Protein AF-0000000067671942 (afdb_homodimer)

Solvent-accessible surface area (backbone atoms only — not comparable to full-atom values): 29873 Å² total; per-residue (Å²): 125,67,29,34,41,36,32,58,78,59,53,75,76,47,37,34,45,51,52,49,36,28,54,71,62,55,66,61,44,82,44,65,44,68,37,70,57,78,89,62,66,40,59,56,74,45,69,74,43,42,84,74,70,73,45,66,61,66,57,79,34,31,38,40,49,81,91,43,60,40,36,47,54,67,26,48,42,50,54,58,19,54,77,66,72,16,58,51,88,47,71,69,21,32,51,38,35,36,30,47,49,51,50,50,48,53,54,48,50,52,52,49,49,38,49,58,68,52,41,81,78,41,44,63,60,49,62,66,42,42,56,63,55,51,45,36,54,41,61,58,33,51,90,44,69,26,66,45,29,84,57,76,36,55,51,50,37,45,48,45,54,54,52,52,53,43,38,73,74,35,78,64,69,52,72,88,33,61,63,50,51,50,38,49,52,57,57,70,65,52,78,44,68,63,73,46,68,40,62,73,56,43,65,64,60,58,74,68,72,84,43,70,80,64,51,73,58,7,69,84,28,32,66,68,63,68,78,75,68,86,83,63,56,69,60,48,47,48,44,62,56,23,66,75,63,53,75,65,81,71,81,76,74,82,80,78,78,78,75,83,122,124,67,30,35,41,35,33,57,78,56,54,74,78,46,36,34,47,51,52,49,36,28,53,71,61,57,66,62,44,84,43,66,44,68,37,71,57,78,87,62,65,41,60,56,74,46,70,74,44,42,85,74,71,72,45,66,60,65,57,79,34,32,38,39,49,83,90,44,61,39,37,46,54,67,27,47,42,49,54,57,20,55,76,67,71,17,59,51,89,48,73,68,22,32,50,39,36,37,30,48,49,52,50,49,49,53,53,47,50,54,52,49,48,38,50,58,68,52,40,81,78,40,44,63,60,49,62,68,45,42,57,61,56,52,45,39,54,40,61,60,32,50,89,43,69,26,66,42,29,82,56,76,38,54,50,50,38,48,50,45,51,53,52,52,53,44,38,73,72,36,77,64,71,52,72,90,33,61,62,52,53,47,38,48,52,55,57,70,66,52,79,44,68,62,75,47,69,39,60,73,57,43,64,66,61,59,76,69,71,83,47,67,75,70,52,75,58,8,67,82,31,33,67,66,63,69,79,76,70,87,83,64,58,70,61,51,47,50,45,63,57,26,68,75,62,56,74,63,82,72,80,74,76,82,79,81,79,82,77,81,123

Sequence (522 aa):
MPMTLAYWDIRGLAQPIRLLLEYTGEEYEDKYYVCGEAPNYDKTCWIDVKNKLGLDFPNLPYLLDGDRKITQSNAIMRYIARKHNMCGETEDEKVRVDIIENQSMDFRNGFVRLCYTNFDEMKPDYLKTLPNTLKQFSDFLGDRKWFAGDKITFVDFVMYELLDQHRLFDSKCLDDFKNLTDFLNRFEALELRDNDKTRYMGKGKTSLSNPPPFVFAGFFCTFLQSYVPFPLYILLSLLIFYCFISDSYISLPPVRSQKSSMPMTLAYWDIRGLAQPIRLLLEYTGEEYEDKYYVCGEAPNYDKTCWIDVKNKLGLDFPNLPYLLDGDRKITQSNAIMRYIARKHNMCGETEDEKVRVDIIENQSMDFRNGFVRLCYTNFDEMKPDYLKTLPNTLKQFSDFLGDRKWFAGDKITFVDFVMYELLDQHRLFDSKCLDDFKNLTDFLNRFEALELRDNDKTRYMGKGKTSLSNPPPFVFAGFFCTFLQSYVPFPLYILLSLLIFYCFISDSYISLPPVRSQKSS

Organism: Oreochromis niloticus (NCBI:txid8128)

InterPro domains:
  IPR003081 Glutathione S-transferase, Mu class [PR01267] (31-43)
  IPR003081 Glutathione S-transferase, Mu class [PR01267] (44-56)
  IPR003081 Glutathione S-transferase, Mu class [PR01267] (87-98)
  IPR003081 Glutathione S-transferase, Mu class [PR01267] (138-151)
  IPR004045 Glutathione S-transferase, N-terminal [PF02798] (3-82)
  IPR004045 Glutathione S-transferase, N-terminal [PS50404] (1-88)
  IPR004046 Glutathione S-transferase, C-terminal [PF14497] (105-190)
  IPR010987 Glutathione S-transferase, C-terminal-like [PS50405] (90-214)
  IPR036249 Thioredoxin-like superfamily [SSF52833] (3-85)
  IPR036282 Glutathione S-transferase, C-terminal domain superfamily [SSF47616] (86-191)
  IPR040079 Glutathione transferase family [SFLDS00019] (2-191)
  IPR050213 Glutathione S-transferase superfamily [PTHR11571] (2-190)

pLDDT: mean 77.59, std 28.15, range [21.06, 98.81]

Foldseek 3Di:
DFKEKEAAPACPLCVLVVQLCQQQVGDYHYHHDYQDDPPRGRNCSQLVCQVVPPAPQRDPTWMDDPVDIDDDSVVSLVVSQVVVVQCDDDPQLNVLSVVLVVLLVVLVVVVLCCLQAPVVVCVVVCLVCLLVSVVVQLVQCDPALANSHVDHHSSLSSLLVSVVLVCVVPVCSCVVRVSSVNSNVVSLPRDTNPPVVCVNVVVVPDPPPPPPPPVVSLVSRVNPPDDDDDPCSVVVSVVVVCVSVVSPDPPDPDDPPPPPD/DFKEKEAAPACPLCVLVVQLCQQQVGDYHYHHDYQDDPPRGRNCSQLVCQVVPPAPQRDPTWMDDPVDIDDDSVVSLVVSQVVVVQCDDDPQLNVLSVVLVVLLVVLVVVVLCCLQAPVVVCVVVCLVCLLVSVVVQLVQCDPALANSHVDHHSSLSSLLVSVVLVCVVPVCSCVVRVSSVNSNVVSLPRDTNPPCVCVNVVVVPDPPPPPPPPVVSLVSRVNPPDDDDDPCSVVVSVVVVCVSVVSPDPPDPPPDDDPPD

Structure (mmCIF, N/CA/C/O backbone):
data_AF-0000000067671942-model_v1
#
loop_
_entity.id
_entity.type
_entity.pdbx_description
1 polymer 'glutathione transferase'
#
loop_
_atom_site.group_PDB
_atom_site.id
_atom_site.type_symbol
_atom_site.label_atom_id
_atom_site.label_alt_id
_atom_site.label_comp_id
_atom_site.label_asym_id
_atom_site.label_entity_id
_atom_site.label_seq_id
_atom_site.pdbx_PDB_ins_code
_atom_site.Cartn_x
_atom_site.Cartn_y
_atom_site.Cartn_z
_atom_site.occupancy
_atom_site.B_iso_or_equiv
_atom_site.auth_seq_id
_atom_site.auth_comp_id
_atom_site.auth_asym_id
_atom_site.auth_atom_id
_atom_site.pdbx_PDB_model_num
ATOM 1 N N . MET A 1 1 ? 18.266 -11.273 20.938 1 79.12 1 MET A N 1
ATOM 2 C CA . MET A 1 1 ? 16.906 -11.82 21.078 1 79.12 1 MET A CA 1
ATOM 3 C C . MET A 1 1 ? 16.266 -12.039 19.703 1 79.12 1 MET A C 1
ATOM 5 O O . MET A 1 1 ? 16.516 -11.273 18.766 1 79.12 1 MET A O 1
ATOM 9 N N . PRO A 1 2 ? 15.562 -13.172 19.531 1 90.81 2 PRO A N 1
ATOM 10 C CA . PRO A 1 2 ? 14.961 -13.422 18.219 1 90.81 2 PRO A CA 1
ATOM 11 C C . PRO A 1 2 ? 13.867 -12.414 17.875 1 90.81 2 PRO A C 1
ATOM 13 O O . PRO A 1 2 ? 13.32 -11.758 18.766 1 90.81 2 PRO A O 1
ATOM 16 N N . MET A 1 3 ? 13.672 -12.195 16.609 1 96 3 MET A N 1
ATOM 17 C CA . MET A 1 3 ? 12.578 -11.352 16.141 1 96 3 MET A CA 1
ATOM 18 C C . MET A 1 3 ? 11.234 -11.875 16.656 1 96 3 MET A C 1
ATOM 20 O O . MET A 1 3 ? 11.07 -13.07 16.875 1 96 3 MET A O 1
ATOM 24 N N . THR A 1 4 ? 10.312 -10.953 16.906 1 97.88 4 THR A N 1
ATOM 25 C CA . THR A 1 4 ? 8.945 -11.32 17.234 1 97.88 4 THR A CA 1
ATOM 26 C C . THR A 1 4 ? 7.973 -10.773 16.188 1 97.88 4 THR A C 1
ATOM 28 O O . THR A 1 4 ? 7.945 -9.57 15.922 1 97.88 4 THR A O 1
ATOM 31 N N . LEU A 1 5 ? 7.312 -11.664 15.523 1 98.12 5 LEU A N 1
ATOM 32 C CA . LEU A 1 5 ? 6.191 -11.297 14.664 1 98.12 5 LEU A CA 1
ATOM 33 C C . LEU A 1 5 ? 4.863 -11.531 15.383 1 98.12 5 LEU A C 1
ATOM 35 O O . LEU A 1 5 ? 4.633 -12.602 15.938 1 98.12 5 LEU A O 1
ATOM 39 N N . ALA A 1 6 ? 4.039 -10.516 15.422 1 97.88 6 ALA A N 1
ATOM 40 C CA . ALA A 1 6 ? 2.766 -10.641 16.125 1 97.88 6 ALA A CA 1
ATOM 41 C C . ALA A 1 6 ? 1.592 -10.352 15.195 1 97.88 6 ALA A C 1
ATOM 43 O O . ALA A 1 6 ? 1.648 -9.422 14.383 1 97.88 6 ALA A O 1
ATOM 44 N N . TYR A 1 7 ? 0.584 -11.195 15.297 1 95.44 7 TYR A N 1
ATOM 45 C CA . TYR A 1 7 ? -0.635 -11.055 14.508 1 95.44 7 TYR A CA 1
ATOM 46 C C . TYR A 1 7 ? -1.783 -11.836 15.133 1 95.44 7 TYR A C 1
ATOM 48 O O . TYR A 1 7 ? -1.608 -12.492 16.156 1 95.44 7 TYR A O 1
ATOM 56 N N . TRP A 1 8 ? -2.996 -11.625 14.555 1 91.25 8 TRP A N 1
ATOM 57 C CA . TRP A 1 8 ? -4.109 -12.5 14.922 1 91.25 8 TRP A CA 1
ATOM 58 C C . TRP A 1 8 ? -3.785 -13.953 14.602 1 91.25 8 TRP A C 1
ATOM 60 O O . TRP A 1 8 ? -2.902 -14.234 13.789 1 91.25 8 TRP A O 1
ATOM 70 N N . ASP A 1 9 ? -4.531 -14.781 15.195 1 87.12 9 ASP A N 1
ATOM 71 C CA . ASP A 1 9 ? -4.32 -16.203 14.945 1 87.12 9 ASP A CA 1
ATOM 72 C C . ASP A 1 9 ? -4.969 -16.641 13.633 1 87.12 9 ASP A C 1
ATOM 74 O O . ASP A 1 9 ? -5.816 -17.531 13.625 1 87.12 9 ASP A O 1
ATOM 78 N N . ILE A 1 10 ? -4.488 -16 12.531 1 83.88 10 ILE A N 1
ATOM 79 C CA . ILE A 1 10 ? -4.938 -16.281 11.172 1 83.88 10 ILE A CA 1
ATOM 80 C C . ILE A 1 10 ? -3.783 -16.062 10.195 1 83.88 10 ILE A C 1
ATOM 82 O O . ILE A 1 10 ? -2.729 -15.555 10.57 1 83.88 10 ILE A O 1
ATOM 86 N N . ARG A 1 11 ? -3.875 -16.531 8.938 1 86.19 11 ARG A N 1
ATOM 87 C CA . ARG A 1 11 ? -2.881 -16.281 7.898 1 86.19 11 ARG A CA 1
ATOM 88 C C . ARG A 1 11 ? -2.789 -14.789 7.57 1 86.19 11 ARG A C 1
ATOM 90 O O . ARG A 1 11 ? -1.753 -14.164 7.797 1 86.19 11 ARG A O 1
ATOM 97 N N . GLY A 1 12 ? -3.873 -14.156 7.219 1 88.12 12 GLY A N 1
ATOM 98 C CA . GLY A 1 12 ? -4.051 -12.75 6.922 1 88.12 12 GLY A CA 1
ATOM 99 C C . GLY A 1 12 ? -2.791 -12.086 6.395 1 88.12 12 GLY A C 1
ATOM 100 O O . GLY A 1 12 ? -2.055 -12.68 5.605 1 88.12 12 GLY A O 1
ATOM 101 N N . LEU A 1 13 ? -2.533 -10.938 6.781 1 93.62 13 LEU A N 1
ATOM 102 C CA . LEU A 1 13 ? -1.439 -10.102 6.301 1 93.62 13 LEU A CA 1
ATOM 103 C C . LEU A 1 13 ? -0.094 -10.633 6.777 1 93.62 13 LEU A C 1
ATOM 105 O O . LEU A 1 13 ? 0.949 -10.297 6.215 1 93.62 13 LEU A O 1
ATOM 109 N N . ALA A 1 14 ? -0.118 -11.484 7.734 1 95.44 14 ALA A N 1
ATOM 110 C CA . ALA A 1 14 ? 1.133 -11.906 8.359 1 95.44 14 ALA A CA 1
ATOM 111 C C . ALA A 1 14 ? 1.685 -13.164 7.688 1 95.44 14 ALA A C 1
ATOM 113 O O . ALA A 1 14 ? 2.863 -13.484 7.836 1 95.44 14 ALA A O 1
ATOM 114 N N . GLN A 1 15 ? 0.84 -13.875 6.949 1 93.69 15 GLN A N 1
ATOM 115 C CA . GLN A 1 15 ? 1.274 -15.156 6.418 1 93.69 15 GLN A CA 1
ATOM 116 C C . GLN A 1 15 ? 2.412 -14.984 5.414 1 93.69 15 GLN A C 1
ATOM 118 O O . GLN A 1 15 ? 3.389 -15.734 5.438 1 93.69 15 GLN A O 1
ATOM 123 N N . PRO A 1 16 ? 2.324 -14.023 4.496 1 96.81 16 PRO A N 1
ATOM 124 C CA . PRO A 1 16 ? 3.486 -13.812 3.629 1 96.81 16 PRO A CA 1
ATOM 125 C C . PRO A 1 16 ? 4.758 -13.492 4.414 1 96.81 16 PRO A C 1
ATOM 127 O O . PRO A 1 16 ? 5.855 -13.867 4 1 96.81 16 PRO A O 1
ATOM 130 N N . ILE A 1 17 ? 4.645 -12.773 5.527 1 97.81 17 ILE A N 1
ATOM 131 C CA . ILE A 1 17 ? 5.789 -12.438 6.363 1 97.81 17 ILE A CA 1
ATOM 132 C C . ILE A 1 17 ? 6.371 -13.703 6.984 1 97.81 17 ILE A C 1
ATOM 134 O O . ILE A 1 17 ? 7.59 -13.898 6.977 1 97.81 17 ILE A O 1
ATOM 138 N N . ARG A 1 18 ? 5.492 -14.562 7.488 1 95.75 18 ARG A N 1
ATOM 139 C CA . ARG A 1 18 ? 5.922 -15.836 8.062 1 95.75 18 ARG A CA 1
ATOM 140 C C . ARG A 1 18 ? 6.68 -16.672 7.035 1 95.75 18 ARG A C 1
ATOM 142 O O . ARG A 1 18 ? 7.746 -17.203 7.332 1 95.75 18 ARG A O 1
ATOM 149 N N . LEU A 1 19 ? 6.098 -16.766 5.867 1 95.62 19 LEU A N 1
ATOM 150 C CA . LEU A 1 19 ? 6.73 -17.547 4.801 1 95.62 19 LEU A CA 1
ATOM 151 C C . LEU A 1 19 ? 8.102 -16.969 4.461 1 95.62 19 LEU A C 1
ATOM 153 O O . LEU A 1 19 ? 9.055 -17.719 4.227 1 95.62 19 LEU A O 1
ATOM 157 N N . LEU A 1 20 ? 8.227 -15.664 4.395 1 97.44 20 LEU A N 1
ATOM 158 C CA . LEU A 1 20 ? 9.5 -15.016 4.098 1 97.44 20 LEU A CA 1
ATOM 159 C C . LEU A 1 20 ? 10.523 -15.305 5.188 1 97.44 20 LEU A C 1
ATOM 161 O O . LEU A 1 20 ? 11.688 -15.594 4.895 1 97.44 20 LEU A O 1
ATOM 165 N N . LEU A 1 21 ? 10.102 -15.195 6.469 1 96.88 21 LEU A N 1
ATOM 166 C CA . LEU A 1 21 ? 10.984 -15.492 7.594 1 96.88 21 LEU A CA 1
ATOM 167 C C . LEU A 1 21 ? 11.484 -16.938 7.531 1 96.88 21 LEU A C 1
ATOM 169 O O . LEU A 1 21 ? 12.664 -17.203 7.754 1 96.88 21 LEU A O 1
ATOM 173 N N . GLU A 1 22 ? 10.586 -17.828 7.211 1 94.69 22 GLU A N 1
ATOM 174 C CA . GLU A 1 22 ? 10.961 -19.234 7.094 1 94.69 22 GLU A CA 1
ATOM 175 C C . GLU A 1 22 ? 11.938 -19.453 5.941 1 94.69 22 GLU A C 1
ATOM 177 O O . GLU A 1 22 ? 12.906 -20.203 6.078 1 94.69 22 GLU A O 1
ATOM 182 N N . TYR A 1 23 ? 11.695 -18.859 4.848 1 96.12 23 TYR A N 1
ATOM 183 C CA . TYR A 1 23 ? 12.531 -19 3.664 1 96.12 23 TYR A CA 1
ATOM 184 C C . TYR A 1 23 ? 13.938 -18.484 3.922 1 96.12 23 TYR A C 1
ATOM 186 O O . TYR A 1 23 ? 14.922 -19.078 3.467 1 96.12 23 TYR A O 1
ATOM 194 N N . THR A 1 24 ? 14.047 -17.375 4.609 1 96.19 24 THR A N 1
ATOM 195 C CA . THR A 1 24 ? 15.336 -16.719 4.84 1 96.19 24 THR A CA 1
ATOM 196 C C . THR A 1 24 ? 16.062 -17.375 6.02 1 96.19 24 THR A C 1
ATOM 198 O O . THR A 1 24 ? 17.219 -17.047 6.297 1 96.19 24 THR A O 1
ATOM 201 N N . GLY A 1 25 ? 15.406 -18.188 6.762 1 93.31 25 GLY A N 1
ATOM 202 C CA . GLY A 1 25 ? 16.031 -18.906 7.867 1 93.31 25 GLY A CA 1
ATOM 203 C C . GLY A 1 25 ? 16.172 -18.062 9.117 1 93.31 25 GLY A C 1
ATOM 204 O O . GLY A 1 25 ? 16.922 -18.406 10.031 1 93.31 25 GLY A O 1
ATOM 205 N N . GLU A 1 26 ? 15.43 -16.984 9.203 1 93.38 26 GLU A N 1
ATOM 206 C CA . GLU A 1 26 ? 15.445 -16.141 10.391 1 93.38 26 GLU A CA 1
ATOM 207 C C . GLU A 1 26 ? 14.734 -16.812 11.562 1 93.38 26 GLU A C 1
ATOM 209 O O . GLU A 1 26 ? 13.664 -17.406 11.383 1 93.38 26 GLU A O 1
ATOM 214 N N . GLU A 1 27 ? 15.438 -16.781 12.672 1 92.69 27 GLU A N 1
ATOM 215 C CA . GLU A 1 27 ? 14.742 -17.203 13.891 1 92.69 27 GLU A CA 1
ATOM 216 C C . GLU A 1 27 ? 13.773 -16.125 14.367 1 92.69 27 GLU A C 1
ATOM 218 O O . GLU A 1 27 ? 14.109 -14.945 14.383 1 92.69 27 GLU A O 1
ATOM 223 N N . TYR A 1 28 ? 12.578 -16.625 14.688 1 95.88 28 TYR A N 1
ATOM 224 C CA . TYR A 1 28 ? 11.602 -15.656 15.172 1 95.88 28 TYR A CA 1
ATOM 225 C C . TYR A 1 28 ? 10.555 -16.328 16.047 1 95.88 28 TYR A C 1
ATOM 227 O O . TYR A 1 28 ? 10.375 -17.547 15.992 1 95.88 28 TYR A O 1
ATOM 235 N N . GLU A 1 29 ? 9.969 -15.547 16.906 1 96.19 29 GLU A N 1
ATOM 236 C CA . GLU A 1 29 ? 8.789 -15.938 17.672 1 96.19 29 GLU A CA 1
ATOM 237 C C . GLU A 1 29 ? 7.504 -15.461 17 1 96.19 29 GLU A C 1
ATOM 239 O O . GLU A 1 29 ? 7.359 -14.273 16.703 1 96.19 29 GLU A O 1
ATOM 244 N N . ASP A 1 30 ? 6.641 -16.422 16.75 1 94.94 30 ASP A N 1
ATOM 245 C CA . ASP A 1 30 ? 5.332 -16.078 16.188 1 94.94 30 ASP A CA 1
ATOM 246 C C . ASP A 1 30 ? 4.305 -15.875 17.297 1 94.94 30 ASP A C 1
ATOM 248 O O . ASP A 1 30 ? 3.76 -16.844 17.844 1 94.94 30 ASP A O 1
ATOM 252 N N . LYS A 1 31 ? 4.016 -14.625 17.609 1 96.12 31 LYS A N 1
ATOM 253 C CA . LYS A 1 31 ? 3.066 -14.297 18.672 1 96.12 31 LYS A CA 1
ATOM 254 C C . LYS A 1 31 ? 1.658 -14.109 18.109 1 96.12 31 LYS A C 1
ATOM 256 O O . LYS A 1 31 ? 1.453 -13.344 17.172 1 96.12 31 LYS A O 1
ATOM 261 N N . TYR A 1 32 ? 0.668 -14.789 18.75 1 93 32 TYR A N 1
ATOM 262 C CA . TYR A 1 32 ? -0.713 -14.734 18.281 1 93 32 TYR A CA 1
ATOM 263 C C . TYR A 1 32 ? -1.604 -14.031 19.297 1 93 32 TYR A C 1
ATOM 265 O O . TYR A 1 32 ? -1.488 -14.273 20.5 1 93 32 TYR A O 1
ATOM 273 N N . TYR A 1 33 ? -2.391 -13.07 18.797 1 91 33 TYR A N 1
ATOM 274 C CA . TYR A 1 33 ? -3.549 -12.586 19.547 1 91 33 TYR A CA 1
ATOM 275 C C . TYR A 1 33 ? -4.805 -13.359 19.172 1 91 33 TYR A C 1
ATOM 277 O O . TYR A 1 33 ? -5.164 -13.438 17.984 1 91 33 TYR A O 1
ATOM 285 N N . VAL A 1 34 ? -5.484 -13.938 20.141 1 87.88 34 VAL A N 1
ATOM 286 C CA . VAL A 1 34 ? -6.594 -14.852 19.875 1 87.88 34 VAL A CA 1
ATOM 287 C C . VAL A 1 34 ? -7.91 -14.195 20.297 1 87.88 34 VAL A C 1
ATOM 289 O O . VAL A 1 34 ? -8.062 -13.781 21.438 1 87.88 34 VAL A O 1
ATOM 292 N N . CYS A 1 35 ? -8.805 -13.914 19.359 1 80.31 35 CYS A N 1
ATOM 293 C CA . CYS A 1 35 ? -10.078 -13.242 19.609 1 80.31 35 CYS A CA 1
ATOM 294 C C . CYS A 1 35 ? -11.141 -14.25 20.047 1 80.31 35 CYS A C 1
ATOM 296 O O . CYS A 1 35 ? -12.227 -13.859 20.484 1 80.31 35 CYS A O 1
ATOM 298 N N . GLY A 1 36 ? -10.844 -15.414 20.188 1 72.88 36 GLY A N 1
ATOM 299 C CA . GLY A 1 36 ? -11.836 -16.406 20.578 1 72.88 36 GLY A CA 1
ATOM 300 C C . GLY A 1 36 ? -12.727 -16.844 19.422 1 72.88 36 GLY A C 1
ATOM 301 O O . GLY A 1 36 ? -12.414 -16.594 18.266 1 72.88 36 GLY A O 1
ATOM 302 N N . GLU A 1 37 ? -13.906 -17.516 19.797 1 68.69 37 GLU A N 1
ATOM 303 C CA . GLU A 1 37 ? -14.766 -18.109 18.781 1 68.69 37 GLU A CA 1
ATOM 304 C C . GLU A 1 37 ? -15.984 -17.234 18.516 1 68.69 37 GLU A C 1
ATOM 306 O O . GLU A 1 37 ? -16.359 -16.406 19.344 1 68.69 37 GLU A O 1
ATOM 311 N N . ALA A 1 38 ? -16.5 -17.297 17.312 1 61.44 38 ALA A N 1
ATOM 312 C CA . ALA A 1 38 ? -17.766 -16.641 16.969 1 61.44 38 ALA A CA 1
ATOM 313 C C . ALA A 1 38 ? -18.891 -17.125 17.891 1 61.44 38 ALA A C 1
ATOM 315 O O . ALA A 1 38 ? -18.891 -18.281 18.328 1 61.44 38 ALA A O 1
ATOM 316 N N . PRO A 1 39 ? -19.781 -16.219 18.203 1 66.94 39 PRO A N 1
ATOM 317 C CA . PRO A 1 39 ? -19.984 -14.859 17.703 1 66.94 39 PRO A CA 1
ATOM 318 C C . PRO A 1 39 ? -19.344 -13.805 18.594 1 66.94 39 PRO A C 1
ATOM 320 O O . PRO A 1 39 ? -19.375 -12.609 18.281 1 66.94 39 PRO A O 1
ATOM 323 N N . ASN A 1 40 ? -18.797 -14.398 19.656 1 68.88 40 ASN A N 1
ATOM 324 C CA . ASN A 1 40 ? -18.312 -13.453 20.672 1 68.88 40 ASN A CA 1
ATOM 325 C C . ASN A 1 40 ? -16.812 -13.203 20.516 1 68.88 40 ASN A C 1
ATOM 327 O O . ASN A 1 40 ? -16.031 -13.562 21.406 1 68.88 40 ASN A O 1
ATOM 331 N N . TYR A 1 41 ? -16.438 -12.547 19.469 1 74.62 41 TYR A N 1
ATOM 332 C CA . TYR A 1 41 ? -15.031 -12.164 19.312 1 74.62 41 TYR A CA 1
ATOM 333 C C . TYR A 1 41 ? -14.625 -11.141 20.359 1 74.62 41 TYR A C 1
ATOM 335 O O . TYR A 1 41 ? -15.391 -10.219 20.672 1 74.62 41 TYR A O 1
ATOM 343 N N . ASP A 1 42 ? -13.594 -11.547 21.109 1 79.62 42 ASP A N 1
ATOM 344 C CA . ASP A 1 42 ? -13.039 -10.648 22.109 1 79.62 42 ASP A CA 1
ATOM 345 C C . ASP A 1 42 ? -11.664 -10.133 21.688 1 79.62 42 ASP A C 1
ATOM 347 O O . ASP A 1 42 ? -10.688 -10.891 21.688 1 79.62 42 ASP A O 1
ATOM 351 N N . LYS A 1 43 ? -11.555 -8.883 21.375 1 86.94 43 LYS A N 1
ATOM 352 C CA . LYS A 1 43 ? -10.297 -8.297 20.906 1 86.94 43 LYS A CA 1
ATOM 353 C C . LYS A 1 43 ? -9.555 -7.617 22.062 1 86.94 43 LYS A C 1
ATOM 355 O O . LYS A 1 43 ? -8.602 -6.863 21.828 1 86.94 43 LYS A O 1
ATOM 360 N N . THR A 1 44 ? -9.969 -7.828 23.203 1 89.19 44 THR A N 1
ATOM 361 C CA . THR A 1 44 ? -9.383 -7.184 24.375 1 89.19 44 THR A CA 1
ATOM 362 C C . THR A 1 44 ? -7.91 -7.559 24.516 1 89.19 44 THR A C 1
ATOM 364 O O . THR A 1 44 ? -7.102 -6.75 24.984 1 89.19 44 THR A O 1
ATOM 367 N N . CYS A 1 45 ? -7.57 -8.742 24.125 1 89.38 45 CYS A N 1
ATOM 368 C CA . CYS A 1 45 ? -6.195 -9.219 24.188 1 89.38 45 CYS A CA 1
ATOM 369 C C . CYS A 1 45 ? -5.254 -8.289 23.422 1 89.38 45 CYS A C 1
ATOM 371 O O . CYS A 1 45 ? -4.066 -8.203 23.75 1 89.38 45 CYS A O 1
ATOM 373 N N . TRP A 1 46 ? -5.762 -7.598 22.469 1 92.06 46 TRP A N 1
ATOM 374 C CA . TRP A 1 46 ? -4.973 -6.656 21.672 1 92.06 46 TRP A CA 1
ATOM 375 C C . TRP A 1 46 ? -5.211 -5.227 22.141 1 92.06 46 TRP A C 1
ATOM 377 O O . TRP A 1 46 ? -4.262 -4.473 22.359 1 92.06 46 TRP A O 1
ATOM 387 N N . ILE A 1 47 ? -6.414 -4.863 22.344 1 90.88 47 ILE A N 1
ATOM 388 C CA . ILE A 1 47 ? -6.805 -3.5 22.688 1 90.88 47 ILE A CA 1
ATOM 389 C C . ILE A 1 47 ? -6.133 -3.082 24 1 90.88 47 ILE A C 1
ATOM 391 O O . ILE A 1 47 ? -5.715 -1.932 24.141 1 90.88 47 ILE A O 1
ATOM 395 N N . ASP A 1 48 ? -5.934 -4.027 24.859 1 91.75 48 ASP A N 1
ATOM 396 C CA . ASP A 1 48 ? -5.402 -3.723 26.188 1 91.75 48 ASP A CA 1
ATOM 397 C C . ASP A 1 48 ? -3.893 -3.496 26.125 1 91.75 48 ASP A C 1
ATOM 399 O O . ASP A 1 48 ? -3.328 -2.836 27 1 91.75 48 ASP A O 1
ATOM 403 N N . VAL A 1 49 ? -3.264 -3.982 25.156 1 95 49 VAL A N 1
ATOM 404 C CA . VAL A 1 49 ? -1.806 -3.996 25.219 1 95 49 VAL A CA 1
ATOM 405 C C . VAL A 1 49 ? -1.232 -3.119 24.109 1 95 49 VAL A C 1
ATOM 407 O O . VAL A 1 49 ? -0.061 -2.734 24.156 1 95 49 VAL A O 1
ATOM 410 N N . LYS A 1 50 ? -1.943 -2.783 23.094 1 94.19 50 LYS A N 1
ATOM 411 C CA . LYS A 1 50 ? -1.421 -2.201 21.859 1 94.19 50 LYS A CA 1
ATOM 412 C C . LYS A 1 50 ? -0.702 -0.883 22.141 1 94.19 50 LYS A C 1
ATOM 414 O O . LYS A 1 50 ? 0.315 -0.581 21.516 1 94.19 50 LYS A O 1
ATOM 419 N N . ASN A 1 51 ? -1.1 -0.097 23.141 1 93.88 51 ASN A N 1
ATOM 420 C CA . ASN A 1 51 ? -0.51 1.211 23.406 1 93.88 51 ASN A CA 1
ATOM 421 C C . ASN A 1 51 ? 0.677 1.109 24.359 1 93.88 51 ASN A C 1
ATOM 423 O O . ASN A 1 51 ? 1.361 2.102 24.609 1 93.88 51 ASN A O 1
ATOM 427 N N . LYS A 1 52 ? 0.971 -0.064 24.828 1 94.88 52 LYS A N 1
ATOM 428 C CA . LYS A 1 52 ? 2.062 -0.264 25.781 1 94.88 52 LYS A CA 1
ATOM 429 C C . LYS A 1 52 ? 3.27 -0.903 25.094 1 94.88 52 LYS A C 1
ATOM 431 O O . LYS A 1 52 ? 4.312 -1.094 25.719 1 94.88 52 LYS A O 1
ATOM 436 N N . LEU A 1 53 ? 3.223 -1.223 23.875 1 95.31 53 LEU A N 1
ATOM 437 C CA . LEU A 1 53 ? 4.254 -1.968 23.156 1 95.31 53 LEU A CA 1
ATOM 438 C C . LEU A 1 53 ? 5.309 -1.025 22.578 1 95.31 53 LEU A C 1
ATOM 440 O O . LEU A 1 53 ? 6.352 -1.473 22.094 1 95.31 53 LEU A O 1
ATOM 444 N N . GLY A 1 54 ? 5.016 0.286 22.562 1 95.31 54 GLY A N 1
ATOM 445 C CA . GLY A 1 54 ? 5.957 1.269 22.062 1 95.31 54 GLY A CA 1
ATOM 446 C C . GLY A 1 54 ? 5.977 1.351 20.547 1 95.31 54 GLY A C 1
ATOM 447 O O . GLY A 1 54 ? 6.996 1.712 19.953 1 95.31 54 GLY A O 1
ATOM 448 N N . LEU A 1 55 ? 4.914 0.886 19.922 1 96.56 55 LEU A N 1
ATOM 449 C CA . LEU A 1 55 ? 4.785 0.993 18.469 1 96.56 55 LEU A CA 1
ATOM 450 C C . LEU A 1 55 ? 4.395 2.41 18.062 1 96.56 55 LEU A C 1
ATOM 452 O O . LEU A 1 55 ? 3.576 3.049 18.734 1 96.56 55 LEU A O 1
ATOM 456 N N . ASP A 1 56 ? 5.02 2.896 16.953 1 95.56 56 ASP A N 1
ATOM 457 C CA . ASP A 1 56 ? 4.68 4.234 16.484 1 95.56 56 ASP A CA 1
ATOM 458 C C . ASP A 1 56 ? 3.217 4.309 16.047 1 95.56 56 ASP A C 1
ATOM 460 O O . ASP A 1 56 ? 2.535 5.301 16.312 1 95.56 56 ASP A O 1
ATOM 464 N N . PHE A 1 57 ? 2.812 3.34 15.352 1 97.62 57 PHE A N 1
ATOM 465 C CA . PHE A 1 57 ? 1.428 3.162 14.93 1 97.62 57 PHE A CA 1
ATOM 466 C C . PHE A 1 57 ? 0.889 1.815 15.398 1 97.62 57 PHE A C 1
ATOM 468 O O . PHE A 1 57 ? 1.034 0.807 14.711 1 97.62 57 PHE A O 1
ATOM 475 N N . PRO A 1 58 ? 0.3 1.794 16.594 1 96.56 58 PRO A N 1
ATOM 476 C CA . PRO A 1 58 ? -0.117 0.515 17.172 1 96.56 58 PRO A CA 1
ATOM 477 C C . PRO A 1 58 ? -1.14 -0.219 16.312 1 96.56 58 PRO A C 1
ATOM 479 O O . PRO A 1 58 ? -2.311 0.169 16.266 1 96.56 58 PRO A O 1
ATOM 482 N N . ASN A 1 59 ? -0.667 -1.229 15.641 1 96.31 59 ASN A N 1
ATOM 483 C CA . ASN A 1 59 ? -1.495 -2.047 14.766 1 96.31 59 ASN A CA 1
ATOM 484 C C . ASN A 1 59 ? -0.875 -3.422 14.531 1 96.31 59 ASN A C 1
ATOM 486 O O . ASN A 1 59 ? 0.254 -3.678 14.953 1 96.31 59 ASN A O 1
ATOM 490 N N . LEU A 1 60 ? -1.672 -4.344 13.992 1 95.75 60 LEU A N 1
ATOM 491 C CA . LEU A 1 60 ? -1.222 -5.676 13.617 1 95.75 60 LEU A CA 1
ATOM 492 C C . LEU A 1 60 ? -1.157 -5.816 12.094 1 95.75 60 LEU A C 1
ATOM 494 O O . LEU A 1 60 ? -2.004 -5.273 11.383 1 95.75 60 LEU A O 1
ATOM 498 N N . PRO A 1 61 ? -0.161 -6.504 11.578 1 97.75 61 PRO A N 1
ATOM 499 C CA . PRO A 1 61 ? 0.972 -7.148 12.25 1 97.75 61 PRO A CA 1
ATOM 500 C C . PRO A 1 61 ? 2.051 -6.156 12.672 1 97.75 61 PRO A C 1
ATOM 502 O O . PRO A 1 61 ? 2.117 -5.047 12.133 1 97.75 61 PRO A O 1
ATOM 505 N N . TYR A 1 62 ? 2.828 -6.516 13.664 1 98.56 62 TYR A N 1
ATOM 506 C CA . TYR A 1 62 ? 4.047 -5.781 13.984 1 98.56 62 TYR A CA 1
ATOM 507 C C . TYR A 1 62 ? 5.227 -6.73 14.156 1 98.56 62 TYR A C 1
ATOM 509 O O . TYR A 1 62 ? 5.039 -7.926 14.398 1 98.56 62 TYR A O 1
ATOM 517 N N . LEU A 1 63 ? 6.41 -6.227 13.93 1 98.69 63 LEU A N 1
ATOM 518 C CA . LEU A 1 63 ? 7.664 -6.953 14.086 1 98.69 63 LEU A CA 1
ATOM 519 C C . LEU A 1 63 ? 8.586 -6.238 15.07 1 98.69 63 LEU A C 1
ATOM 521 O O . LEU A 1 63 ? 8.797 -5.031 14.961 1 98.69 63 LEU A O 1
ATOM 525 N N . LEU A 1 64 ? 8.984 -6.918 16.109 1 98.19 64 LEU A N 1
ATOM 526 C CA . LEU A 1 64 ? 10.023 -6.453 17.031 1 98.19 64 LEU A CA 1
ATOM 527 C C . LEU A 1 64 ? 11.359 -7.105 16.703 1 98.19 64 LEU A C 1
ATOM 529 O O . LEU A 1 64 ? 11.461 -8.336 16.656 1 98.19 64 LEU A O 1
ATOM 533 N N . ASP A 1 65 ? 12.367 -6.348 16.406 1 97.5 65 ASP A N 1
ATOM 534 C CA . ASP A 1 65 ? 13.727 -6.801 16.141 1 97.5 65 ASP A CA 1
ATOM 535 C C . ASP A 1 65 ? 14.75 -5.926 16.859 1 97.5 65 ASP A C 1
ATOM 537 O O . ASP A 1 65 ? 15.211 -4.922 16.312 1 97.5 65 ASP A O 1
ATOM 541 N N . GLY A 1 66 ? 15.195 -6.355 18.094 1 94.31 66 GLY A N 1
ATOM 542 C CA . GLY A 1 66 ? 16.016 -5.477 18.906 1 94.31 66 GLY A CA 1
ATOM 543 C C . GLY A 1 66 ? 15.328 -4.168 19.25 1 94.31 66 GLY A C 1
ATOM 544 O O . GLY A 1 66 ? 14.219 -4.168 19.797 1 94.31 66 GLY A O 1
ATOM 545 N N . ASP A 1 67 ? 15.953 -3.092 18.797 1 93.75 67 ASP A N 1
ATOM 546 C CA . ASP A 1 67 ? 15.398 -1.773 19.094 1 93.75 67 ASP A CA 1
ATOM 547 C C . ASP A 1 67 ? 14.398 -1.341 18.031 1 93.75 67 ASP A C 1
ATOM 549 O O . ASP A 1 67 ? 13.68 -0.351 18.203 1 93.75 67 ASP A O 1
ATOM 553 N N . ARG A 1 68 ? 14.281 -2.148 17.031 1 95.81 68 ARG A N 1
ATOM 554 C CA . ARG A 1 68 ? 13.391 -1.769 15.945 1 95.81 68 ARG A CA 1
ATOM 555 C C . ARG A 1 68 ? 12 -2.352 16.156 1 95.81 68 ARG A C 1
ATOM 557 O O . ARG A 1 68 ? 11.852 -3.553 16.391 1 95.81 68 ARG A O 1
ATOM 564 N N . LYS A 1 69 ? 11.016 -1.482 16.125 1 97.75 69 LYS A N 1
ATOM 565 C CA . LYS A 1 69 ? 9.602 -1.837 16.188 1 97.75 69 LYS A CA 1
ATOM 566 C C . LYS A 1 69 ? 8.875 -1.366 14.93 1 97.75 69 LYS A C 1
ATOM 568 O O . LYS A 1 69 ? 8.727 -0.164 14.703 1 97.75 69 LYS A O 1
ATOM 573 N N . ILE A 1 70 ? 8.445 -2.324 14.133 1 98.44 70 ILE A N 1
ATOM 574 C CA . ILE A 1 70 ? 7.926 -1.977 12.812 1 98.44 70 ILE A CA 1
ATOM 575 C C . ILE A 1 70 ? 6.469 -2.42 12.703 1 98.44 70 ILE A C 1
ATOM 577 O O . ILE A 1 70 ? 6.141 -3.572 13 1 98.44 70 ILE A O 1
ATOM 581 N N . THR A 1 71 ? 5.684 -1.448 12.328 1 97.62 71 THR A N 1
ATOM 582 C CA . THR A 1 71 ? 4.305 -1.74 11.953 1 97.62 71 THR A CA 1
ATOM 583 C C . THR A 1 71 ? 4.098 -1.564 10.453 1 97.62 71 THR A C 1
ATOM 585 O O . THR A 1 71 ? 4.93 -0.964 9.773 1 97.62 71 THR A O 1
ATOM 588 N N . GLN A 1 72 ? 2.979 -2.107 9.906 1 97.25 72 GLN A N 1
ATOM 589 C CA . GLN A 1 72 ? 2.645 -2.141 8.484 1 97.25 72 GLN A CA 1
ATOM 590 C C . GLN A 1 72 ? 3.25 -3.367 7.809 1 97.25 72 GLN A C 1
ATOM 592 O O . GLN A 1 72 ? 4.473 -3.523 7.773 1 97.25 72 GLN A O 1
ATOM 597 N N . SER A 1 73 ? 2.406 -4.145 7.219 1 97.88 73 SER A N 1
ATOM 598 C CA . SER A 1 73 ? 2.789 -5.445 6.676 1 97.88 73 SER A CA 1
ATOM 599 C C . SER A 1 73 ? 3.844 -5.301 5.586 1 97.88 73 SER A C 1
ATOM 601 O O . SER A 1 73 ? 4.855 -6.004 5.594 1 97.88 73 SER A O 1
ATOM 603 N N . ASN A 1 74 ? 3.684 -4.312 4.703 1 98.25 74 ASN A N 1
ATOM 604 C CA . ASN A 1 74 ? 4.645 -4.148 3.615 1 98.25 74 ASN A CA 1
ATOM 605 C C . ASN A 1 74 ? 5.977 -3.609 4.125 1 98.25 74 ASN A C 1
ATOM 607 O O . ASN A 1 74 ? 7.031 -3.93 3.572 1 98.25 74 ASN A O 1
ATOM 611 N N . ALA A 1 75 ? 5.918 -2.758 5.172 1 98.69 75 ALA A N 1
ATOM 612 C CA . ALA A 1 75 ? 7.16 -2.275 5.77 1 98.69 75 ALA A CA 1
ATOM 613 C C . ALA A 1 75 ? 7.953 -3.422 6.391 1 98.69 75 ALA A C 1
ATOM 615 O O . ALA A 1 75 ? 9.172 -3.486 6.254 1 98.69 75 ALA A O 1
ATOM 616 N N . ILE A 1 76 ? 7.234 -4.32 7.062 1 98.75 76 ILE A N 1
ATOM 617 C CA . ILE A 1 76 ? 7.855 -5.488 7.676 1 98.75 76 ILE A CA 1
ATOM 618 C C . ILE A 1 76 ? 8.484 -6.367 6.598 1 98.75 76 ILE A C 1
ATOM 620 O O . ILE A 1 76 ? 9.633 -6.797 6.727 1 98.75 76 ILE A O 1
ATOM 624 N N . MET A 1 77 ? 7.73 -6.605 5.516 1 98.69 77 MET A N 1
ATOM 625 C CA . MET A 1 77 ? 8.219 -7.43 4.41 1 98.69 77 MET A CA 1
ATOM 626 C C . MET A 1 77 ? 9.5 -6.852 3.826 1 98.69 77 MET A C 1
ATOM 628 O O . MET A 1 77 ? 10.484 -7.57 3.645 1 98.69 77 MET A O 1
ATOM 632 N N . ARG A 1 78 ? 9.508 -5.543 3.547 1 98.69 78 ARG A N 1
ATOM 633 C CA . ARG A 1 78 ? 10.672 -4.902 2.938 1 98.69 78 ARG A CA 1
ATOM 634 C C . ARG A 1 78 ? 11.867 -4.926 3.881 1 98.69 78 ARG A C 1
ATOM 636 O O . ARG A 1 78 ? 13.008 -5.086 3.439 1 98.69 78 ARG A O 1
ATOM 643 N N . TYR A 1 79 ? 11.648 -4.77 5.172 1 98.69 79 TYR A N 1
ATOM 644 C CA . TYR A 1 79 ? 12.719 -4.801 6.16 1 98.69 79 TYR A CA 1
ATOM 645 C C . TYR A 1 79 ? 13.438 -6.145 6.145 1 98.69 79 TYR A C 1
ATOM 647 O O . TYR A 1 79 ? 14.664 -6.195 6.039 1 98.69 79 TYR A O 1
ATOM 655 N N . ILE A 1 80 ? 12.68 -7.227 6.184 1 98.5 80 ILE A N 1
ATOM 656 C CA . ILE A 1 80 ? 13.258 -8.562 6.172 1 98.5 80 ILE A CA 1
ATOM 657 C C . ILE A 1 80 ? 13.922 -8.828 4.82 1 98.5 80 ILE A C 1
ATOM 659 O O . ILE A 1 80 ? 15.031 -9.367 4.758 1 98.5 80 ILE A O 1
ATOM 663 N N . ALA A 1 81 ? 13.242 -8.438 3.779 1 98.69 81 ALA A N 1
ATOM 664 C CA . ALA A 1 81 ? 13.727 -8.672 2.422 1 98.69 81 ALA A CA 1
ATOM 665 C C . ALA A 1 81 ? 15.055 -7.965 2.188 1 98.69 81 ALA A C 1
ATOM 667 O O . ALA A 1 81 ? 15.961 -8.516 1.552 1 98.69 81 ALA A O 1
ATOM 668 N N . ARG A 1 82 ? 15.156 -6.719 2.664 1 98 82 ARG A N 1
ATOM 669 C CA . ARG A 1 82 ? 16.391 -5.961 2.465 1 98 82 ARG A CA 1
ATOM 670 C C . ARG A 1 82 ? 17.562 -6.645 3.146 1 98 82 ARG A C 1
ATOM 672 O O . ARG A 1 82 ? 18.688 -6.656 2.611 1 98 82 ARG A O 1
ATOM 679 N N . LYS A 1 83 ? 17.344 -7.238 4.266 1 96.94 83 LYS A N 1
ATOM 680 C CA . LYS A 1 83 ? 18.391 -7.949 4.988 1 96.94 83 LYS A CA 1
ATOM 681 C C . LYS A 1 83 ? 18.938 -9.117 4.168 1 96.94 83 LYS A C 1
ATOM 683 O O . LYS A 1 83 ? 20.062 -9.578 4.402 1 96.94 83 LYS A O 1
ATOM 688 N N . HIS A 1 84 ? 18.219 -9.57 3.227 1 97.75 84 HIS A N 1
ATOM 689 C CA . HIS A 1 84 ? 18.578 -10.77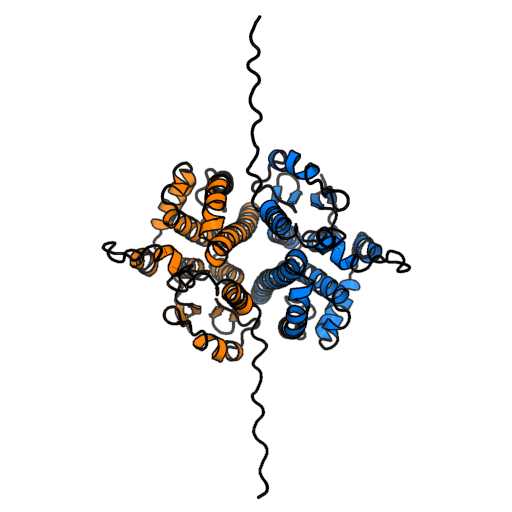3 2.49 1 97.75 84 HIS A CA 1
ATOM 690 C C . HIS A 1 84 ? 18.656 -10.5 0.992 1 97.75 84 HIS A C 1
ATOM 692 O O . HIS A 1 84 ? 18.625 -11.43 0.184 1 97.75 84 HIS A O 1
ATOM 698 N N . ASN A 1 85 ? 18.641 -9.234 0.587 1 97.56 85 ASN A N 1
ATOM 699 C CA . ASN A 1 85 ? 18.766 -8.789 -0.797 1 97.56 85 ASN A CA 1
ATOM 700 C C . ASN A 1 85 ? 17.641 -9.344 -1.663 1 97.56 85 ASN A C 1
ATOM 702 O O . ASN A 1 85 ? 17.875 -9.875 -2.746 1 97.56 85 ASN A O 1
ATOM 706 N N . MET A 1 86 ? 16.453 -9.242 -1.195 1 98.62 86 MET A N 1
ATOM 707 C CA . MET A 1 86 ? 15.289 -9.805 -1.873 1 98.62 86 MET A CA 1
ATOM 708 C C . MET A 1 86 ? 14.305 -8.711 -2.275 1 98.62 86 MET A C 1
ATOM 710 O O . MET A 1 86 ? 13.094 -8.938 -2.311 1 98.62 86 MET A O 1
ATOM 714 N N . CYS A 1 87 ? 14.812 -7.441 -2.51 1 98.38 87 CYS A N 1
ATOM 715 C CA . CYS A 1 87 ? 13.969 -6.328 -2.939 1 98.38 87 CYS A CA 1
ATOM 716 C C . CYS A 1 87 ? 14.219 -5.996 -4.406 1 98.38 87 CYS A C 1
ATOM 718 O O . CYS A 1 87 ? 13.758 -4.965 -4.898 1 98.38 87 CYS A O 1
ATOM 720 N N . GLY A 1 88 ? 14.891 -6.871 -5.117 1 98 88 GLY A N 1
ATOM 721 C CA . GLY A 1 88 ? 15.305 -6.582 -6.484 1 98 88 GLY A CA 1
ATOM 722 C C . GLY A 1 88 ? 16.703 -5.992 -6.574 1 98 88 GLY A C 1
ATOM 723 O O . GLY A 1 88 ? 17.094 -5.168 -5.746 1 98 88 GLY A O 1
ATOM 724 N N . GLU A 1 89 ? 17.469 -6.383 -7.586 1 97.19 89 GLU A N 1
ATOM 725 C CA . GLU A 1 89 ? 18.859 -5.941 -7.723 1 97.19 89 GLU A CA 1
ATOM 726 C C . GLU A 1 89 ? 18.984 -4.855 -8.789 1 97.19 89 GLU A C 1
ATOM 728 O O . GLU A 1 89 ? 19.734 -3.898 -8.625 1 97.19 89 GLU A O 1
ATOM 733 N N . THR A 1 90 ? 18.328 -5.035 -9.898 1 97.44 90 THR A N 1
ATOM 734 C CA . THR A 1 90 ? 18.344 -4.055 -10.977 1 97.44 90 THR A CA 1
ATOM 735 C C . THR A 1 90 ? 17.172 -3.094 -10.867 1 97.44 90 THR A C 1
ATOM 737 O O . THR A 1 90 ? 16.172 -3.4 -10.211 1 97.44 90 THR A O 1
ATOM 740 N N . GLU A 1 91 ? 17.312 -1.958 -11.492 1 97.12 91 GLU A N 1
ATOM 741 C CA . GLU A 1 91 ? 16.203 -0.995 -11.477 1 97.12 91 GLU A CA 1
ATOM 742 C C . GLU A 1 91 ? 14.938 -1.594 -12.07 1 97.12 91 GLU A C 1
ATOM 744 O O . GLU A 1 91 ? 13.836 -1.334 -11.578 1 97.12 91 GLU A O 1
ATOM 749 N N . ASP A 1 92 ? 15.078 -2.42 -13.086 1 97.31 92 ASP A N 1
ATOM 750 C CA . ASP A 1 92 ? 13.922 -3.08 -13.68 1 97.31 92 ASP A CA 1
ATOM 751 C C . ASP A 1 92 ? 13.227 -3.992 -12.672 1 97.31 92 ASP A C 1
ATOM 753 O O . ASP A 1 92 ? 12 -3.98 -12.562 1 97.31 92 ASP A O 1
ATOM 757 N N . GLU A 1 93 ? 14.023 -4.738 -11.961 1 98.31 93 GLU A N 1
ATOM 758 C CA . GLU A 1 93 ? 13.461 -5.625 -10.945 1 98.31 93 GLU A CA 1
ATOM 759 C C . GLU A 1 93 ? 12.781 -4.832 -9.836 1 98.31 93 GLU A C 1
ATOM 761 O O . GLU A 1 93 ? 11.703 -5.199 -9.375 1 98.31 93 GLU A O 1
ATOM 766 N N . LYS A 1 94 ? 13.438 -3.74 -9.445 1 98.5 94 LYS A N 1
ATOM 767 C CA . LYS A 1 94 ? 12.898 -2.924 -8.359 1 98.5 94 LYS A CA 1
ATOM 768 C C . LYS A 1 94 ? 11.562 -2.303 -8.758 1 98.5 94 LYS A C 1
ATOM 770 O O . LYS A 1 94 ? 10.633 -2.242 -7.949 1 98.5 94 LYS A O 1
ATOM 775 N N . VAL A 1 95 ? 11.445 -1.872 -9.977 1 98.44 95 VAL A N 1
ATOM 776 C CA . VAL A 1 95 ? 10.195 -1.303 -10.469 1 98.44 95 VAL A CA 1
ATOM 777 C C . VAL A 1 95 ? 9.109 -2.375 -10.477 1 98.44 95 VAL A C 1
ATOM 779 O O . VAL A 1 95 ? 7.977 -2.123 -10.062 1 98.44 95 VAL A O 1
ATOM 782 N N . ARG A 1 96 ? 9.445 -3.572 -10.953 1 98.62 96 ARG A N 1
ATOM 783 C CA . ARG A 1 96 ? 8.477 -4.664 -10.984 1 98.62 96 ARG A CA 1
ATOM 784 C C . ARG A 1 96 ? 8.031 -5.043 -9.57 1 98.62 96 ARG A C 1
ATOM 786 O O . ARG A 1 96 ? 6.852 -5.316 -9.336 1 98.62 96 ARG A O 1
ATOM 793 N N . VAL A 1 97 ? 8.984 -4.98 -8.594 1 98.75 97 VAL A N 1
ATOM 794 C CA . VAL A 1 97 ? 8.672 -5.25 -7.199 1 98.75 97 VAL A CA 1
ATOM 795 C C . VAL A 1 97 ? 7.688 -4.207 -6.676 1 98.75 97 VAL A C 1
ATOM 797 O O . VAL A 1 97 ? 6.676 -4.551 -6.055 1 98.75 97 VAL A O 1
ATOM 800 N N . ASP A 1 98 ? 7.969 -2.957 -6.961 1 98.62 98 ASP A N 1
ATOM 801 C CA . ASP A 1 98 ? 7.113 -1.87 -6.492 1 98.62 98 ASP A CA 1
ATOM 802 C C . ASP A 1 98 ? 5.699 -2 -7.059 1 98.62 98 ASP A C 1
ATOM 804 O O . ASP A 1 98 ? 4.719 -1.798 -6.344 1 98.62 98 ASP A O 1
ATOM 808 N N . ILE A 1 99 ? 5.613 -2.381 -8.305 1 98.69 99 ILE A N 1
ATOM 809 C CA . ILE A 1 99 ? 4.32 -2.514 -8.961 1 98.69 99 ILE A CA 1
ATOM 810 C C . ILE A 1 99 ? 3.535 -3.662 -8.336 1 98.69 99 ILE A C 1
ATOM 812 O O . ILE A 1 99 ? 2.389 -3.482 -7.914 1 98.69 99 ILE A O 1
ATOM 816 N N . ILE A 1 100 ? 4.141 -4.805 -8.188 1 98.75 100 ILE A N 1
ATOM 817 C CA . ILE A 1 100 ? 3.453 -6.004 -7.723 1 98.75 100 ILE A CA 1
ATOM 818 C C . ILE A 1 100 ? 3.09 -5.855 -6.246 1 98.75 100 ILE A C 1
ATOM 820 O O . ILE A 1 100 ? 2.033 -6.316 -5.809 1 98.75 100 ILE A O 1
ATOM 824 N N . GLU A 1 101 ? 4 -5.199 -5.484 1 98.5 101 GLU A N 1
ATOM 825 C CA . GLU A 1 101 ? 3.688 -4.945 -4.082 1 98.5 101 GLU A CA 1
ATOM 826 C C . GLU A 1 101 ? 2.361 -4.203 -3.938 1 98.5 101 GLU A C 1
ATOM 828 O O . GLU A 1 101 ? 1.506 -4.598 -3.143 1 98.5 101 GLU A O 1
ATOM 833 N N . ASN A 1 102 ? 2.203 -3.211 -4.719 1 97.88 102 ASN A N 1
ATOM 834 C CA . ASN A 1 102 ? 1.002 -2.387 -4.633 1 97.88 102 ASN A CA 1
ATOM 835 C C . ASN A 1 102 ? -0.184 -3.053 -5.324 1 97.88 102 ASN A C 1
ATOM 837 O O . ASN A 1 102 ? -1.302 -3.035 -4.805 1 97.88 102 ASN A O 1
ATOM 841 N N . GLN A 1 103 ? 0.05 -3.697 -6.453 1 98.06 103 GLN A N 1
ATOM 842 C CA . GLN A 1 103 ? -1.026 -4.355 -7.184 1 98.06 103 GLN A CA 1
ATOM 843 C C . GLN A 1 103 ? -1.599 -5.523 -6.383 1 98.06 103 GLN A C 1
ATOM 845 O O . GLN A 1 103 ? -2.811 -5.754 -6.391 1 98.06 103 GLN A O 1
ATOM 850 N N . SER A 1 104 ? -0.72 -6.238 -5.762 1 97.81 104 SER A N 1
ATOM 851 C CA . SER A 1 104 ? -1.168 -7.355 -4.938 1 97.81 104 SER A CA 1
ATOM 852 C C . SER A 1 104 ? -2.018 -6.871 -3.768 1 97.81 104 SER A C 1
ATOM 854 O O . SER A 1 104 ? -2.965 -7.547 -3.361 1 97.81 104 SER A O 1
ATOM 856 N N . MET A 1 105 ? -1.658 -5.711 -3.209 1 95.81 105 MET A N 1
ATOM 857 C CA . MET A 1 105 ? -2.455 -5.152 -2.119 1 95.81 105 MET A CA 1
ATOM 858 C C . MET A 1 105 ? -3.848 -4.766 -2.604 1 95.81 105 MET A C 1
ATOM 860 O O . MET A 1 105 ? -4.84 -4.996 -1.908 1 95.81 105 MET A O 1
ATOM 864 N N . ASP A 1 106 ? -3.916 -4.207 -3.82 1 94.56 106 ASP A N 1
ATOM 865 C CA . ASP A 1 106 ? -5.223 -3.924 -4.406 1 94.56 106 ASP A CA 1
ATOM 866 C C . ASP A 1 106 ? -6.039 -5.203 -4.574 1 94.56 106 ASP A C 1
ATOM 868 O O . ASP A 1 106 ? -7.242 -5.219 -4.289 1 94.56 106 ASP A O 1
ATOM 872 N N . PHE A 1 107 ? -5.391 -6.227 -5.094 1 97.12 107 PHE A N 1
ATOM 873 C CA . PHE A 1 107 ? -6.031 -7.52 -5.293 1 97.12 107 PHE A CA 1
ATOM 874 C C . PHE A 1 107 ? -6.535 -8.086 -3.971 1 97.12 107 PHE A C 1
ATOM 876 O O . PHE A 1 107 ? -7.676 -8.539 -3.879 1 97.12 107 PHE A O 1
ATOM 883 N N . ARG A 1 108 ? -5.711 -7.98 -2.941 1 94.56 108 ARG A N 1
ATOM 884 C CA . ARG A 1 108 ? -6.074 -8.445 -1.607 1 94.56 108 ARG A CA 1
ATOM 885 C C . ARG A 1 108 ? -7.262 -7.66 -1.06 1 94.56 108 ARG A C 1
ATOM 887 O O . ARG A 1 108 ? -8.203 -8.242 -0.521 1 94.56 108 ARG A O 1
ATOM 894 N N . ASN A 1 109 ? -7.199 -6.355 -1.188 1 90.75 109 ASN A N 1
ATOM 895 C CA . ASN A 1 109 ? -8.273 -5.508 -0.673 1 90.75 109 ASN A CA 1
ATOM 896 C C . ASN A 1 109 ? -9.609 -5.828 -1.334 1 90.75 109 ASN A C 1
ATOM 898 O O . ASN A 1 109 ? -10.656 -5.777 -0.684 1 90.75 109 ASN A O 1
ATOM 902 N N . GLY A 1 110 ? -9.562 -6.137 -2.627 1 89.69 110 GLY A N 1
ATOM 903 C CA . GLY A 1 110 ? -10.773 -6.562 -3.307 1 89.69 110 GLY A CA 1
ATOM 904 C C . GLY A 1 110 ? -11.367 -7.84 -2.732 1 89.69 110 GLY A C 1
ATOM 905 O O . GLY A 1 110 ? -12.578 -7.934 -2.527 1 89.69 110 GLY A O 1
ATOM 906 N N . PHE A 1 111 ? -10.547 -8.75 -2.469 1 92.12 111 PHE A N 1
ATOM 907 C CA . PHE A 1 111 ? -10.992 -10.023 -1.916 1 92.12 111 PHE A CA 1
ATOM 908 C C . PHE A 1 111 ? -11.5 -9.844 -0.489 1 92.12 111 PHE A C 1
ATOM 910 O O . PHE A 1 111 ? -12.508 -10.438 -0.105 1 92.12 111 PHE A O 1
ATOM 917 N N . VAL A 1 112 ? -10.781 -9.031 0.298 1 86 112 VAL A N 1
ATOM 918 C CA . VAL A 1 112 ? -11.164 -8.75 1.678 1 86 112 VAL A CA 1
ATOM 919 C C . VAL A 1 112 ? -12.531 -8.078 1.705 1 86 112 VAL A C 1
ATOM 921 O O . VAL A 1 112 ? -13.375 -8.398 2.543 1 86 112 VAL A O 1
ATOM 924 N N . ARG A 1 113 ? -12.758 -7.113 0.82 1 83.25 113 ARG A N 1
ATOM 925 C CA . ARG A 1 113 ? -14.055 -6.461 0.721 1 83.25 113 ARG A CA 1
ATOM 926 C C . ARG A 1 113 ? -15.156 -7.473 0.432 1 83.25 113 ARG A C 1
ATOM 928 O O . ARG A 1 113 ? -16.25 -7.402 1.015 1 83.25 113 ARG A O 1
ATOM 935 N N . LEU A 1 114 ? -14.883 -8.391 -0.486 1 86.12 114 LEU A N 1
ATOM 936 C CA . LEU A 1 114 ? -15.836 -9.445 -0.801 1 86.12 114 LEU A CA 1
ATOM 937 C C . LEU A 1 114 ? -16.203 -10.242 0.448 1 86.12 114 LEU A C 1
ATOM 939 O O . LEU A 1 114 ? -17.375 -10.492 0.712 1 86.12 114 LEU A O 1
ATOM 943 N N . CYS A 1 115 ? -15.211 -10.531 1.229 1 79.69 115 CYS A N 1
ATOM 944 C CA . CYS A 1 115 ? -15.367 -11.445 2.357 1 79.69 115 CYS A CA 1
ATOM 945 C C . CYS A 1 115 ? -16.047 -10.742 3.525 1 79.69 115 CYS A C 1
ATOM 947 O O . CYS A 1 115 ? -16.75 -11.383 4.316 1 79.69 115 CYS A O 1
ATOM 949 N N . TYR A 1 116 ? -15.93 -9.359 3.639 1 71.88 116 TYR A N 1
ATOM 950 C CA . TYR A 1 116 ? -16.344 -8.711 4.879 1 71.88 116 TYR A CA 1
ATOM 951 C C . TYR A 1 116 ? -17.547 -7.82 4.648 1 71.88 116 TYR A C 1
ATOM 953 O O . TYR A 1 116 ? -18.141 -7.297 5.602 1 71.88 116 TYR A O 1
ATOM 961 N N . THR A 1 117 ? -18.016 -7.605 3.52 1 77.81 117 THR A N 1
ATOM 962 C CA . THR A 1 117 ? -19.188 -6.766 3.293 1 77.81 117 THR A CA 1
ATOM 963 C C . THR A 1 117 ? -20.422 -7.625 3.039 1 77.81 117 THR A C 1
ATOM 965 O O . THR A 1 117 ? -21.094 -8.047 3.98 1 77.81 117 THR A O 1
ATOM 968 N N . ASN A 1 118 ? -20.844 -7.926 1.804 1 78.12 118 ASN A N 1
ATOM 969 C CA . ASN A 1 118 ? -21.969 -8.789 1.413 1 78.12 118 ASN A CA 1
ATOM 970 C C . ASN A 1 118 ? -21.516 -9.898 0.476 1 78.12 118 ASN A C 1
ATOM 972 O O . ASN A 1 118 ? -21.703 -9.812 -0.739 1 78.12 118 ASN A O 1
ATOM 976 N N . PHE A 1 119 ? -21.031 -10.922 1.064 1 83.06 119 PHE A N 1
ATOM 977 C CA . PHE A 1 119 ? -20.344 -12 0.356 1 83.06 119 PHE A CA 1
ATOM 978 C C . PHE A 1 119 ? -21.25 -12.594 -0.727 1 83.06 119 PHE A C 1
ATOM 980 O O . PHE A 1 119 ? -20.859 -12.633 -1.898 1 83.06 119 PHE A O 1
ATOM 987 N N . ASP A 1 120 ? -22.422 -12.953 -0.361 1 82.69 120 ASP A N 1
ATOM 988 C CA . ASP A 1 120 ? -23.312 -13.656 -1.283 1 82.69 120 ASP A CA 1
ATOM 989 C C . ASP A 1 120 ? -23.734 -12.75 -2.441 1 82.69 120 ASP A C 1
ATOM 991 O O . ASP A 1 120 ? -23.797 -13.195 -3.59 1 82.69 120 ASP A O 1
ATOM 995 N N . GLU A 1 121 ? -23.922 -11.531 -2.109 1 87.62 121 GLU A N 1
ATOM 996 C CA . GLU A 1 121 ? -24.375 -10.586 -3.129 1 87.62 121 GLU A CA 1
ATOM 997 C C . GLU A 1 121 ? -23.234 -10.195 -4.059 1 87.62 121 GLU A C 1
ATOM 999 O O . GLU A 1 121 ? -23.438 -9.969 -5.254 1 87.62 121 GLU A O 1
ATOM 1004 N N . MET A 1 122 ? -22.078 -10.203 -3.555 1 89.69 122 MET A N 1
ATOM 1005 C CA . MET A 1 122 ? -20.938 -9.68 -4.309 1 89.69 122 MET A CA 1
ATOM 1006 C C . MET A 1 122 ? -20.188 -10.805 -5.012 1 89.69 122 MET A C 1
ATOM 1008 O O . MET A 1 122 ? -19.422 -10.555 -5.949 1 89.69 122 MET A O 1
ATOM 1012 N N . LYS A 1 123 ? -20.359 -12.016 -4.598 1 90.94 123 LYS A N 1
ATOM 1013 C CA . LYS A 1 123 ? -19.594 -13.164 -5.059 1 90.94 123 LYS A CA 1
ATOM 1014 C C . LYS A 1 123 ? -19.734 -13.359 -6.562 1 90.94 123 LYS A C 1
ATOM 1016 O O . LYS A 1 123 ? -18.75 -13.531 -7.273 1 90.94 123 LYS A O 1
ATOM 1021 N N . PRO A 1 124 ? -20.953 -13.273 -7.098 1 93.25 124 PRO A N 1
ATOM 1022 C CA . PRO A 1 124 ? -21.078 -13.5 -8.539 1 93.25 124 PRO A CA 1
ATOM 1023 C C . PRO A 1 124 ? -20.297 -12.484 -9.367 1 93.25 124 PRO A C 1
ATOM 1025 O O . PRO A 1 124 ? -19.609 -12.859 -10.32 1 93.25 124 PRO A O 1
ATOM 1028 N N . ASP A 1 125 ? -20.344 -11.242 -9.016 1 93.62 125 ASP A N 1
ATOM 1029 C CA . ASP A 1 125 ? -19.609 -10.211 -9.742 1 93.62 125 ASP A CA 1
ATOM 1030 C C . ASP A 1 125 ? -18.109 -10.383 -9.586 1 93.62 125 ASP A C 1
ATOM 1032 O O . ASP A 1 125 ? -17.344 -10.164 -10.539 1 93.62 125 ASP A O 1
ATOM 1036 N N . TYR A 1 126 ? -17.719 -10.758 -8.438 1 94.12 126 TYR A N 1
ATOM 1037 C CA . TYR A 1 126 ? -16.297 -10.977 -8.18 1 94.12 126 TYR A CA 1
ATOM 1038 C C . TYR A 1 126 ? -15.766 -12.109 -9.047 1 94.12 126 TYR A C 1
ATOM 1040 O O . TYR A 1 126 ? -14.703 -11.977 -9.664 1 94.12 126 TYR A O 1
ATOM 1048 N N . LEU A 1 127 ? -16.5 -13.18 -9.086 1 95.06 127 LEU A N 1
ATOM 1049 C CA . LEU A 1 127 ? -16.078 -14.344 -9.859 1 95.06 127 LEU A CA 1
ATOM 1050 C C . LEU A 1 127 ? -16.062 -14.031 -11.352 1 95.06 127 LEU A C 1
ATOM 1052 O O . LEU A 1 127 ? -15.227 -14.555 -12.094 1 95.06 127 LEU A O 1
ATOM 1056 N N . LYS A 1 128 ? -16.953 -13.18 -11.758 1 95.38 128 LYS A N 1
ATOM 1057 C CA . LYS A 1 128 ? -17.016 -12.773 -13.156 1 95.38 128 LYS A CA 1
ATOM 1058 C C . LYS A 1 128 ? -15.781 -11.969 -13.555 1 95.38 128 LYS A C 1
ATOM 1060 O O . LYS A 1 128 ? -15.281 -12.102 -14.672 1 95.38 128 LYS A O 1
ATOM 1065 N N . THR A 1 129 ? -15.258 -11.156 -12.688 1 95.5 129 THR A N 1
ATOM 1066 C CA . THR A 1 129 ? -14.156 -10.25 -13 1 95.5 129 THR A CA 1
ATOM 1067 C C . THR A 1 129 ? -12.812 -10.898 -12.672 1 95.5 129 THR A C 1
ATOM 1069 O O . THR A 1 129 ? -11.773 -10.445 -13.148 1 95.5 129 THR A O 1
ATOM 1072 N N . LEU A 1 130 ? -12.828 -11.969 -11.906 1 97 130 LEU A N 1
ATOM 1073 C CA . LEU A 1 130 ? -11.617 -12.602 -11.391 1 97 130 LEU A CA 1
ATOM 1074 C C . LEU A 1 130 ? -10.719 -13.07 -12.523 1 97 130 LEU A C 1
ATOM 1076 O O . LEU A 1 130 ? -9.508 -12.828 -12.5 1 97 130 LEU A O 1
ATOM 1080 N N . PRO A 1 131 ? -11.227 -13.656 -13.594 1 97.62 131 PRO A N 1
ATOM 1081 C CA . PRO A 1 131 ? -10.352 -14.117 -14.664 1 97.62 131 PRO A CA 1
ATOM 1082 C C . PRO A 1 131 ? -9.562 -12.977 -15.32 1 97.62 131 PRO A C 1
ATOM 1084 O O . PRO A 1 131 ? -8.391 -13.148 -15.664 1 97.62 131 PRO A O 1
ATOM 1087 N N . ASN A 1 132 ? -10.195 -11.844 -15.5 1 96.62 132 ASN A N 1
ATOM 1088 C CA . ASN A 1 132 ? -9.508 -10.695 -16.062 1 96.62 132 ASN A CA 1
ATOM 1089 C C . ASN A 1 132 ? -8.367 -10.227 -15.172 1 96.62 132 ASN A C 1
ATOM 1091 O O . ASN A 1 132 ? -7.285 -9.883 -15.656 1 96.62 132 ASN A O 1
ATOM 1095 N N . THR A 1 133 ? -8.641 -10.18 -13.891 1 97.31 133 THR A N 1
ATOM 1096 C CA . THR A 1 133 ? -7.609 -9.797 -12.93 1 97.31 133 THR A CA 1
ATOM 1097 C C . THR A 1 133 ? -6.441 -10.781 -12.977 1 97.31 133 THR A C 1
ATOM 1099 O O . THR A 1 133 ? -5.277 -10.367 -13.031 1 97.31 133 THR A O 1
ATOM 1102 N N . LEU A 1 134 ? -6.742 -12.062 -12.977 1 98.44 134 LEU A N 1
ATOM 1103 C CA . LEU A 1 134 ? -5.707 -13.094 -13 1 98.44 134 LEU A CA 1
ATOM 1104 C C . LEU A 1 134 ? -4.922 -13.039 -14.312 1 98.44 134 LEU A C 1
ATOM 1106 O O . LEU A 1 134 ? -3.721 -13.312 -14.328 1 98.44 134 LEU A O 1
ATOM 1110 N N . LYS A 1 135 ? -5.57 -12.695 -15.367 1 98.25 135 LYS A N 1
ATOM 1111 C CA . LYS A 1 135 ? -4.895 -12.547 -16.656 1 98.25 135 LYS A CA 1
ATOM 1112 C C . LYS A 1 135 ? -3.84 -11.445 -16.609 1 98.25 135 LYS A C 1
ATOM 1114 O O . LYS A 1 135 ? -2.76 -11.586 -17.188 1 98.25 135 LYS A O 1
ATOM 1119 N N . GLN A 1 136 ? -4.148 -10.352 -16 1 97.94 136 GLN A N 1
ATOM 1120 C CA . GLN A 1 136 ? -3.188 -9.266 -15.867 1 97.94 136 GLN A CA 1
ATOM 1121 C C . GLN A 1 136 ? -1.94 -9.727 -15.117 1 97.94 136 GLN A C 1
ATOM 1123 O O . GLN A 1 136 ? -0.817 -9.414 -15.523 1 97.94 136 GLN A O 1
ATOM 1128 N N . PHE A 1 137 ? -2.16 -10.461 -14.008 1 98.69 137 PHE A N 1
ATOM 1129 C CA . PHE A 1 137 ? -1.023 -10.992 -13.266 1 98.69 137 PHE A CA 1
ATOM 1130 C C . PHE A 1 137 ? -0.248 -11.992 -14.102 1 98.69 137 PHE A C 1
ATOM 1132 O O . PHE A 1 137 ? 0.984 -12.023 -14.07 1 98.69 137 PHE A O 1
ATOM 1139 N N . SER A 1 138 ? -1.008 -12.812 -14.805 1 98.75 138 SER A N 1
ATOM 1140 C CA . SER A 1 138 ? -0.385 -13.789 -15.695 1 98.75 138 SER A CA 1
ATOM 1141 C C . SER A 1 138 ? 0.474 -13.102 -16.75 1 98.75 138 SER A C 1
ATOM 1143 O O . SER A 1 138 ? 1.624 -13.492 -16.969 1 98.75 138 SER A O 1
ATOM 1145 N N . ASP A 1 139 ? -0.073 -12.102 -17.406 1 98.25 139 ASP A N 1
ATOM 1146 C CA . ASP A 1 139 ? 0.657 -11.344 -18.422 1 98.25 139 ASP A CA 1
ATOM 1147 C C . ASP A 1 139 ? 1.889 -10.672 -17.828 1 98.25 139 ASP A C 1
ATOM 1149 O O . ASP A 1 139 ? 2.943 -10.617 -18.453 1 98.25 139 ASP A O 1
ATOM 1153 N N . PHE A 1 140 ? 1.745 -10.148 -16.672 1 98.5 140 PHE A N 1
ATOM 1154 C CA . PHE A 1 140 ? 2.855 -9.477 -16 1 98.5 140 PHE A CA 1
ATOM 1155 C C . PHE A 1 140 ? 3.98 -10.461 -15.703 1 98.5 140 PHE A C 1
ATOM 1157 O O . PHE A 1 140 ? 5.156 -10.148 -15.906 1 98.5 140 PHE A O 1
ATOM 1164 N N . LEU A 1 141 ? 3.617 -11.633 -15.133 1 98.62 141 LEU A N 1
ATOM 1165 C CA . LEU A 1 141 ? 4.609 -12.664 -14.867 1 98.62 141 LEU A CA 1
ATOM 1166 C C . LEU A 1 141 ? 5.309 -13.094 -16.156 1 98.62 141 LEU A C 1
ATOM 1168 O O . LEU A 1 141 ? 6.535 -13.203 -16.188 1 98.62 141 LEU A O 1
ATOM 1172 N N . GLY A 1 142 ? 4.488 -13.359 -17.188 1 98.06 142 GLY A N 1
ATOM 1173 C CA . GLY A 1 142 ? 5.035 -13.781 -18.469 1 98.06 142 GLY A CA 1
ATOM 1174 C C . GLY A 1 142 ? 5.824 -15.078 -18.391 1 98.06 142 GLY A C 1
ATOM 1175 O O . GLY A 1 142 ? 5.336 -16.078 -17.844 1 98.06 142 GLY A O 1
ATOM 1176 N N . ASP A 1 143 ? 7.051 -15 -18.891 1 97.5 143 ASP A N 1
ATOM 1177 C CA . ASP A 1 143 ? 7.891 -16.188 -18.922 1 97.5 143 ASP A CA 1
ATOM 1178 C C . ASP A 1 143 ? 8.906 -16.172 -17.781 1 97.5 143 ASP A C 1
ATOM 1180 O O . ASP A 1 143 ? 9.781 -17.047 -17.703 1 97.5 143 ASP A O 1
ATOM 1184 N N . ARG A 1 144 ? 8.789 -15.266 -16.953 1 98.06 144 ARG A N 1
ATOM 1185 C CA . ARG A 1 144 ? 9.727 -15.148 -15.836 1 98.06 144 ARG A CA 1
ATOM 1186 C C . ARG A 1 144 ? 9.445 -16.203 -14.773 1 98.06 144 ARG A C 1
ATOM 1188 O O . ARG A 1 144 ? 8.305 -16.641 -14.602 1 98.06 144 ARG A O 1
ATOM 1195 N N . LYS A 1 145 ? 10.438 -16.531 -14.039 1 98.12 145 LYS A N 1
ATOM 1196 C CA . LYS A 1 145 ? 10.305 -17.5 -12.953 1 98.12 145 LYS A CA 1
ATOM 1197 C C . LYS A 1 145 ? 9.555 -16.891 -11.766 1 98.12 145 LYS A C 1
ATOM 1199 O O . LYS A 1 145 ? 8.742 -17.562 -11.133 1 98.12 145 LYS A O 1
ATOM 1204 N N . TRP A 1 146 ? 9.938 -15.68 -11.508 1 98.75 146 TRP A N 1
ATOM 1205 C CA . TRP A 1 146 ? 9.359 -14.93 -10.406 1 98.75 146 TRP A CA 1
ATOM 1206 C C . TRP A 1 146 ? 8.812 -13.586 -10.883 1 98.75 146 TRP A C 1
ATOM 1208 O O . TRP A 1 146 ? 9.133 -13.133 -11.984 1 98.75 146 TRP A O 1
ATOM 1218 N N . PHE A 1 147 ? 7.969 -12.953 -10.109 1 98.81 147 PHE A N 1
ATOM 1219 C CA . PHE A 1 147 ? 7.25 -11.766 -10.555 1 98.81 147 PHE A CA 1
ATOM 1220 C C . PHE A 1 147 ? 8.219 -10.625 -10.852 1 98.81 147 PHE A C 1
ATOM 1222 O O . PHE A 1 147 ? 7.953 -9.789 -11.727 1 98.81 147 PHE A O 1
ATOM 1229 N N . ALA A 1 148 ? 9.336 -10.578 -10.141 1 98.12 148 ALA A N 1
ATOM 1230 C CA . ALA A 1 148 ? 10.289 -9.492 -10.375 1 98.12 148 ALA A CA 1
ATOM 1231 C C . ALA A 1 148 ? 11.289 -9.867 -11.461 1 98.12 148 ALA A C 1
ATOM 1233 O O . ALA A 1 148 ? 11.977 -9 -12.008 1 98.12 148 ALA A O 1
ATOM 1234 N N . GLY A 1 149 ? 11.477 -11.141 -11.719 1 97.5 149 GLY A N 1
ATOM 1235 C CA . GLY A 1 149 ? 12.461 -11.625 -12.68 1 97.5 149 GLY A CA 1
ATOM 1236 C C . GLY A 1 149 ? 12.898 -13.055 -12.43 1 97.5 149 GLY A C 1
ATOM 1237 O O . GLY A 1 149 ? 12.055 -13.922 -12.172 1 97.5 149 GLY A O 1
ATOM 1238 N N . ASP A 1 150 ? 14.188 -13.25 -12.562 1 96.62 150 ASP A N 1
ATOM 1239 C CA . ASP A 1 150 ? 14.719 -14.602 -12.438 1 96.62 150 ASP A CA 1
ATOM 1240 C C . ASP A 1 150 ? 15 -14.938 -10.969 1 96.62 150 ASP A C 1
ATOM 1242 O O . ASP A 1 150 ? 15.078 -16.109 -10.602 1 96.62 150 ASP A O 1
ATOM 1246 N N . LYS A 1 151 ? 15.188 -13.945 -10.211 1 97.44 151 LYS A N 1
ATOM 1247 C CA . LYS A 1 151 ? 15.477 -14.141 -8.789 1 97.44 151 LYS A CA 1
ATOM 1248 C C . LYS A 1 151 ? 14.242 -13.867 -7.938 1 97.44 151 LYS A C 1
ATOM 1250 O O . LYS A 1 151 ? 13.5 -12.922 -8.195 1 97.44 151 LYS A O 1
ATOM 1255 N N . ILE A 1 152 ? 14.086 -14.719 -6.898 1 98.31 152 ILE A N 1
ATOM 1256 C CA . ILE A 1 152 ? 12.938 -14.609 -6 1 98.31 152 ILE A CA 1
ATOM 1257 C C . ILE A 1 152 ? 13.062 -13.336 -5.168 1 98.31 152 ILE A C 1
ATOM 1259 O O . ILE A 1 152 ? 14.156 -12.969 -4.738 1 98.31 152 ILE A O 1
ATOM 1263 N N . THR A 1 153 ? 11.977 -12.609 -5.012 1 98.81 153 THR A N 1
ATOM 1264 C CA . THR A 1 153 ? 11.875 -11.43 -4.16 1 98.81 153 THR A CA 1
ATOM 1265 C C . THR A 1 153 ? 10.711 -11.57 -3.18 1 98.81 153 THR A C 1
ATOM 1267 O O . THR A 1 153 ? 9.961 -12.539 -3.24 1 98.81 153 THR A O 1
ATOM 1270 N N . PHE A 1 154 ? 10.531 -10.57 -2.307 1 98.75 154 PHE A N 1
ATOM 1271 C CA . PHE A 1 154 ? 9.531 -10.688 -1.251 1 98.75 154 PHE A CA 1
ATOM 1272 C C . PHE A 1 154 ? 8.125 -10.664 -1.832 1 98.75 154 PHE A C 1
ATOM 1274 O O . PHE A 1 154 ? 7.188 -11.195 -1.228 1 98.75 154 PHE A O 1
ATOM 1281 N N . VAL A 1 155 ? 7.906 -10.094 -3.002 1 98.81 155 VAL A N 1
ATOM 1282 C CA . VAL A 1 155 ? 6.559 -9.969 -3.545 1 98.81 155 VAL A CA 1
ATOM 1283 C C . VAL A 1 155 ? 6.051 -11.336 -3.992 1 98.81 155 VAL A C 1
ATOM 1285 O O . VAL A 1 155 ? 4.844 -11.547 -4.145 1 98.81 155 VAL A O 1
ATOM 1288 N N . ASP A 1 156 ? 6.949 -12.273 -4.281 1 98.81 156 ASP A N 1
ATOM 1289 C CA . ASP A 1 156 ? 6.535 -13.625 -4.656 1 98.81 156 ASP A CA 1
ATOM 1290 C C . ASP A 1 156 ? 5.824 -14.32 -3.496 1 98.81 156 ASP A C 1
ATOM 1292 O O . ASP A 1 156 ? 4.949 -15.156 -3.715 1 98.81 156 ASP A O 1
ATOM 1296 N N . PHE A 1 157 ? 6.172 -13.992 -2.256 1 98.25 157 PHE A N 1
ATOM 1297 C CA . PHE A 1 157 ? 5.523 -14.547 -1.075 1 98.25 157 PHE A CA 1
ATOM 1298 C C . PHE A 1 157 ? 4.109 -14 -0.926 1 98.25 157 PHE A C 1
ATOM 1300 O O . PHE A 1 157 ? 3.189 -14.727 -0.552 1 98.25 157 PHE A O 1
ATOM 1307 N N . VAL A 1 158 ? 3.969 -12.727 -1.221 1 98.12 158 VAL A N 1
ATOM 1308 C CA . VAL A 1 158 ? 2.656 -12.086 -1.195 1 98.12 158 VAL A CA 1
ATOM 1309 C C . VAL A 1 158 ? 1.76 -12.703 -2.268 1 98.12 158 VAL A C 1
ATOM 1311 O O . VAL A 1 158 ? 0.626 -13.102 -1.984 1 98.12 158 VAL A O 1
ATOM 1314 N N . MET A 1 159 ? 2.299 -12.844 -3.432 1 98.62 159 MET A N 1
ATOM 1315 C CA . MET A 1 159 ? 1.522 -13.344 -4.559 1 98.62 159 MET A CA 1
ATOM 1316 C C . MET A 1 159 ? 1.172 -14.82 -4.363 1 98.62 159 MET A C 1
ATOM 1318 O O . MET A 1 159 ? 0.071 -15.25 -4.707 1 98.62 159 MET A O 1
ATOM 1322 N N . TYR A 1 160 ? 2.105 -15.578 -3.844 1 97.69 160 TYR A N 1
ATOM 1323 C CA . TYR A 1 160 ? 1.792 -16.969 -3.566 1 97.69 160 TYR A CA 1
ATOM 1324 C C . TYR A 1 160 ? 0.584 -17.094 -2.645 1 97.69 160 TYR A C 1
ATOM 1326 O O . TYR A 1 160 ? -0.358 -17.828 -2.934 1 97.69 160 TYR A O 1
ATOM 1334 N N . GLU A 1 161 ? 0.664 -16.359 -1.543 1 94.56 161 GLU A N 1
ATOM 1335 C CA . GLU A 1 161 ? -0.413 -16.422 -0.559 1 94.56 161 GLU A CA 1
ATOM 1336 C C . GLU A 1 161 ? -1.751 -16.031 -1.177 1 94.56 161 GLU A C 1
ATOM 1338 O O . GLU A 1 161 ? -2.77 -16.688 -0.938 1 94.56 161 GLU A O 1
ATOM 1343 N N . LEU A 1 162 ? -1.796 -15 -1.994 1 96.38 162 LEU A N 1
ATOM 1344 C CA . LEU A 1 162 ? -3.027 -14.516 -2.604 1 96.38 162 LEU A CA 1
ATOM 1345 C C . LEU A 1 162 ? -3.576 -15.523 -3.607 1 96.38 162 LEU A C 1
ATOM 1347 O O . LEU A 1 162 ? -4.781 -15.781 -3.635 1 96.38 162 LEU A O 1
ATOM 1351 N N . LEU A 1 163 ? -2.678 -16.062 -4.414 1 96.94 163 LEU A N 1
ATOM 1352 C CA . LEU A 1 163 ? -3.117 -17.031 -5.406 1 96.94 163 LEU A CA 1
ATOM 1353 C C . LEU A 1 163 ? -3.602 -18.312 -4.734 1 96.94 163 LEU A C 1
ATOM 1355 O O . LEU A 1 163 ? -4.582 -18.922 -5.172 1 96.94 163 LEU A O 1
ATOM 1359 N N . ASP A 1 164 ? -2.906 -18.672 -3.699 1 93.19 164 ASP A N 1
ATOM 1360 C CA . ASP A 1 164 ? -3.322 -19.859 -2.957 1 93.19 164 ASP A CA 1
ATOM 1361 C C . ASP A 1 164 ? -4.703 -19.672 -2.334 1 93.19 164 ASP A C 1
ATOM 1363 O O . ASP A 1 164 ? -5.547 -20.562 -2.389 1 93.19 164 ASP A O 1
ATOM 1367 N N . GLN A 1 165 ? -4.953 -18.5 -1.771 1 91.38 165 GLN A N 1
ATOM 1368 C CA . GLN A 1 165 ? -6.254 -18.188 -1.2 1 91.38 165 GLN A CA 1
ATOM 1369 C C . GLN A 1 165 ? -7.348 -18.219 -2.266 1 91.38 165 GLN A C 1
ATOM 1371 O O . GLN A 1 165 ? -8.453 -18.719 -2.014 1 91.38 165 GLN A O 1
ATOM 1376 N N . HIS A 1 166 ? -7.051 -17.75 -3.412 1 94.19 166 HIS A N 1
ATOM 1377 C CA . HIS A 1 166 ? -8.047 -17.719 -4.473 1 94.19 166 HIS A CA 1
ATOM 1378 C C . HIS A 1 166 ? -8.312 -19.109 -5.031 1 94.19 166 HIS A C 1
ATOM 1380 O O . HIS A 1 166 ? -9.438 -19.422 -5.43 1 94.19 166 HIS A O 1
ATOM 1386 N N . ARG A 1 167 ? -7.27 -19.906 -5.074 1 92.5 167 ARG A N 1
ATOM 1387 C CA . ARG A 1 167 ? -7.469 -21.297 -5.473 1 92.5 167 ARG A CA 1
ATOM 1388 C C . ARG A 1 167 ? -8.398 -22.016 -4.504 1 92.5 167 ARG A C 1
ATOM 1390 O O . ARG A 1 167 ? -9.203 -22.859 -4.91 1 92.5 167 ARG A O 1
ATOM 1397 N N . LEU A 1 168 ? -8.336 -21.734 -3.25 1 86.81 168 LEU A N 1
ATOM 1398 C CA . LEU A 1 168 ? -9.219 -22.297 -2.232 1 86.81 168 LEU A CA 1
ATOM 1399 C C . LEU A 1 168 ? -10.633 -21.734 -2.379 1 86.81 168 LEU A C 1
ATOM 1401 O O . LEU A 1 168 ? -11.609 -22.453 -2.168 1 86.81 168 LEU A O 1
ATOM 1405 N N . PHE A 1 169 ? -10.734 -20.5 -2.803 1 88.69 169 PHE A N 1
ATOM 1406 C CA . PHE A 1 169 ? -12.008 -19.828 -3.004 1 88.69 169 PHE A CA 1
ATOM 1407 C C . PHE A 1 169 ? -12.719 -20.359 -4.238 1 88.69 169 PHE A C 1
ATOM 1409 O O . PHE A 1 169 ? -13.922 -20.641 -4.199 1 88.69 169 PHE A O 1
ATOM 1416 N N . ASP A 1 170 ? -12.031 -20.531 -5.238 1 92.38 170 ASP A N 1
ATOM 1417 C CA . ASP A 1 170 ? -12.484 -21.062 -6.516 1 92.38 170 ASP A CA 1
ATOM 1418 C C . ASP A 1 170 ? -11.414 -21.953 -7.148 1 92.38 170 ASP A C 1
ATOM 1420 O O . ASP A 1 170 ? -10.516 -21.453 -7.828 1 92.38 170 ASP A O 1
ATOM 1424 N N . SER A 1 171 ? -11.539 -23.266 -7.027 1 91.81 171 SER A N 1
ATOM 1425 C CA . SER A 1 171 ? -10.508 -24.25 -7.352 1 91.81 171 SER A CA 1
ATOM 1426 C C . SER A 1 171 ? -10.156 -24.219 -8.836 1 91.81 171 SER A C 1
ATOM 1428 O O . SER A 1 171 ? -9.07 -24.625 -9.234 1 91.81 171 SER A O 1
ATOM 1430 N N . LYS A 1 172 ? -10.984 -23.609 -9.664 1 95.5 172 LYS A N 1
ATOM 1431 C CA . LYS A 1 172 ? -10.75 -23.656 -11.102 1 95.5 172 LYS A CA 1
ATOM 1432 C C . LYS A 1 172 ? -10.25 -22.297 -11.609 1 95.5 172 LYS A C 1
ATOM 1434 O O . LYS A 1 172 ? -10.023 -22.125 -12.812 1 95.5 172 LYS A O 1
ATOM 1439 N N . CYS A 1 173 ? -10.023 -21.375 -10.742 1 96.5 173 CYS A N 1
ATOM 1440 C CA . CYS A 1 173 ? -9.781 -20 -11.172 1 96.5 173 CYS A CA 1
ATOM 1441 C C . CYS A 1 173 ? -8.453 -19.875 -11.906 1 96.5 173 CYS A C 1
ATOM 1443 O O . CYS A 1 173 ? -8.258 -18.969 -12.711 1 96.5 173 CYS A O 1
ATOM 1445 N N . LEU A 1 174 ? -7.543 -20.828 -11.719 1 97.81 174 LEU A N 1
ATOM 1446 C CA . LEU A 1 174 ? -6.215 -20.719 -12.312 1 97.81 174 LEU A CA 1
ATOM 1447 C C . LEU A 1 174 ? -6.078 -21.656 -13.516 1 97.81 174 LEU A C 1
ATOM 1449 O O . LEU A 1 174 ? -5.012 -21.734 -14.125 1 97.81 174 LEU A O 1
ATOM 1453 N N . ASP A 1 175 ? -7.098 -22.328 -13.898 1 97.06 175 ASP A N 1
ATOM 1454 C CA . ASP A 1 175 ? -7.059 -23.359 -14.93 1 97.06 175 ASP A CA 1
ATOM 1455 C C . ASP A 1 175 ? -6.543 -22.797 -16.25 1 97.06 175 ASP A C 1
ATOM 1457 O O . ASP A 1 175 ? -5.859 -23.5 -17 1 97.06 175 ASP A O 1
ATOM 1461 N N . ASP A 1 176 ? -6.836 -21.594 -16.531 1 97.31 176 ASP A N 1
ATOM 1462 C CA . ASP A 1 176 ? -6.473 -21.016 -17.828 1 97.31 176 ASP A CA 1
ATOM 1463 C C . ASP A 1 176 ? -5.145 -20.266 -17.734 1 97.31 176 ASP A C 1
ATOM 1465 O O . ASP A 1 176 ? -4.742 -19.594 -18.688 1 97.31 176 ASP A O 1
ATOM 1469 N N . PHE A 1 177 ? -4.473 -20.359 -16.641 1 98.44 177 PHE A N 1
ATOM 1470 C CA . PHE A 1 177 ? -3.238 -19.609 -16.422 1 98.44 177 PHE A CA 1
ATOM 1471 C C . PHE A 1 177 ? -2.123 -20.547 -15.961 1 98.44 177 PHE A C 1
ATOM 1473 O O . PHE A 1 177 ? -1.741 -20.516 -14.789 1 98.44 177 PHE A O 1
ATOM 1480 N N . LYS A 1 178 ? -1.557 -21.219 -16.906 1 98.25 178 LYS A N 1
ATOM 1481 C CA . LYS A 1 178 ? -0.55 -22.25 -16.625 1 98.25 178 LYS A CA 1
ATOM 1482 C C . LYS A 1 178 ? 0.677 -21.625 -15.953 1 98.25 178 LYS A C 1
ATOM 1484 O O . LYS A 1 178 ? 1.286 -22.25 -15.078 1 98.25 178 LYS A O 1
ATOM 1489 N N . ASN A 1 179 ? 1.069 -20.453 -16.438 1 98.62 179 ASN A N 1
ATOM 1490 C CA . ASN A 1 179 ? 2.271 -19.859 -15.867 1 98.62 179 ASN A CA 1
ATOM 1491 C C . ASN A 1 179 ? 2.076 -19.5 -14.398 1 98.62 179 ASN A C 1
ATOM 1493 O O . ASN A 1 179 ? 3.027 -19.531 -13.617 1 98.62 179 ASN A O 1
ATOM 1497 N N . LEU A 1 180 ? 0.868 -19.109 -13.992 1 98.75 180 LEU A N 1
ATOM 1498 C CA . LEU A 1 180 ? 0.596 -18.875 -12.578 1 98.75 180 LEU A CA 1
ATOM 1499 C C . LEU A 1 180 ? 0.607 -20.172 -11.789 1 98.75 180 LEU A C 1
ATOM 1501 O O . LEU A 1 180 ? 1.113 -20.219 -10.664 1 98.75 180 LEU A O 1
ATOM 1505 N N . THR A 1 181 ? 0.009 -21.219 -12.352 1 98.12 181 THR A N 1
ATOM 1506 C CA . THR A 1 181 ? 0.051 -22.531 -11.719 1 98.12 181 THR A CA 1
ATOM 1507 C C . THR A 1 181 ? 1.491 -23 -11.562 1 98.12 181 THR A C 1
ATOM 1509 O O . THR A 1 181 ? 1.866 -23.531 -10.516 1 98.12 181 THR A O 1
ATOM 1512 N N . ASP A 1 182 ? 2.293 -22.812 -12.602 1 98.31 182 ASP A N 1
ATOM 1513 C CA . ASP A 1 182 ? 3.707 -23.172 -12.539 1 98.31 182 ASP A CA 1
ATOM 1514 C C . ASP A 1 182 ? 4.43 -22.375 -11.461 1 98.31 182 ASP A C 1
ATOM 1516 O O . ASP A 1 182 ? 5.289 -22.906 -10.758 1 98.31 182 ASP A O 1
ATOM 1520 N N . PHE A 1 183 ? 4.176 -21.109 -11.391 1 98.5 183 PHE A N 1
ATOM 1521 C CA . PHE A 1 183 ? 4.723 -20.266 -10.336 1 98.5 183 PHE A CA 1
ATOM 1522 C C . PHE A 1 183 ? 4.422 -20.844 -8.961 1 98.5 183 PHE A C 1
ATOM 1524 O O . PHE A 1 183 ? 5.309 -20.938 -8.117 1 98.5 183 PHE A O 1
ATOM 1531 N N . LEU A 1 184 ? 3.104 -21.234 -8.703 1 97.38 184 LEU A N 1
ATOM 1532 C CA . LEU A 1 184 ? 2.709 -21.812 -7.422 1 97.38 184 LEU A CA 1
ATOM 1533 C C . LEU A 1 184 ? 3.49 -23.094 -7.145 1 97.38 184 LEU A C 1
ATOM 1535 O O . LEU A 1 184 ? 3.979 -23.297 -6.031 1 97.38 184 LEU A O 1
ATOM 1539 N N . ASN A 1 185 ? 3.604 -23.906 -8.125 1 96.62 185 ASN A N 1
ATOM 1540 C CA . ASN A 1 185 ? 4.344 -25.156 -7.973 1 96.62 185 ASN A CA 1
ATOM 1541 C C . ASN A 1 185 ? 5.805 -24.906 -7.625 1 96.62 185 ASN A C 1
ATOM 1543 O O . ASN A 1 185 ? 6.367 -25.578 -6.754 1 96.62 185 ASN A O 1
ATOM 1547 N N . ARG A 1 186 ? 6.461 -23.984 -8.32 1 97.25 186 ARG A N 1
ATOM 1548 C CA . ARG A 1 186 ? 7.848 -23.625 -8.039 1 97.25 186 ARG A CA 1
ATOM 1549 C C . ARG A 1 186 ? 8.008 -23.109 -6.609 1 97.25 186 ARG A C 1
ATOM 1551 O O . ARG A 1 186 ? 8.961 -23.469 -5.914 1 97.25 186 ARG A O 1
ATOM 1558 N N . PHE A 1 187 ? 7.086 -22.266 -6.223 1 97.12 187 PHE A N 1
ATOM 1559 C CA . PHE A 1 187 ? 7.137 -21.703 -4.879 1 97.12 187 PHE A CA 1
ATOM 1560 C C . PHE A 1 187 ? 6.984 -22.797 -3.83 1 97.12 187 PHE A C 1
ATOM 1562 O O . PHE A 1 187 ? 7.727 -22.828 -2.846 1 97.12 187 PHE A O 1
ATOM 1569 N N . GLU A 1 188 ? 5.996 -23.688 -4.027 1 93.5 188 GLU A N 1
ATOM 1570 C CA . GLU A 1 188 ? 5.715 -24.766 -3.078 1 93.5 188 GLU A CA 1
ATOM 1571 C C . GLU A 1 188 ? 6.879 -25.75 -2.994 1 93.5 188 GLU A C 1
ATOM 1573 O O . GLU A 1 188 ? 7.02 -26.469 -2.002 1 93.5 188 GLU A O 1
ATOM 1578 N N . ALA A 1 189 ? 7.695 -25.781 -3.994 1 93.88 189 ALA A N 1
ATOM 1579 C CA . ALA A 1 189 ? 8.859 -26.656 -4.023 1 93.88 189 ALA A CA 1
ATOM 1580 C C . ALA A 1 189 ? 10.023 -26.047 -3.25 1 93.88 189 ALA A C 1
ATOM 1582 O O . ALA A 1 189 ? 11.023 -26.734 -2.998 1 93.88 189 ALA A O 1
ATOM 1583 N N . LEU A 1 190 ? 9.906 -24.797 -2.898 1 92.88 190 LEU A N 1
ATOM 1584 C CA . LEU A 1 190 ? 10.961 -24.156 -2.127 1 92.88 190 LEU A CA 1
ATOM 1585 C C . LEU A 1 190 ? 11.141 -24.844 -0.775 1 92.88 190 LEU A C 1
ATOM 1587 O O . LEU A 1 190 ? 10.164 -25.297 -0.174 1 92.88 190 LEU A O 1
ATOM 1591 N N . GLU A 1 191 ? 12.367 -24.906 -0.315 1 82.31 191 GLU A N 1
ATOM 1592 C CA . GLU A 1 191 ? 12.664 -25.406 1.024 1 82.31 191 GLU A CA 1
ATOM 1593 C C . GLU A 1 191 ? 12.453 -24.328 2.078 1 82.31 191 GLU A C 1
ATOM 1595 O O . GLU A 1 191 ? 13.055 -23.25 1.997 1 82.31 191 GLU A O 1
ATOM 1600 N N . LEU A 1 192 ? 11.508 -24.531 2.93 1 80.88 192 LEU A N 1
ATOM 1601 C CA . LEU A 1 192 ? 11.289 -23.625 4.059 1 80.88 192 LEU A CA 1
ATOM 1602 C C . LEU A 1 192 ? 11.766 -24.266 5.359 1 80.88 192 LEU A C 1
ATOM 1604 O O . LEU A 1 192 ? 11.797 -25.484 5.48 1 80.88 192 LEU A O 1
ATOM 1608 N N . ARG A 1 193 ? 12.406 -23.469 6.234 1 71.44 193 ARG A N 1
ATOM 1609 C CA . ARG A 1 193 ? 12.969 -23.953 7.488 1 71.44 193 ARG A CA 1
ATOM 1610 C C . ARG A 1 193 ? 11.992 -24.875 8.211 1 71.44 193 ARG A C 1
ATOM 1612 O O . ARG A 1 193 ? 12.359 -25.984 8.609 1 71.44 193 ARG A O 1
ATOM 1619 N N . ASP A 1 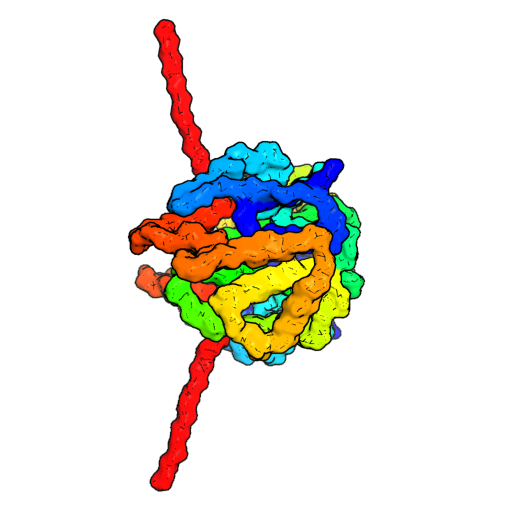194 ? 10.93 -24.312 8.812 1 61.41 194 ASP A N 1
ATOM 1620 C CA . ASP A 1 194 ? 9.945 -25.156 9.484 1 61.41 194 ASP A CA 1
ATOM 1621 C C . ASP A 1 194 ? 8.891 -25.656 8.5 1 61.41 194 ASP A C 1
ATOM 1623 O O . ASP A 1 194 ? 8.477 -24.922 7.602 1 61.41 194 ASP A O 1
ATOM 1627 N N . ASN A 1 195 ? 9.031 -26.844 8.008 1 49 195 ASN A N 1
ATOM 1628 C CA . ASN A 1 195 ? 8.109 -27.469 7.062 1 49 195 ASN A CA 1
ATOM 1629 C C . ASN A 1 195 ? 6.664 -27.062 7.332 1 49 195 ASN A C 1
ATOM 1631 O O . ASN A 1 195 ? 5.738 -27.828 7.055 1 49 195 ASN A O 1
ATOM 1635 N N . ASP A 1 196 ? 6.484 -26.047 8.102 1 47.88 196 ASP A N 1
ATOM 1636 C CA . ASP A 1 196 ? 5.117 -25.734 8.5 1 47.88 196 ASP A CA 1
ATOM 1637 C C . ASP A 1 196 ? 4.352 -25.062 7.359 1 47.88 196 ASP A C 1
ATOM 1639 O O . ASP A 1 196 ? 3.389 -24.328 7.594 1 47.88 196 ASP A O 1
ATOM 1643 N N . LYS A 1 197 ? 4.965 -25.141 6.082 1 48.81 197 LYS A N 1
ATOM 1644 C CA . LYS A 1 197 ? 4.035 -24.766 5.02 1 48.81 197 LYS A CA 1
ATOM 1645 C C . LYS A 1 197 ? 2.635 -25.297 5.301 1 48.81 197 LYS A C 1
ATOM 1647 O O . LYS A 1 197 ? 1.638 -24.656 4.969 1 48.81 197 LYS A O 1
ATOM 1652 N N . THR A 1 198 ? 2.707 -26.5 6 1 44.62 198 THR A N 1
ATOM 1653 C CA . THR A 1 198 ? 1.527 -27.297 6.285 1 44.62 198 THR A CA 1
ATOM 1654 C C . THR A 1 198 ? 0.779 -26.766 7.5 1 44.62 198 THR A C 1
ATOM 1656 O O . THR A 1 198 ? -0.377 -27.125 7.734 1 44.62 198 THR A O 1
ATOM 1659 N N . ARG A 1 199 ? 1.53 -26.25 8.438 1 44.34 199 ARG A N 1
ATOM 1660 C CA . ARG A 1 199 ? 0.794 -25.828 9.625 1 44.34 199 ARG A CA 1
ATOM 1661 C C . ARG A 1 199 ? -0.387 -24.938 9.25 1 44.34 199 ARG A C 1
ATOM 1663 O O . ARG A 1 199 ? -1.467 -25.062 9.836 1 44.34 199 ARG A O 1
ATOM 1670 N N . TYR A 1 200 ? -0.09 -24 8.422 1 44.66 200 TYR A N 1
ATOM 1671 C CA . TYR A 1 200 ? -1.195 -23.125 8.055 1 44.66 200 TYR A CA 1
ATOM 1672 C C . TYR A 1 200 ? -1.859 -23.594 6.766 1 44.66 200 TYR A C 1
ATOM 1674 O O . TYR A 1 200 ? -2.994 -23.219 6.469 1 44.66 200 TYR A O 1
ATOM 1682 N N . MET A 1 201 ? -1.033 -24.375 5.945 1 42.53 201 MET A N 1
ATOM 1683 C CA . MET A 1 201 ? -1.702 -24.953 4.785 1 42.53 201 MET A CA 1
ATOM 1684 C C . MET A 1 201 ? -2.654 -26.062 5.211 1 42.53 201 MET A C 1
ATOM 1686 O O . MET A 1 201 ? -3.713 -26.25 4.609 1 42.53 201 MET A O 1
ATOM 1690 N N . GLY A 1 202 ? -2.184 -27.078 6.102 1 36.34 202 GLY A N 1
ATOM 1691 C CA . GLY A 1 202 ? -2.869 -28.297 6.52 1 36.34 202 GLY A CA 1
ATOM 1692 C C . GLY A 1 202 ? -4.078 -28.016 7.395 1 36.34 202 GLY A C 1
ATOM 1693 O O . GLY A 1 202 ? -4.973 -28.859 7.5 1 36.34 202 GLY A O 1
ATOM 1694 N N . LYS A 1 203 ? -3.98 -27.234 8.391 1 36.91 203 LYS A N 1
ATOM 1695 C CA . LYS A 1 203 ? -5.129 -27.172 9.297 1 36.91 203 LYS A CA 1
ATOM 1696 C C . LYS A 1 203 ? -6.391 -26.734 8.547 1 36.91 203 LYS A C 1
ATOM 1698 O O . LY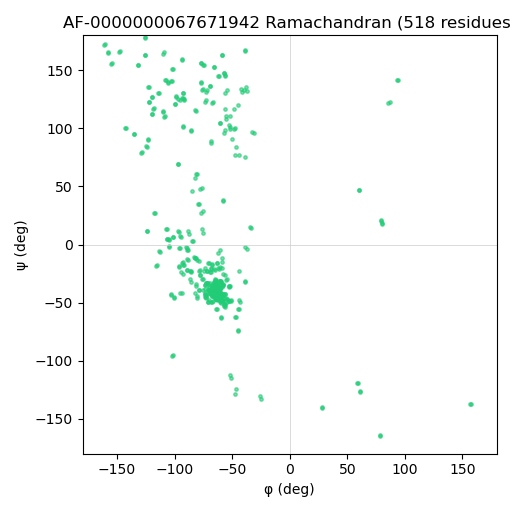S A 1 203 ? -7.473 -26.672 9.133 1 36.91 203 LYS A O 1
ATOM 1703 N N . GLY A 1 204 ? -6.27 -26.281 7.367 1 34.41 204 GLY A N 1
ATOM 1704 C CA . GLY A 1 204 ? -7.484 -26.188 6.57 1 34.41 204 GLY A CA 1
ATOM 1705 C C . GLY A 1 204 ? -8.062 -27.547 6.215 1 34.41 204 GLY A C 1
ATOM 1706 O O . GLY A 1 204 ? -9.102 -27.641 5.559 1 34.41 204 GLY A O 1
ATOM 1707 N N . LYS A 1 205 ? -7.27 -28.656 6.312 1 31.67 205 LYS A N 1
ATOM 1708 C CA . LYS A 1 205 ? -7.898 -29.953 6.125 1 31.67 205 LYS A CA 1
ATOM 1709 C C . LYS A 1 205 ? -8.641 -30.391 7.387 1 31.67 205 LYS A C 1
ATOM 1711 O O . LYS A 1 205 ? -8.062 -31.062 8.25 1 31.67 205 LYS A O 1
ATOM 1716 N N . THR A 1 206 ? -9.289 -29.703 8.25 1 31.09 206 THR A N 1
ATOM 1717 C CA . THR A 1 206 ? -10.258 -30.438 9.062 1 31.09 206 THR A CA 1
ATOM 1718 C C . THR A 1 206 ? -10.953 -31.516 8.234 1 31.09 206 THR A C 1
ATOM 1720 O O . THR A 1 206 ? -11.062 -31.391 7.016 1 31.09 206 THR A O 1
ATOM 1723 N N . SER A 1 207 ? -11.062 -32.781 8.742 1 27.7 207 SER A N 1
ATOM 1724 C CA . SER A 1 207 ? -11.898 -33.875 8.227 1 27.7 207 SER A CA 1
ATOM 1725 C C . SER A 1 207 ? -13.172 -33.344 7.578 1 27.7 207 SER A C 1
ATOM 1727 O O . SER A 1 207 ? -13.93 -32.594 8.211 1 27.7 207 SER A O 1
ATOM 1729 N N . LEU A 1 208 ? -13.25 -33.156 6.32 1 31.69 208 LEU A N 1
ATOM 1730 C CA . LEU A 1 208 ? -14.367 -32.938 5.402 1 31.69 208 LEU A CA 1
ATOM 1731 C C . LEU A 1 208 ? -15.578 -33.781 5.824 1 31.69 208 LEU A C 1
ATOM 1733 O O . LEU A 1 208 ? -16.547 -33.906 5.062 1 31.69 208 LEU A O 1
ATOM 1737 N N . SER A 1 209 ? -15.492 -34.625 6.852 1 30.34 209 SER A N 1
ATOM 1738 C CA . SER A 1 209 ? -16.875 -35.125 6.965 1 30.34 209 SER A CA 1
ATOM 1739 C C . SER A 1 209 ? -17.859 -33.938 7.02 1 30.34 209 SER A C 1
ATOM 1741 O O . SER A 1 209 ? -18.828 -33.906 6.25 1 30.34 209 SER A O 1
ATOM 1743 N N . ASN A 1 210 ? -18.578 -33.719 8.148 1 27.89 210 ASN A N 1
ATOM 1744 C CA . ASN A 1 210 ? -19.578 -32.656 8.102 1 27.89 210 ASN A CA 1
ATOM 1745 C C . ASN A 1 210 ? -18.922 -31.281 8.188 1 27.89 210 ASN A C 1
ATOM 1747 O O . ASN A 1 210 ? -18.734 -30.75 9.281 1 27.89 210 ASN A O 1
ATOM 1751 N N . PRO A 1 211 ? -17.875 -31.109 7.34 1 30.77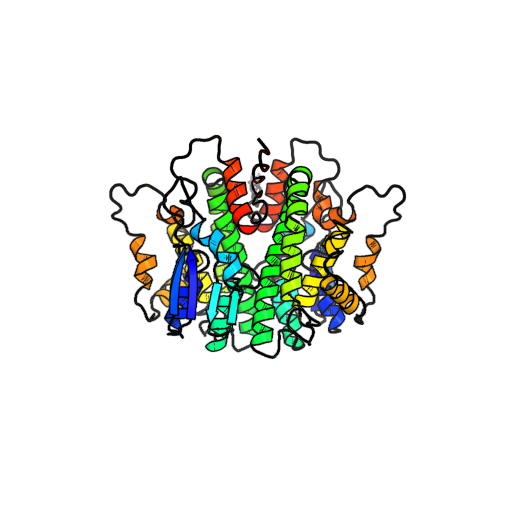 211 PRO A N 1
ATOM 1752 C CA . PRO A 1 211 ? -17.141 -29.859 7.488 1 30.77 211 PRO A CA 1
ATOM 1753 C C . PRO A 1 211 ? -18.078 -28.641 7.547 1 30.77 211 PRO A C 1
ATOM 1755 O O . PRO A 1 211 ? -19.031 -28.562 6.785 1 30.77 211 PRO A O 1
ATOM 1758 N N . PRO A 1 212 ? -18.344 -28.172 8.664 1 31.91 212 PRO A N 1
ATOM 1759 C CA . PRO A 1 212 ? -19.203 -27.016 8.406 1 31.91 212 PRO A CA 1
ATOM 1760 C C . PRO A 1 212 ? -18.734 -26.188 7.207 1 31.91 212 PRO A C 1
ATOM 1762 O O . PRO A 1 212 ? -17.547 -26.234 6.855 1 31.91 212 PRO A O 1
ATOM 1765 N N . PRO A 1 213 ? -19.531 -25.797 6.227 1 29.52 213 PRO A N 1
ATOM 1766 C CA . PRO A 1 213 ? -19.156 -25.156 4.965 1 29.52 213 PRO A CA 1
ATOM 1767 C C . PRO A 1 213 ? -17.844 -24.391 5.055 1 29.52 213 PRO A C 1
ATOM 1769 O O . PRO A 1 213 ? -16.844 -24.828 4.469 1 29.52 213 PRO A O 1
ATOM 1772 N N . PHE A 1 214 ? -17.766 -23.109 4.613 1 32.25 214 PHE A N 1
ATOM 1773 C CA . PHE A 1 214 ? -16.75 -22.141 4.219 1 32.25 214 PHE A CA 1
ATOM 1774 C C . PHE A 1 214 ? -15.758 -21.906 5.352 1 32.25 214 PHE A C 1
ATOM 1776 O O . PHE A 1 214 ? -15.805 -20.875 6.016 1 32.25 214 PHE A O 1
ATOM 1783 N N . VAL A 1 215 ? -15.344 -22.812 6.109 1 31.86 215 VAL A N 1
ATOM 1784 C CA . VAL A 1 215 ? -14.336 -22.656 7.152 1 31.86 215 VAL A CA 1
ATOM 1785 C C . VAL A 1 215 ? -13.07 -22.047 6.562 1 31.86 215 VAL A C 1
ATOM 1787 O O . VAL A 1 215 ? -12.242 -21.484 7.289 1 31.86 215 VAL A O 1
ATOM 1790 N N . PHE A 1 216 ? -12.602 -22.625 5.461 1 33.44 216 PHE A N 1
ATOM 1791 C CA . PHE A 1 216 ? -11.344 -22.125 4.902 1 33.44 216 PHE A CA 1
ATOM 1792 C C . PHE A 1 216 ? -11.352 -20.609 4.824 1 33.44 216 PHE A C 1
ATOM 1794 O O . PHE A 1 216 ? -10.359 -19.953 5.172 1 33.44 216 PHE A O 1
ATOM 1801 N N . ALA A 1 217 ? -12.367 -20.031 3.961 1 33.44 217 ALA A N 1
ATOM 1802 C CA . ALA A 1 217 ? -12.727 -18.625 3.848 1 33.44 217 ALA A CA 1
ATOM 1803 C C . ALA A 1 217 ? -13.102 -18.047 5.207 1 33.44 217 ALA A C 1
ATOM 1805 O O . ALA A 1 217 ? -13.25 -16.828 5.355 1 33.44 217 ALA A O 1
ATOM 1806 N N . GLY A 1 218 ? -13.641 -18.797 6.113 1 32.44 218 GLY A N 1
ATOM 1807 C CA . GLY A 1 218 ? -14.164 -18.438 7.422 1 32.44 218 GLY A CA 1
ATOM 1808 C C . GLY A 1 218 ? -13.148 -17.75 8.312 1 32.44 218 GLY A C 1
ATOM 1809 O O . GLY A 1 218 ? -13.484 -16.828 9.047 1 32.44 218 GLY A O 1
ATOM 1810 N N . PHE A 1 219 ? -11.969 -18.406 8.469 1 36.25 219 PHE A N 1
ATOM 1811 C CA . PHE A 1 219 ? -11.055 -17.734 9.383 1 36.25 219 PHE A CA 1
ATOM 1812 C C . PHE A 1 219 ? -10.648 -16.375 8.828 1 36.25 219 PHE A C 1
ATOM 1814 O O . PHE A 1 219 ? -10.5 -15.406 9.578 1 36.25 219 PHE A O 1
ATOM 1821 N N . PHE A 1 220 ? -10.258 -16.25 7.547 1 37.69 220 PHE A N 1
ATOM 1822 C CA . PHE A 1 220 ? -10.266 -14.859 7.09 1 37.69 220 PHE A CA 1
ATOM 1823 C C . PHE A 1 220 ? -11.656 -14.258 7.188 1 37.69 220 PHE A C 1
ATOM 1825 O O . PHE A 1 220 ? -11.828 -13.148 7.703 1 37.69 220 PHE A O 1
ATOM 1832 N N . CYS A 1 221 ? -12.805 -14.781 6.402 1 31.8 221 CYS A N 1
ATOM 1833 C CA . CYS A 1 221 ? -14.203 -14.383 6.266 1 31.8 221 CYS A CA 1
ATOM 1834 C C . CYS A 1 221 ? -15.055 -15 7.363 1 31.8 221 CYS A C 1
ATOM 1836 O O . CYS A 1 221 ? -16.219 -14.633 7.531 1 31.8 221 CYS A O 1
ATOM 1838 N N . THR A 1 222 ? -14.836 -16.141 7.891 1 33.81 222 THR A N 1
ATOM 1839 C CA . THR A 1 222 ? -15.734 -16.812 8.82 1 33.81 222 THR A CA 1
ATOM 1840 C C . THR A 1 222 ? -15.945 -15.977 10.078 1 33.81 222 THR A C 1
ATOM 1842 O O . THR A 1 222 ? -16.656 -16.391 10.992 1 33.81 222 THR A O 1
ATOM 1845 N N . PHE A 1 223 ? -15.156 -15.078 10.383 1 31.28 223 PHE A N 1
ATOM 1846 C CA . PHE A 1 223 ? -15.758 -14.344 11.492 1 31.28 223 PHE A CA 1
ATOM 1847 C C . PHE A 1 223 ? -17.234 -14.109 11.25 1 31.28 223 PHE A C 1
ATOM 1849 O O . PHE A 1 223 ? -18.047 -14.156 12.18 1 31.28 223 PHE A O 1
ATOM 1856 N N . LEU A 1 224 ? -17.547 -13.586 10.031 1 29.83 224 LEU A N 1
ATOM 1857 C CA . LEU A 1 224 ? -18.891 -13.023 9.977 1 29.83 224 LEU A CA 1
ATOM 1858 C C . LEU A 1 224 ? -19.938 -14.117 9.766 1 29.83 224 LEU A C 1
ATOM 1860 O O . LEU A 1 224 ? -21.094 -13.977 10.172 1 29.83 224 LEU A O 1
ATOM 1864 N N . GLN A 1 225 ? -19.672 -15.047 8.859 1 28.12 225 GLN A N 1
ATOM 1865 C CA . GLN A 1 225 ? -20.906 -15.602 8.344 1 28.12 225 GLN A CA 1
ATOM 1866 C C . GLN A 1 225 ? -21.5 -16.625 9.305 1 28.12 225 GLN A C 1
ATOM 1868 O O . GLN A 1 225 ? -22.484 -17.297 8.992 1 28.12 225 GLN A O 1
ATOM 1873 N N . SER A 1 226 ? -20.812 -17.125 10.281 1 28.69 226 SER A N 1
ATOM 1874 C CA . SER A 1 226 ? -21.719 -18.156 10.781 1 28.69 226 SER A CA 1
ATOM 1875 C C . SER A 1 226 ? -23.125 -17.594 10.945 1 28.69 226 SER A C 1
ATOM 1877 O O . SER A 1 226 ? -24.094 -18.156 10.406 1 28.69 226 SER A O 1
ATOM 1879 N N . TYR A 1 227 ? -23.781 -17.812 12.266 1 27.67 227 TYR A N 1
ATOM 1880 C CA . TYR A 1 227 ? -25.172 -17.953 12.664 1 27.67 227 TYR A CA 1
ATOM 1881 C C . TYR A 1 227 ? -25.891 -16.609 12.602 1 27.67 227 TYR A C 1
ATOM 1883 O O . TYR A 1 227 ? -26.984 -16.453 13.141 1 27.67 227 TYR A O 1
ATOM 1891 N N . VAL A 1 228 ? -25.141 -15.453 12.617 1 28.67 228 VAL A N 1
ATOM 1892 C CA . VAL A 1 228 ? -26.078 -14.453 13.102 1 28.67 228 VAL A CA 1
ATOM 1893 C C . VAL A 1 228 ? -27.094 -14.117 12 1 28.67 228 VAL A C 1
ATOM 1895 O O . VAL A 1 228 ? -26.719 -14.008 10.828 1 28.67 228 VAL A O 1
ATOM 1898 N N . PRO A 1 229 ? -28.438 -14.273 12.234 1 27.44 229 PRO A N 1
ATOM 1899 C CA . PRO A 1 229 ? -29.562 -13.828 11.414 1 27.44 229 PRO A CA 1
ATOM 1900 C C . PRO A 1 229 ? -29.328 -12.461 10.789 1 27.44 229 PRO A C 1
ATOM 1902 O O . PRO A 1 229 ? -28.484 -11.695 11.258 1 27.44 229 PRO A O 1
ATOM 1905 N N . PHE A 1 230 ? -30.156 -11.93 9.711 1 29.72 230 PHE A N 1
ATOM 1906 C CA . PHE A 1 230 ? -30.25 -10.875 8.703 1 29.72 230 PHE A CA 1
ATOM 1907 C C . PHE A 1 230 ? -29.875 -9.523 9.305 1 29.72 230 PHE A C 1
ATOM 1909 O O . PHE A 1 230 ? -29.281 -8.68 8.625 1 29.72 230 PHE A O 1
ATOM 1916 N N . PRO A 1 231 ? -30.547 -9.023 10.453 1 30.95 231 PRO A N 1
ATOM 1917 C CA . PRO A 1 231 ? -30.609 -7.598 10.766 1 30.95 231 PRO A CA 1
ATOM 1918 C C . PRO A 1 231 ? -29.266 -7.012 11.164 1 30.95 231 PRO A C 1
ATOM 1920 O O . PRO A 1 231 ? -29.078 -5.793 11.148 1 30.95 231 PRO A O 1
ATOM 1923 N N . LEU A 1 232 ? -28.375 -7.719 11.938 1 28.61 232 LEU A N 1
ATOM 1924 C CA . LEU A 1 232 ? -27.297 -7.086 12.695 1 28.61 232 LEU A CA 1
ATOM 1925 C C . LEU A 1 232 ? -26.047 -6.93 11.828 1 28.61 232 LEU A C 1
ATOM 1927 O O . LEU A 1 232 ? -25 -6.531 12.32 1 28.61 232 LEU A O 1
ATOM 1931 N N . TYR A 1 233 ? -26.094 -7.168 10.57 1 31.22 233 TYR A N 1
ATOM 1932 C CA . TYR A 1 233 ? -24.953 -7.168 9.656 1 31.22 233 TYR A CA 1
ATOM 1933 C C . TYR A 1 233 ? -24.344 -5.773 9.531 1 31.22 233 TYR A C 1
ATOM 1935 O O . TYR A 1 233 ? -23.188 -5.621 9.125 1 31.22 233 TYR A O 1
ATOM 1943 N N . ILE A 1 234 ? -25.188 -4.785 9.5 1 29.84 234 ILE A N 1
ATOM 1944 C CA . ILE A 1 234 ? -24.719 -3.434 9.227 1 29.84 234 ILE A CA 1
ATOM 1945 C C . ILE A 1 234 ? -23.75 -2.998 10.312 1 29.84 234 ILE A C 1
ATOM 1947 O O . ILE A 1 234 ? -22.75 -2.33 10.031 1 29.84 234 ILE A O 1
ATOM 1951 N N . LEU A 1 235 ? -24 -3.445 11.555 1 29.19 235 LEU A N 1
ATOM 1952 C CA . LEU A 1 235 ? -23.188 -2.973 12.664 1 29.19 235 LEU A CA 1
ATOM 1953 C C . LEU A 1 235 ? -21.797 -3.582 12.617 1 29.19 235 LEU A C 1
ATOM 1955 O O . LEU A 1 235 ? -20.812 -2.928 12.977 1 29.19 235 LEU A O 1
ATOM 1959 N N . LEU A 1 236 ? -21.703 -4.797 12.141 1 31.05 236 LEU A N 1
ATOM 1960 C CA . LEU A 1 236 ? -20.422 -5.492 12.203 1 31.05 236 LEU A CA 1
ATOM 1961 C C . LEU A 1 236 ? -19.453 -4.953 11.156 1 31.05 236 LEU A C 1
ATOM 1963 O O . LEU A 1 236 ? -18.25 -4.879 11.391 1 31.05 236 LEU A O 1
ATOM 1967 N N . SER A 1 237 ? -20 -4.652 9.977 1 32.88 237 SER A N 1
ATOM 1968 C CA . SER A 1 237 ? -19.141 -4.016 8.984 1 32.88 237 SER A CA 1
ATOM 1969 C C . SER A 1 237 ? -18.453 -2.783 9.562 1 32.88 237 SER A C 1
ATOM 1971 O O . SER A 1 237 ? -17.312 -2.479 9.203 1 32.88 237 SER A O 1
ATOM 1973 N N . LEU A 1 238 ? -19.172 -2.072 10.398 1 33.53 238 LEU A N 1
ATOM 1974 C CA . LEU A 1 238 ? -18.625 -0.886 11.055 1 33.53 238 LEU A CA 1
ATOM 1975 C C . LEU A 1 238 ? -17.516 -1.265 12.031 1 33.53 238 LEU A C 1
ATOM 1977 O O . LEU A 1 238 ? -16.562 -0.506 12.211 1 33.53 238 LEU A O 1
ATOM 1981 N N . LEU A 1 239 ? -17.703 -2.404 12.641 1 31.19 239 LEU A N 1
ATOM 1982 C CA . LEU A 1 239 ? -16.734 -2.789 13.664 1 31.19 239 LEU A CA 1
ATOM 1983 C C . LEU A 1 239 ? -15.406 -3.209 13.039 1 31.19 239 LEU A C 1
ATOM 1985 O O . LEU A 1 239 ? -14.336 -2.912 13.57 1 31.19 239 LEU A O 1
ATOM 1989 N N . ILE A 1 240 ? -15.531 -4.004 12.023 1 33.22 240 ILE A N 1
ATOM 1990 C CA . ILE A 1 240 ? -14.273 -4.453 11.43 1 33.22 240 ILE A CA 1
ATOM 1991 C C . ILE A 1 240 ? -13.523 -3.26 10.844 1 33.22 240 ILE A C 1
ATOM 1993 O O . ILE A 1 240 ? -12.305 -3.154 10.992 1 33.22 240 ILE A O 1
ATOM 1997 N N . PHE A 1 241 ? -14.328 -2.369 10.18 1 33.62 241 PHE A N 1
ATOM 1998 C CA . PHE A 1 241 ? -13.711 -1.132 9.727 1 33.62 241 PHE A CA 1
ATOM 1999 C C . PHE A 1 241 ? -13.273 -0.276 10.906 1 33.62 241 PHE A C 1
ATOM 2001 O O . PHE A 1 241 ? -12.281 0.449 10.82 1 33.62 241 PHE A O 1
ATOM 2008 N N . TYR A 1 242 ? -14.141 -0.251 11.992 1 31.39 242 TYR A N 1
ATOM 2009 C CA . TYR A 1 242 ? -13.727 0.445 13.203 1 31.39 242 TYR A CA 1
ATOM 2010 C C . TYR A 1 242 ? -12.492 -0.207 13.812 1 31.39 242 TYR A C 1
ATOM 2012 O O . TYR A 1 242 ? -11.859 0.364 14.703 1 31.39 242 TYR A O 1
ATOM 2020 N N . CYS A 1 243 ? -12.406 -1.502 13.75 1 31.23 243 CYS A N 1
ATOM 2021 C CA . CYS A 1 243 ? -11.203 -2.08 14.336 1 31.23 243 CYS A CA 1
ATOM 2022 C C . CYS A 1 243 ? -9.953 -1.404 13.789 1 31.23 243 CYS A C 1
ATOM 2024 O O . CYS A 1 243 ? -8.945 -1.295 14.492 1 31.23 243 CYS A O 1
ATOM 2026 N N . PHE A 1 244 ? -9.992 -1.029 12.531 1 30.86 244 PHE A N 1
ATOM 2027 C CA . PHE A 1 244 ? -8.852 -0.219 12.133 1 30.86 244 PHE A CA 1
ATOM 2028 C C . PHE A 1 244 ? -8.945 1.181 12.727 1 30.86 244 PHE A C 1
ATOM 2030 O O . PHE A 1 244 ? -7.93 1.77 13.109 1 30.86 244 PHE A O 1
ATOM 2037 N N . ILE A 1 245 ? -10.234 1.892 12.688 1 28.66 245 ILE A N 1
ATOM 2038 C CA . ILE A 1 245 ? -10.273 3.297 13.07 1 28.66 245 ILE A CA 1
ATOM 2039 C C . ILE A 1 245 ? -10.672 3.418 14.539 1 28.66 245 ILE A C 1
ATOM 2041 O O . ILE A 1 245 ? -10.219 4.328 15.242 1 28.66 245 ILE A O 1
ATOM 2045 N N . SER A 1 246 ? -11.602 2.674 15.031 1 27.56 246 SER A N 1
ATOM 2046 C CA . SER A 1 246 ? -12.383 3.104 16.188 1 27.56 246 SER A CA 1
ATOM 2047 C C . SER A 1 246 ? -11.594 2.945 17.484 1 27.56 246 SER A C 1
ATOM 2049 O O . SER A 1 246 ? -12.055 2.297 18.422 1 27.56 246 SER A O 1
ATOM 2051 N N . ASP A 1 247 ? -10.438 2.967 17.578 1 25.56 247 ASP A N 1
ATOM 2052 C CA . ASP A 1 247 ? -9.953 2.783 18.938 1 25.56 247 ASP A CA 1
ATOM 2053 C C . ASP A 1 247 ? -10.461 3.891 19.859 1 25.56 247 ASP A C 1
ATOM 2055 O O . ASP A 1 247 ? -10.047 3.99 21.016 1 25.56 247 ASP A O 1
ATOM 2059 N N . SER A 1 248 ? -11.18 4.965 19.469 1 23.81 248 SER A N 1
ATOM 2060 C CA . SER A 1 248 ? -11.125 6.094 20.391 1 23.81 248 SER A CA 1
ATOM 2061 C C . SER A 1 248 ? -12.172 5.965 21.484 1 23.81 248 SER A C 1
ATOM 2063 O O . SER A 1 248 ? -12.273 6.828 22.359 1 23.81 248 SER A O 1
ATOM 2065 N N . TYR A 1 249 ? -13.234 5.262 21.359 1 23.72 249 TYR A N 1
ATOM 2066 C CA . TYR A 1 249 ? -14.25 5.715 22.312 1 23.72 249 TYR A CA 1
ATOM 2067 C C . TYR A 1 249 ? -14.016 5.113 23.688 1 23.72 249 TYR A C 1
ATOM 2069 O O . TYR A 1 249 ? -14.336 3.945 23.922 1 23.72 249 TYR A O 1
ATOM 2077 N N . ILE A 1 250 ? -12.867 5.273 24.375 1 24.95 250 ILE A N 1
ATOM 2078 C CA . ILE A 1 250 ? -12.805 4.816 25.75 1 24.95 250 ILE A CA 1
ATOM 2079 C C . ILE A 1 250 ? -13.703 5.691 26.625 1 24.95 250 ILE A C 1
ATOM 2081 O O . ILE A 1 250 ? -13.508 6.906 26.703 1 24.95 250 ILE A O 1
ATOM 2085 N N . SER A 1 251 ? -14.961 5.387 26.75 1 23.14 251 SER A N 1
ATOM 2086 C CA . SER A 1 251 ? -15.797 6.031 27.75 1 23.14 251 SER A CA 1
ATOM 2087 C C . SER A 1 251 ? -15.211 5.871 29.156 1 23.14 251 SER A C 1
ATOM 2089 O O . SER A 1 251 ? -14.945 4.75 29.594 1 23.14 251 SER A O 1
ATOM 2091 N N . LEU A 1 252 ? -14.492 6.871 29.703 1 25.45 252 LEU A N 1
ATOM 2092 C CA . LEU A 1 252 ? -13.961 7.004 31.062 1 25.45 252 LEU A CA 1
ATOM 2093 C C . LEU A 1 252 ? -15.078 6.871 32.094 1 25.45 252 LEU A C 1
ATOM 2095 O O . LEU A 1 252 ? -16.141 7.484 31.938 1 25.45 252 LEU A O 1
ATOM 2099 N N . PRO A 1 253 ? -15.141 5.805 32.812 1 27.62 253 PRO A N 1
ATOM 2100 C CA . PRO A 1 253 ? -16.156 5.648 33.844 1 27.62 253 PRO A CA 1
ATOM 2101 C C . PRO A 1 253 ? -16.156 6.785 34.844 1 27.62 253 PRO A C 1
ATOM 2103 O O . PRO A 1 253 ? -15.117 7.426 35.062 1 27.62 253 PRO A O 1
ATOM 2106 N N . PRO A 1 254 ? -17.234 7.398 35.219 1 25.53 254 PRO A N 1
ATOM 2107 C CA . PRO A 1 254 ? -17.344 8.492 36.188 1 25.53 254 PRO A CA 1
ATOM 2108 C C . PRO A 1 254 ? -16.75 8.148 37.562 1 25.53 254 PRO A C 1
ATOM 2110 O O . PRO A 1 254 ? -16.766 6.988 37.969 1 25.53 254 PRO A O 1
ATOM 2113 N N . VAL A 1 255 ? -15.719 8.805 38.031 1 23.75 255 VAL A N 1
ATOM 2114 C CA . VAL A 1 255 ? -15.023 8.789 39.312 1 23.75 255 VAL A CA 1
ATOM 2115 C C . VAL A 1 255 ? -16.031 8.977 40.469 1 23.75 255 VAL A C 1
ATOM 2117 O O . VAL A 1 255 ? -16.781 9.953 40.469 1 23.75 255 VAL A O 1
ATOM 2120 N N . ARG A 1 256 ? -16.453 7.926 41.188 1 24.56 256 ARG A N 1
ATOM 2121 C CA . ARG A 1 256 ? -17.281 7.902 42.375 1 24.56 256 ARG A CA 1
ATOM 2122 C C . ARG A 1 256 ? -16.719 8.844 43.438 1 24.56 256 ARG A C 1
ATOM 2124 O O . ARG A 1 256 ? -15.523 8.828 43.719 1 24.56 256 ARG A O 1
ATOM 2131 N N . SER A 1 257 ? -17.281 10.078 43.562 1 24.09 257 SER A N 1
ATOM 2132 C CA . SER A 1 257 ? -17.094 11.031 44.656 1 24.09 257 SER A CA 1
ATOM 2133 C C . SER A 1 257 ? -17.172 10.336 46.031 1 24.09 257 SER A C 1
ATOM 2135 O O . SER A 1 257 ? -18.172 9.695 46.344 1 24.09 257 SER A O 1
ATOM 2137 N N . GLN A 1 258 ? -16.141 9.625 46.5 1 22.58 258 GLN A N 1
ATOM 2138 C CA . GLN A 1 258 ? -16.094 9.18 47.875 1 22.58 258 GLN A CA 1
ATOM 2139 C C . GLN A 1 258 ? -16.453 10.312 48.844 1 22.58 258 GLN A C 1
ATOM 2141 O O . GLN A 1 258 ? -15.766 11.336 48.875 1 22.58 258 GLN A O 1
ATOM 2146 N N . LYS A 1 259 ? -17.75 10.586 49.125 1 24.97 259 LYS A N 1
ATOM 2147 C CA . LYS A 1 259 ? -18.234 11.375 50.25 1 24.97 259 LYS A CA 1
ATOM 2148 C C . LYS A 1 259 ? -17.609 10.898 51.562 1 24.97 259 LYS A C 1
ATOM 2150 O O . LYS A 1 259 ? -17.625 9.711 51.875 1 24.97 259 LYS A O 1
ATOM 2155 N N . SER A 1 260 ? -16.438 11.516 51.938 1 24.5 260 SER A N 1
ATOM 2156 C CA . SER A 1 260 ? -15.914 11.516 53.281 1 24.5 260 SER A CA 1
ATOM 2157 C C . SER A 1 260 ? -17.031 11.672 54.312 1 24.5 260 SER A C 1
ATOM 2159 O O . SER A 1 260 ? -17.75 12.672 54.312 1 24.5 260 SER A O 1
ATOM 2161 N N . SER A 1 261 ? -17.828 10.586 54.562 1 23.84 261 SER A N 1
ATOM 2162 C CA . SER A 1 261 ? -18.375 10.609 55.938 1 23.84 261 SER A CA 1
ATOM 2163 C C . SER A 1 261 ? -17.266 10.492 56.969 1 23.84 261 SER A C 1
ATOM 2165 O O . SER A 1 261 ? -16.312 9.742 56.781 1 23.84 261 SER A O 1
ATOM 2167 N N . MET B 1 1 ? 12.867 11.711 -24.734 1 79.5 1 MET B N 1
ATOM 2168 C CA . MET B 1 1 ? 11.516 12.234 -24.562 1 79.5 1 MET B CA 1
ATOM 2169 C C . MET B 1 1 ? 11.188 12.438 -23.094 1 79.5 1 MET B C 1
ATOM 2171 O O . MET B 1 1 ? 11.656 11.68 -22.234 1 79.5 1 MET B O 1
ATOM 2175 N N . PRO B 1 2 ? 10.5 13.562 -22.766 1 90.81 2 PRO B N 1
ATOM 2176 C CA . PRO B 1 2 ? 10.195 13.805 -21.344 1 90.81 2 PRO B CA 1
ATOM 2177 C C . PRO B 1 2 ? 9.234 12.773 -20.766 1 90.81 2 PRO B C 1
ATOM 2179 O O . PRO B 1 2 ? 8.516 12.102 -21.516 1 90.81 2 PRO B O 1
ATOM 2182 N N . MET B 1 3 ? 9.328 12.562 -19.5 1 96.12 3 MET B N 1
ATOM 2183 C CA . MET B 1 3 ? 8.375 11.703 -18.797 1 96.12 3 MET B CA 1
ATOM 2184 C C . MET B 1 3 ? 6.949 12.203 -19 1 96.12 3 MET B C 1
ATOM 2186 O O . MET B 1 3 ? 6.727 13.398 -19.188 1 96.12 3 MET B O 1
ATOM 2190 N N . THR B 1 4 ? 6.012 11.266 -19.031 1 97.94 4 THR B N 1
ATOM 2191 C CA . THR B 1 4 ? 4.598 11.617 -19.047 1 97.94 4 THR B CA 1
ATOM 2192 C C . THR B 1 4 ? 3.893 11.062 -17.812 1 97.94 4 THR B C 1
ATOM 2194 O O . THR B 1 4 ? 3.939 9.859 -17.562 1 97.94 4 THR B O 1
ATOM 2197 N N . LEU B 1 5 ? 3.395 11.938 -17.016 1 98.12 5 LEU B N 1
ATOM 2198 C CA . LEU B 1 5 ? 2.5 11.562 -15.93 1 98.12 5 LEU B CA 1
ATOM 2199 C C . LEU B 1 5 ? 1.042 11.773 -16.328 1 98.12 5 LEU B C 1
ATOM 2201 O O . LEU B 1 5 ? 0.677 12.836 -16.828 1 98.12 5 LEU B O 1
ATOM 2205 N N . ALA B 1 6 ? 0.241 10.75 -16.172 1 97.88 6 ALA B N 1
ATOM 2206 C CA . ALA B 1 6 ? -1.159 10.852 -16.578 1 97.88 6 ALA B CA 1
ATOM 2207 C C . ALA B 1 6 ? -2.088 10.539 -15.406 1 97.88 6 ALA B C 1
ATOM 2209 O O . ALA B 1 6 ? -1.837 9.609 -14.633 1 97.88 6 ALA B O 1
ATOM 2210 N N . TYR B 1 7 ? -3.111 11.367 -15.273 1 95.5 7 TYR B N 1
ATOM 2211 C CA . TYR B 1 7 ? -4.117 11.211 -14.227 1 95.5 7 TYR B CA 1
ATOM 2212 C C . TYR B 1 7 ? -5.387 11.977 -14.57 1 95.5 7 TYR B C 1
ATOM 2214 O O . TYR B 1 7 ? -5.457 12.648 -15.602 1 95.5 7 TYR B O 1
ATOM 2222 N N . TRP B 1 8 ? -6.426 11.75 -13.742 1 91.31 8 TRP B N 1
ATOM 2223 C CA . TRP B 1 8 ? -7.605 12.609 -13.836 1 91.31 8 TRP B CA 1
ATOM 2224 C C . TRP B 1 8 ? -7.234 14.07 -13.594 1 91.31 8 TRP B C 1
ATOM 2226 O O . TRP B 1 8 ? -6.191 14.359 -13.008 1 91.31 8 TRP B O 1
ATOM 2236 N N . ASP B 1 9 ? -8.109 14.875 -13.992 1 87.19 9 ASP B N 1
ATOM 2237 C CA . ASP B 1 9 ? -7.859 16.297 -13.797 1 87.19 9 ASP B CA 1
ATOM 2238 C C . ASP B 1 9 ? -8.203 16.734 -12.375 1 87.19 9 ASP B C 1
ATOM 2240 O O . ASP B 1 9 ? -9.023 17.625 -12.172 1 87.19 9 ASP B O 1
ATOM 2244 N N . ILE B 1 10 ? -7.48 16.094 -11.406 1 83.94 10 ILE B N 1
ATOM 2245 C CA . ILE B 1 10 ? -7.617 16.375 -9.984 1 83.94 10 ILE B CA 1
ATOM 2246 C C . ILE B 1 10 ? -6.266 16.188 -9.289 1 83.94 10 ILE B C 1
ATOM 2248 O O . ILE B 1 10 ? -5.316 15.68 -9.898 1 83.94 10 ILE B O 1
ATOM 2252 N N . ARG B 1 11 ? -6.086 16.641 -8.055 1 86.19 11 ARG B N 1
ATOM 2253 C CA . ARG B 1 11 ? -4.879 16.406 -7.266 1 86.19 11 ARG B CA 1
ATOM 2254 C C . ARG B 1 11 ? -4.688 14.93 -6.969 1 86.19 11 ARG B C 1
ATOM 2256 O O . ARG B 1 11 ? -3.715 14.32 -7.414 1 86.19 11 ARG B O 1
ATOM 2263 N N . GLY B 1 12 ? -5.648 14.281 -6.375 1 88.25 12 GLY B N 1
ATOM 2264 C CA . GLY B 1 12 ? -5.727 12.867 -6.043 1 88.25 12 GLY B CA 1
ATOM 2265 C C . GLY B 1 12 ? -4.371 12.227 -5.824 1 88.25 12 GLY B C 1
ATOM 2266 O O . GLY B 1 12 ? -3.477 12.844 -5.238 1 88.25 12 GLY B O 1
ATOM 2267 N N . LEU B 1 13 ? -4.195 11.086 -6.27 1 93.69 13 LEU B N 1
ATOM 2268 C CA . LEU B 1 13 ? -3.008 10.266 -6.055 1 93.69 13 LEU B CA 1
ATOM 2269 C C . LEU B 1 13 ? -1.815 10.82 -6.824 1 93.69 13 LEU B C 1
ATOM 2271 O O . LEU B 1 13 ? -0.666 10.5 -6.512 1 93.69 13 LEU B O 1
ATOM 2275 N N . ALA B 1 14 ? -2.068 11.664 -7.754 1 95.5 14 ALA B N 1
ATOM 2276 C CA . ALA B 1 14 ? -0.998 12.102 -8.641 1 95.5 14 ALA B CA 1
ATOM 2277 C C . ALA B 1 14 ? -0.329 13.367 -8.109 1 95.5 14 ALA B C 1
ATOM 2279 O O . ALA B 1 14 ? 0.779 13.711 -8.523 1 95.5 14 ALA B O 1
ATOM 2280 N N . GLN B 1 15 ? -0.994 14.062 -7.191 1 93.75 15 GLN B N 1
ATOM 2281 C CA . GLN B 1 15 ? -0.469 15.359 -6.77 1 93.75 15 GLN B CA 1
ATOM 2282 C C . GLN B 1 15 ? 0.871 15.203 -6.055 1 93.75 15 GLN B C 1
ATOM 2284 O O . GLN B 1 15 ? 1.806 15.969 -6.301 1 93.75 15 GLN B O 1
ATOM 2289 N N . PRO B 1 16 ? 1.006 14.242 -5.148 1 96.88 16 PRO B N 1
ATOM 2290 C CA . PRO B 1 16 ? 2.338 14.047 -4.57 1 96.88 16 PRO B CA 1
ATOM 2291 C C . PRO B 1 16 ? 3.4 13.742 -5.625 1 96.88 16 PRO B C 1
ATOM 2293 O O . PRO B 1 16 ? 4.559 14.133 -5.473 1 96.88 16 PRO B O 1
ATOM 2296 N N . ILE B 1 17 ? 3.053 13.031 -6.676 1 97.88 17 ILE B N 1
ATOM 2297 C CA . ILE B 1 17 ? 3.982 12.703 -7.754 1 97.88 17 ILE B CA 1
ATOM 2298 C C . ILE B 1 17 ? 4.391 13.977 -8.484 1 97.88 17 ILE B C 1
ATOM 2300 O O . ILE B 1 17 ? 5.574 14.195 -8.758 1 97.88 17 ILE B O 1
ATOM 2304 N N . ARG B 1 18 ? 3.408 14.82 -8.781 1 95.88 18 ARG B N 1
ATOM 2305 C CA . ARG B 1 18 ? 3.678 16.094 -9.43 1 95.88 18 ARG B CA 1
ATOM 2306 C C . ARG B 1 18 ? 4.641 16.938 -8.602 1 95.88 18 ARG B C 1
ATOM 2308 O O . ARG B 1 18 ? 5.605 17.5 -9.133 1 95.88 18 ARG B O 1
ATOM 2315 N N . LEU B 1 19 ? 4.34 17.047 -7.328 1 95.62 19 LEU B N 1
ATOM 2316 C CA . LEU B 1 19 ? 5.188 17.812 -6.434 1 95.62 19 LEU B CA 1
ATOM 2317 C C . LEU B 1 19 ? 6.609 17.266 -6.418 1 95.62 19 LEU B C 1
ATOM 2319 O O . LEU B 1 19 ? 7.578 18.031 -6.406 1 95.62 19 LEU B O 1
ATOM 2323 N N . LEU B 1 20 ? 6.762 15.953 -6.383 1 97.44 20 LEU B N 1
ATOM 2324 C CA . LEU B 1 20 ? 8.078 15.32 -6.383 1 97.44 20 LEU B CA 1
ATOM 2325 C C . LEU B 1 20 ? 8.82 15.625 -7.68 1 97.44 20 LEU B C 1
ATOM 2327 O O . LEU B 1 20 ? 10.016 15.938 -7.652 1 97.44 20 LEU B O 1
ATOM 2331 N N . LEU B 1 21 ? 8.125 15.523 -8.828 1 96.94 21 LEU B N 1
ATOM 2332 C CA . LEU B 1 21 ? 8.727 15.828 -10.117 1 96.94 21 LEU B CA 1
ATOM 2333 C C . LEU B 1 21 ? 9.203 17.281 -10.164 1 96.94 21 LEU B C 1
ATOM 2335 O O . LEU B 1 21 ? 10.297 17.547 -10.648 1 96.94 21 LEU B O 1
ATOM 2339 N N . GLU B 1 22 ? 8.391 18.156 -9.656 1 94.69 22 GLU B N 1
ATOM 2340 C CA . GLU B 1 22 ? 8.758 19.578 -9.625 1 94.69 22 GLU B CA 1
ATOM 2341 C C . GLU B 1 22 ? 9.961 19.812 -8.727 1 94.69 22 GLU B C 1
ATOM 2343 O O . GLU B 1 22 ? 10.867 20.562 -9.078 1 94.69 22 GLU B O 1
ATOM 2348 N N . TYR B 1 23 ? 9.984 19.203 -7.605 1 96.19 23 TYR B N 1
ATOM 2349 C CA . TYR B 1 23 ? 11.07 19.375 -6.641 1 96.19 23 TYR B CA 1
ATOM 2350 C C . TYR B 1 23 ? 12.391 18.859 -7.215 1 96.19 23 TYR B C 1
ATOM 2352 O O . TYR B 1 23 ? 13.438 19.469 -6.992 1 96.19 23 TYR B O 1
ATOM 2360 N N . THR B 1 24 ? 12.352 17.75 -7.906 1 96.25 24 THR B N 1
ATOM 2361 C CA . THR B 1 24 ? 13.562 17.125 -8.422 1 96.25 24 THR B CA 1
ATOM 2362 C C . THR B 1 24 ? 13.992 17.766 -9.734 1 96.25 24 THR B C 1
ATOM 2364 O O . THR B 1 24 ? 15.062 17.469 -10.258 1 96.25 24 THR B O 1
ATOM 2367 N N . GLY B 1 25 ? 13.18 18.578 -10.312 1 93.38 25 GLY B N 1
ATOM 2368 C CA . GLY B 1 25 ? 13.523 19.297 -11.523 1 93.38 25 GLY B CA 1
ATOM 2369 C C . GLY B 1 25 ? 13.383 18.453 -12.781 1 93.38 25 GLY B C 1
ATOM 2370 O O . GLY B 1 25 ? 13.922 18.812 -13.836 1 93.38 25 GLY B O 1
ATOM 2371 N N . GLU B 1 26 ? 12.664 17.359 -12.695 1 93.44 26 GLU B N 1
ATOM 2372 C CA . GLU B 1 26 ? 12.422 16.516 -13.859 1 93.44 26 GLU B CA 1
ATOM 2373 C C . GLU B 1 26 ? 11.453 17.188 -14.836 1 93.44 26 GLU B C 1
ATOM 2375 O O . GLU B 1 26 ? 10.445 17.75 -14.422 1 93.44 26 GLU B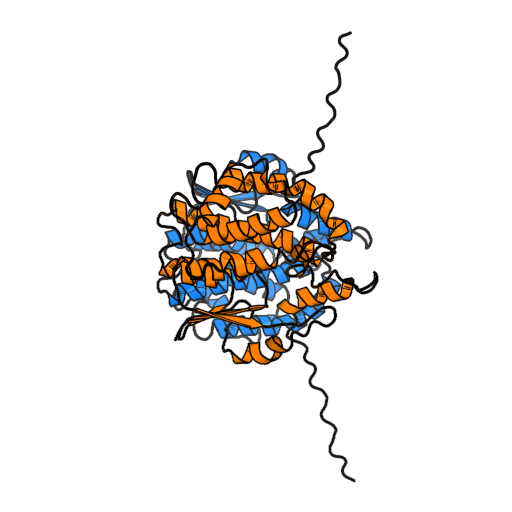 O 1
ATOM 2380 N N . GLU B 1 27 ? 11.883 17.141 -16.078 1 92.56 27 GLU B N 1
ATOM 2381 C CA . GLU B 1 27 ? 10.922 17.562 -17.109 1 92.56 27 GLU B CA 1
ATOM 2382 C C . GLU B 1 27 ? 9.883 16.469 -17.359 1 92.56 27 GLU B C 1
ATOM 2384 O O . GLU B 1 27 ? 10.219 15.289 -17.453 1 92.56 27 GLU B O 1
ATOM 2389 N N . TYR B 1 28 ? 8.641 16.969 -17.375 1 95.94 28 TYR B N 1
ATOM 2390 C CA . TYR B 1 28 ? 7.598 15.984 -17.641 1 95.94 28 TYR B CA 1
ATOM 2391 C C . TYR B 1 28 ? 6.367 16.641 -18.25 1 95.94 28 TYR B C 1
ATOM 2393 O O . TYR B 1 28 ? 6.188 17.859 -18.141 1 95.94 28 TYR B O 1
ATOM 2401 N N . GLU B 1 29 ? 5.613 15.852 -18.938 1 96.25 29 GLU B N 1
ATOM 2402 C CA . GLU B 1 29 ? 4.285 16.234 -19.422 1 96.25 29 GLU B CA 1
ATOM 2403 C C . GLU B 1 29 ? 3.195 15.734 -18.484 1 96.25 29 GLU B C 1
ATOM 2405 O O . GLU B 1 29 ? 3.137 14.547 -18.156 1 96.25 29 GLU B O 1
ATOM 2410 N N . ASP B 1 30 ? 2.387 16.672 -18.047 1 95.06 30 ASP B N 1
ATOM 2411 C CA . ASP B 1 30 ? 1.242 16.328 -17.203 1 95.06 30 ASP B CA 1
ATOM 2412 C C . ASP B 1 30 ? -0.009 16.109 -18.062 1 95.06 30 ASP B C 1
ATOM 2414 O O . ASP B 1 30 ? -0.67 17.062 -18.453 1 95.06 30 ASP B O 1
ATOM 2418 N N . LYS B 1 31 ? -0.341 14.852 -18.297 1 96.19 31 LYS B N 1
ATOM 2419 C CA . LYS B 1 31 ? -1.501 14.5 -19.109 1 96.19 31 LYS B CA 1
ATOM 2420 C C . LYS B 1 31 ? -2.742 14.305 -18.234 1 96.19 31 LYS B C 1
ATOM 2422 O O . LYS B 1 31 ? -2.715 13.531 -17.281 1 96.19 31 LYS B O 1
ATOM 2427 N N . TYR B 1 32 ? -3.865 14.969 -18.625 1 93.06 32 TYR B N 1
ATOM 2428 C CA . TYR B 1 32 ? -5.105 14.891 -17.859 1 93.06 32 TYR B CA 1
ATOM 2429 C C . TYR B 1 32 ? -6.191 14.18 -18.656 1 93.06 32 TYR B C 1
ATOM 2431 O O . TYR B 1 32 ? -6.355 14.422 -19.844 1 93.06 32 TYR B O 1
ATOM 2439 N N . TYR B 1 33 ? -6.82 13.211 -18 1 90.94 33 TYR B N 1
ATOM 2440 C CA . TYR B 1 33 ? -8.109 12.703 -18.453 1 90.94 33 TYR B CA 1
ATOM 2441 C C . TYR B 1 33 ? -9.258 13.461 -17.797 1 90.94 33 TYR B C 1
ATOM 2443 O O . TYR B 1 33 ? -9.344 13.531 -16.562 1 90.94 33 TYR B O 1
ATOM 2451 N N . VAL B 1 34 ? -10.148 14.031 -18.594 1 87.62 34 VAL B N 1
ATOM 2452 C CA . VAL B 1 34 ? -11.188 14.93 -18.078 1 87.62 34 VAL B CA 1
ATOM 2453 C C . VAL B 1 34 ? -12.555 14.258 -18.188 1 87.62 34 VAL B C 1
ATOM 2455 O O . VAL B 1 34 ? -12.961 13.844 -19.266 1 87.62 34 VAL B O 1
ATOM 2458 N N . CYS B 1 35 ? -13.211 13.945 -17.078 1 80.25 35 CYS B N 1
ATOM 2459 C CA . CYS B 1 35 ? -14.5 13.266 -17.047 1 80.25 35 CYS B CA 1
ATOM 2460 C C . CYS B 1 35 ? -15.648 14.25 -17.219 1 80.25 35 CYS B C 1
ATOM 2462 O O . CYS B 1 35 ? -16.797 13.844 -17.438 1 80.25 35 CYS B O 1
ATOM 2464 N N . GLY B 1 36 ? -15.398 15.43 -17.406 1 72.44 36 GLY B N 1
ATOM 2465 C CA . GLY B 1 36 ? -16.453 16.406 -17.562 1 72.44 36 GLY B CA 1
ATOM 2466 C C . GLY B 1 36 ? -17.078 16.828 -16.25 1 72.44 36 GLY B C 1
ATOM 2467 O O . GLY B 1 36 ? -16.516 16.578 -15.18 1 72.44 36 GLY B O 1
ATOM 2468 N N . GLU B 1 37 ? -18.297 17.5 -16.344 1 68.31 37 GLU B N 1
ATOM 2469 C CA . GLU B 1 37 ? -18.906 18.078 -15.156 1 68.31 37 GLU B CA 1
ATOM 2470 C C . GLU B 1 37 ? -20.031 17.188 -14.617 1 68.31 37 GLU B C 1
ATOM 2472 O O . GLU B 1 37 ? -20.578 16.359 -15.352 1 68.31 37 GLU B O 1
ATOM 2477 N N . ALA B 1 38 ? -20.266 17.234 -13.328 1 61.44 38 ALA B N 1
ATOM 2478 C CA . ALA B 1 38 ? -21.422 16.562 -12.719 1 61.44 38 ALA B CA 1
ATOM 2479 C C . ALA B 1 38 ? -22.719 17.031 -13.359 1 61.44 38 ALA B C 1
ATOM 2481 O O . ALA B 1 38 ? -22.844 18.188 -13.781 1 61.44 38 ALA B O 1
ATOM 2482 N N . PRO B 1 39 ? -23.656 16.109 -13.453 1 66.94 39 PRO B N 1
ATOM 2483 C CA . PRO B 1 39 ? -23.734 14.742 -12.938 1 66.94 39 PRO B CA 1
ATOM 2484 C C . PRO B 1 39 ? -23.297 13.695 -13.961 1 66.94 39 PRO B C 1
ATOM 2486 O O . PRO B 1 39 ? -23.25 12.5 -13.656 1 66.94 39 PRO B O 1
ATOM 2489 N N . ASN B 1 40 ? -23 14.297 -15.125 1 68.69 40 ASN B N 1
ATOM 2490 C CA . ASN B 1 40 ? -22.75 13.367 -16.219 1 68.69 40 ASN B CA 1
ATOM 2491 C C . ASN B 1 40 ? -21.25 13.133 -16.406 1 68.69 40 ASN B C 1
ATOM 2493 O O . ASN B 1 40 ? -20.688 13.492 -17.453 1 68.69 40 ASN B O 1
ATOM 2497 N N . TYR B 1 41 ? -20.625 12.469 -15.469 1 74.5 41 TYR B N 1
ATOM 2498 C CA . TYR B 1 41 ? -19.219 12.102 -15.633 1 74.5 41 TYR B CA 1
ATOM 2499 C C . TYR B 1 41 ? -19.047 11.078 -16.75 1 74.5 41 TYR B C 1
ATOM 2501 O O . TYR B 1 41 ? -19.859 10.156 -16.875 1 74.5 41 TYR B O 1
ATOM 2509 N N . ASP B 1 42 ? -18.219 11.516 -17.703 1 79.31 42 ASP B N 1
ATOM 2510 C CA . ASP B 1 42 ? -17.891 10.625 -18.812 1 79.31 42 ASP B CA 1
ATOM 2511 C C . ASP B 1 42 ? -16.438 10.133 -18.719 1 79.31 42 ASP B C 1
ATOM 2513 O O . ASP B 1 42 ? -15.508 10.898 -18.938 1 79.31 42 ASP B O 1
ATOM 2517 N N . LYS B 1 43 ? -16.25 8.883 -18.422 1 86.69 43 LYS B N 1
ATOM 2518 C CA . LYS B 1 43 ? -14.922 8.32 -18.266 1 86.69 43 LYS B CA 1
ATOM 2519 C C . LYS B 1 43 ? -14.445 7.648 -19.547 1 86.69 43 LYS B C 1
ATOM 2521 O O . LYS B 1 43 ? -13.453 6.91 -19.547 1 86.69 43 LYS B O 1
ATOM 2526 N N . THR B 1 44 ? -15.125 7.848 -20.578 1 89.19 44 THR B N 1
ATOM 2527 C CA . THR B 1 44 ? -14.812 7.207 -21.844 1 89.19 44 THR B CA 1
ATOM 2528 C C . THR B 1 44 ? -13.414 7.598 -22.328 1 89.19 44 THR B C 1
ATOM 2530 O O . THR B 1 44 ? -12.719 6.801 -22.953 1 89.19 44 THR B O 1
ATOM 2533 N N . CYS B 1 45 ? -13.016 8.781 -22 1 89.44 45 CYS B N 1
ATOM 2534 C CA . CYS B 1 45 ? -11.695 9.273 -22.391 1 89.44 45 CYS B CA 1
ATOM 2535 C C . CYS B 1 45 ? -10.594 8.367 -21.859 1 89.44 45 CYS B C 1
ATOM 2537 O O . CYS B 1 45 ? -9.516 8.289 -22.453 1 89.44 45 CYS B O 1
ATOM 2539 N N . TRP B 1 46 ? -10.852 7.668 -20.812 1 92.19 46 TRP B N 1
ATOM 2540 C CA . TRP B 1 46 ? -9.891 6.742 -20.219 1 92.19 46 TRP B CA 1
ATOM 2541 C C . TRP B 1 46 ? -10.203 5.301 -20.625 1 92.19 46 TRP B C 1
ATOM 2543 O O . TRP B 1 46 ? -9.312 4.562 -21.047 1 92.19 46 TRP B O 1
ATOM 2553 N N . ILE B 1 47 ? -11.422 4.93 -20.562 1 90.81 47 ILE B N 1
ATOM 2554 C CA . ILE B 1 47 ? -11.859 3.559 -20.797 1 90.81 47 ILE B CA 1
ATOM 2555 C C . ILE B 1 47 ? -11.5 3.146 -22.234 1 90.81 47 ILE B C 1
ATOM 2557 O O . ILE B 1 47 ? -11.109 2.002 -22.469 1 90.81 47 ILE B O 1
ATOM 2561 N N . ASP B 1 48 ? -11.508 4.098 -23.109 1 91.81 48 ASP B N 1
ATOM 2562 C CA . ASP B 1 48 ? -11.289 3.799 -24.531 1 91.81 48 ASP B CA 1
ATOM 2563 C C . ASP B 1 48 ? -9.805 3.592 -24.812 1 91.81 48 ASP B C 1
ATOM 2565 O O . ASP B 1 48 ? -9.438 2.932 -25.781 1 91.81 48 ASP B O 1
ATOM 2569 N N . VAL B 1 49 ? -8.977 4.102 -24 1 95.06 49 VAL B N 1
ATOM 2570 C CA . VAL B 1 49 ? -7.574 4.133 -24.391 1 95.06 49 VAL B CA 1
ATOM 2571 C C . VAL B 1 49 ? -6.754 3.264 -23.453 1 95.06 49 VAL B C 1
ATOM 2573 O O . VAL B 1 49 ? -5.617 2.895 -23.75 1 95.06 49 VAL B O 1
ATOM 2576 N N . LYS B 1 50 ? -7.215 2.908 -22.297 1 94.19 50 LYS B N 1
ATOM 2577 C CA . LYS B 1 50 ? -6.418 2.332 -21.219 1 94.19 50 LYS B CA 1
ATOM 2578 C C . LYS B 1 50 ? -5.766 1.023 -21.656 1 94.19 50 LYS B C 1
ATOM 2580 O O . LYS B 1 50 ? -4.629 0.733 -21.266 1 94.19 50 LYS B O 1
ATOM 2585 N N . ASN B 1 51 ? -6.363 0.233 -22.531 1 94.06 51 ASN B N 1
ATOM 2586 C CA . ASN B 1 51 ? -5.832 -1.066 -22.938 1 94.06 51 ASN B CA 1
ATOM 2587 C C . ASN B 1 51 ? -4.898 -0.949 -24.125 1 94.06 51 ASN B C 1
ATOM 2589 O O . ASN B 1 51 ? -4.277 -1.933 -24.547 1 94.06 51 ASN B O 1
ATOM 2593 N N . LYS B 1 52 ? -4.734 0.238 -24.656 1 95 52 LYS B N 1
ATOM 2594 C CA . LYS B 1 52 ? -3.891 0.455 -25.828 1 95 52 LYS B CA 1
ATOM 2595 C C . LYS B 1 52 ? -2.566 1.108 -25.438 1 95 52 LYS B C 1
ATOM 2597 O O . LYS B 1 52 ? -1.698 1.314 -26.297 1 95 52 LYS B O 1
ATOM 2602 N N . LEU B 1 53 ? -2.332 1.417 -24.234 1 95.38 53 LEU B N 1
ATOM 2603 C CA . LEU B 1 53 ? -1.175 2.178 -23.781 1 95.38 53 LEU B CA 1
ATOM 2604 C C . LEU B 1 53 ? -0.007 1.249 -23.469 1 95.38 53 LEU B C 1
ATOM 2606 O O . LEU B 1 53 ? 1.111 1.711 -23.219 1 95.38 53 LEU B O 1
ATOM 2610 N N . GLY B 1 54 ? -0.278 -0.063 -23.391 1 95.38 54 GLY B N 1
ATOM 2611 C CA . GLY B 1 54 ? 0.771 -1.031 -23.109 1 95.38 54 GLY B CA 1
ATOM 2612 C C . GLY B 1 54 ? 1.132 -1.114 -21.641 1 95.38 54 GLY B C 1
ATOM 2613 O O . GLY B 1 54 ? 2.26 -1.472 -21.297 1 95.38 54 GLY B O 1
ATOM 2614 N N . LEU B 1 55 ? 0.239 -0.668 -20.781 1 96.69 55 LEU B N 1
ATOM 2615 C CA . LEU B 1 55 ? 0.443 -0.773 -19.344 1 96.69 55 LEU B CA 1
ATOM 2616 C C . LEU B 1 55 ? 0.174 -2.193 -18.859 1 96.69 55 LEU B C 1
ATOM 2618 O O . LEU B 1 55 ? -0.766 -2.844 -19.328 1 96.69 55 LEU B O 1
ATOM 2622 N N . ASP B 1 56 ? 1.041 -2.676 -17.922 1 95.62 56 ASP B N 1
ATOM 2623 C CA . ASP B 1 56 ? 0.837 -4.016 -17.375 1 95.62 56 ASP B CA 1
ATOM 2624 C C . ASP B 1 56 ? -0.49 -4.109 -16.625 1 95.62 56 ASP B C 1
ATOM 2626 O O . ASP B 1 56 ? -1.198 -5.113 -16.734 1 95.62 56 ASP B O 1
ATOM 2630 N N . PHE B 1 57 ? -0.732 -3.139 -15.852 1 97.69 57 PHE B N 1
ATOM 2631 C CA . PHE B 1 57 ? -1.987 -2.975 -15.133 1 97.69 57 PHE B CA 1
ATOM 2632 C C . PHE B 1 57 ? -2.635 -1.637 -15.461 1 97.69 57 PHE B C 1
ATOM 2634 O O . PHE B 1 57 ? -2.352 -0.625 -14.812 1 97.69 57 PHE B O 1
ATOM 2641 N N . PRO B 1 58 ? -3.477 -1.62 -16.484 1 96.62 58 PRO B N 1
ATOM 2642 C CA . PRO B 1 58 ? -4.031 -0.347 -16.953 1 96.62 58 PRO B CA 1
ATOM 2643 C C . PRO B 1 58 ? -4.844 0.375 -15.883 1 96.62 58 PRO B C 1
ATOM 2645 O O . PRO B 1 58 ? -5.973 -0.023 -15.586 1 96.62 58 PRO B O 1
ATOM 2648 N N . ASN B 1 59 ? -4.238 1.389 -15.336 1 96.31 59 ASN B N 1
ATOM 2649 C CA . ASN B 1 59 ? -4.859 2.197 -14.289 1 96.31 59 ASN B CA 1
ATOM 2650 C C . ASN B 1 59 ? -4.223 3.58 -14.203 1 96.31 59 ASN B C 1
ATOM 2652 O O . ASN B 1 59 ? -3.217 3.852 -14.859 1 96.31 59 ASN B O 1
ATOM 2656 N N . LEU B 1 60 ? -4.906 4.488 -13.508 1 95.81 60 LEU B N 1
ATOM 2657 C CA . LEU B 1 60 ? -4.398 5.828 -13.234 1 95.81 60 LEU B CA 1
ATOM 2658 C C . LEU B 1 60 ? -3.994 5.969 -11.773 1 95.81 60 LEU B C 1
ATOM 2660 O O . LEU B 1 60 ? -4.648 5.418 -10.883 1 95.81 60 LEU B O 1
ATOM 2664 N N . PRO B 1 61 ? -2.92 6.676 -11.5 1 97.75 61 PRO B N 1
ATOM 2665 C CA . PRO B 1 61 ? -1.978 7.332 -12.406 1 97.75 61 PRO B CA 1
ATOM 2666 C C . PRO B 1 61 ? -1.009 6.352 -13.062 1 97.75 61 PRO B C 1
ATOM 2668 O O . PRO B 1 61 ? -0.81 5.246 -12.562 1 97.75 61 PRO B O 1
ATOM 2671 N N . TYR B 1 62 ? -0.479 6.719 -14.203 1 98.56 62 TYR B N 1
ATOM 2672 C CA . TYR B 1 62 ? 0.646 6.004 -14.797 1 98.56 62 TYR B CA 1
ATOM 2673 C C . TYR B 1 62 ? 1.74 6.969 -15.234 1 98.56 62 TYR B C 1
ATOM 2675 O O . TYR B 1 62 ? 1.486 8.164 -15.414 1 98.56 62 TYR B O 1
ATOM 2683 N N . LEU B 1 63 ? 2.955 6.48 -15.281 1 98.69 63 LEU B N 1
ATOM 2684 C CA . LEU B 1 63 ? 4.133 7.223 -15.719 1 98.69 63 LEU B CA 1
ATOM 2685 C C . LEU B 1 63 ? 4.816 6.523 -16.891 1 98.69 63 LEU B C 1
ATOM 2687 O O . LEU B 1 63 ? 5.07 5.316 -16.828 1 98.69 63 LEU B O 1
ATOM 2691 N N . LEU B 1 64 ? 4.965 7.211 -18 1 98.19 64 LEU B N 1
ATOM 2692 C CA . LEU B 1 64 ? 5.77 6.762 -19.125 1 98.19 64 LEU B CA 1
ATOM 2693 C C . LEU B 1 64 ? 7.141 7.434 -19.109 1 98.19 64 LEU B C 1
ATOM 2695 O O . LEU B 1 64 ? 7.234 8.664 -19.078 1 98.19 64 LEU B O 1
ATOM 2699 N N . ASP B 1 65 ? 8.188 6.68 -19.047 1 97.5 65 ASP B N 1
ATOM 2700 C CA . ASP B 1 65 ? 9.57 7.152 -19.094 1 97.5 65 ASP B CA 1
ATOM 2701 C C . ASP B 1 65 ? 10.414 6.289 -20.031 1 97.5 65 ASP B C 1
ATOM 2703 O O . ASP B 1 65 ? 11 5.293 -19.594 1 97.5 65 ASP B O 1
ATOM 2707 N N . GLY B 1 66 ? 10.57 6.73 -21.328 1 94.38 66 GLY B N 1
ATOM 2708 C CA . GLY B 1 66 ? 11.195 5.863 -22.312 1 94.38 66 GLY B CA 1
ATOM 2709 C C . GLY B 1 66 ? 10.461 4.547 -22.484 1 94.38 66 GLY B C 1
ATOM 2710 O O . GLY B 1 66 ? 9.266 4.527 -22.766 1 94.38 66 GLY B O 1
ATOM 2711 N N . ASP B 1 67 ? 11.18 3.479 -22.188 1 93.88 67 ASP B N 1
ATOM 2712 C CA . ASP B 1 67 ? 10.594 2.154 -22.359 1 93.88 67 ASP B CA 1
ATOM 2713 C C . ASP B 1 67 ? 9.867 1.708 -21.094 1 93.88 67 ASP B C 1
ATOM 2715 O O . ASP B 1 67 ? 9.148 0.71 -21.109 1 93.88 67 ASP B O 1
ATOM 2719 N N . ARG B 1 68 ? 9.984 2.52 -20.094 1 95.81 68 ARG B N 1
ATOM 2720 C CA . ARG B 1 68 ? 9.367 2.129 -18.828 1 95.81 68 ARG B CA 1
ATOM 2721 C C . ARG B 1 68 ? 7.957 2.693 -18.719 1 95.81 68 ARG B C 1
ATOM 2723 O O . ARG B 1 68 ? 7.742 3.891 -18.906 1 95.81 68 ARG B O 1
ATOM 2730 N N . LYS B 1 69 ? 7.02 1.806 -18.469 1 97.81 69 LYS B N 1
ATOM 2731 C CA . LYS B 1 69 ? 5.625 2.141 -18.203 1 97.81 69 LYS B CA 1
ATOM 2732 C C . LYS B 1 69 ? 5.207 1.661 -16.812 1 97.81 69 LYS B C 1
ATOM 2734 O O . LYS B 1 69 ? 5.133 0.457 -16.562 1 97.81 69 LYS B O 1
ATOM 2739 N N . ILE B 1 70 ? 4.953 2.619 -15.945 1 98.44 70 ILE B N 1
ATOM 2740 C CA . ILE B 1 70 ? 4.746 2.264 -14.539 1 98.44 70 ILE B CA 1
ATOM 2741 C C . ILE B 1 70 ? 3.348 2.688 -14.102 1 98.44 70 ILE B C 1
ATOM 2743 O O . ILE B 1 70 ? 2.943 3.832 -14.312 1 98.44 70 ILE B O 1
ATOM 2747 N N . THR B 1 71 ? 2.678 1.7 -13.555 1 97.69 71 THR B N 1
ATOM 2748 C CA . THR B 1 71 ? 1.415 1.974 -12.883 1 97.69 71 THR B CA 1
ATOM 2749 C C . THR B 1 71 ? 1.562 1.806 -11.375 1 97.69 71 THR B C 1
ATOM 2751 O O . THR B 1 71 ? 2.551 1.243 -10.898 1 97.69 71 THR B O 1
ATOM 2754 N N . GLN B 1 72 ? 0.581 2.312 -10.586 1 97.25 72 GLN B N 1
ATOM 2755 C CA . GLN B 1 72 ? 0.582 2.342 -9.125 1 97.25 72 GLN B CA 1
ATOM 2756 C C . GLN B 1 72 ? 1.312 3.574 -8.602 1 97.25 72 GLN B C 1
ATOM 2758 O O . GLN B 1 72 ? 2.508 3.744 -8.844 1 97.25 72 GLN B O 1
ATOM 2763 N N . SER B 1 73 ? 0.613 4.348 -7.84 1 97.94 73 SER B N 1
ATOM 2764 C CA . SER B 1 73 ? 1.089 5.652 -7.398 1 97.94 73 SER B CA 1
ATOM 2765 C C . SER B 1 73 ? 2.365 5.527 -6.57 1 97.94 73 SER B C 1
ATOM 2767 O O . SER B 1 73 ? 3.338 6.246 -6.809 1 97.94 73 SER B O 1
ATOM 2769 N N . ASN B 1 74 ? 2.42 4.539 -5.68 1 98.25 74 ASN B N 1
ATOM 2770 C CA . ASN B 1 74 ? 3.604 4.391 -4.84 1 98.25 74 ASN B CA 1
ATOM 2771 C C . ASN B 1 74 ? 4.797 3.869 -5.641 1 98.25 74 ASN B C 1
ATOM 2773 O O . ASN B 1 74 ? 5.941 4.211 -5.344 1 98.25 74 ASN B O 1
ATOM 2777 N N . ALA B 1 75 ? 4.516 3.021 -6.645 1 98.69 75 ALA B N 1
ATOM 2778 C CA . ALA B 1 75 ? 5.594 2.557 -7.512 1 98.69 75 ALA B CA 1
ATOM 2779 C C . ALA B 1 75 ? 6.207 3.713 -8.297 1 98.69 75 ALA B C 1
ATOM 2781 O O . ALA B 1 75 ? 7.426 3.797 -8.445 1 98.69 75 ALA B O 1
ATOM 2782 N N . ILE B 1 76 ? 5.344 4.598 -8.781 1 98.75 76 ILE B N 1
ATOM 2783 C CA . ILE B 1 76 ? 5.793 5.773 -9.523 1 98.75 76 ILE B CA 1
ATOM 2784 C C . ILE B 1 76 ? 6.641 6.66 -8.609 1 98.75 76 ILE B C 1
ATOM 2786 O O . ILE B 1 76 ? 7.727 7.102 -9 1 98.75 76 ILE B O 1
ATOM 2790 N N . MET B 1 77 ? 6.152 6.887 -7.387 1 98.69 77 MET B N 1
ATOM 2791 C CA . MET B 1 77 ? 6.863 7.719 -6.422 1 98.69 77 MET B CA 1
ATOM 2792 C C . MET B 1 77 ? 8.25 7.16 -6.141 1 98.69 77 MET B C 1
ATOM 2794 O O . MET B 1 77 ? 9.242 7.891 -6.184 1 98.69 77 MET B O 1
ATOM 2798 N N . ARG B 1 78 ? 8.336 5.859 -5.875 1 98.69 78 ARG B N 1
ATOM 2799 C CA . ARG B 1 78 ? 9.617 5.234 -5.547 1 98.69 78 ARG B CA 1
ATOM 2800 C C . ARG B 1 78 ? 10.57 5.277 -6.738 1 98.69 78 ARG B C 1
ATOM 2802 O O . ARG B 1 78 ? 11.773 5.449 -6.566 1 98.69 78 ARG B O 1
ATOM 2809 N N . TYR B 1 79 ? 10.062 5.102 -7.934 1 98.62 79 TYR B N 1
ATOM 2810 C CA . TYR B 1 79 ? 10.875 5.148 -9.141 1 98.62 79 TYR B CA 1
ATOM 2811 C C . TYR B 1 79 ? 11.562 6.5 -9.281 1 98.62 79 TYR B C 1
ATOM 2813 O O . TYR B 1 79 ? 12.781 6.57 -9.453 1 98.62 79 TYR B O 1
ATOM 2821 N N . ILE B 1 80 ? 10.812 7.574 -9.164 1 98.5 80 ILE B N 1
ATOM 2822 C CA . ILE B 1 80 ? 11.359 8.922 -9.273 1 98.5 80 ILE B CA 1
ATOM 2823 C C . ILE B 1 80 ? 12.305 9.195 -8.109 1 98.5 80 ILE B C 1
ATOM 2825 O O . ILE B 1 80 ? 13.391 9.75 -8.297 1 98.5 80 ILE B O 1
ATOM 2829 N N . ALA B 1 81 ? 11.883 8.797 -6.941 1 98.69 81 ALA B N 1
ATOM 2830 C CA . ALA B 1 81 ? 12.664 9.039 -5.73 1 98.69 81 ALA B CA 1
ATOM 2831 C C . ALA B 1 81 ? 14.023 8.352 -5.805 1 98.69 81 ALA B C 1
ATOM 2833 O O . ALA B 1 81 ? 15.039 8.914 -5.387 1 98.69 81 ALA B O 1
ATOM 2834 N N . ARG B 1 82 ? 14.031 7.109 -6.293 1 98 82 ARG B N 1
ATOM 2835 C CA . ARG B 1 82 ? 15.289 6.371 -6.379 1 98 82 ARG B CA 1
ATOM 2836 C C . ARG B 1 82 ? 16.266 7.07 -7.309 1 98 82 ARG B C 1
ATOM 2838 O O . ARG B 1 82 ? 17.469 7.098 -7.043 1 98 82 ARG B O 1
ATOM 2845 N N . LYS B 1 83 ? 15.781 7.656 -8.344 1 96.94 83 LYS B N 1
ATOM 2846 C CA . LYS B 1 83 ? 16.625 8.383 -9.289 1 96.94 83 LYS B CA 1
ATOM 2847 C C . LYS B 1 83 ? 17.328 9.555 -8.609 1 96.94 83 LYS B C 1
ATOM 2849 O O . LYS B 1 83 ? 18.359 10.031 -9.086 1 96.94 83 LYS B O 1
ATOM 2854 N N . HIS B 1 84 ? 16.828 10 -7.527 1 97.75 84 HIS B N 1
ATOM 2855 C CA . HIS B 1 84 ? 17.328 11.211 -6.895 1 97.75 84 HIS B CA 1
ATOM 2856 C C . HIS B 1 84 ? 17.75 10.945 -5.453 1 97.75 84 HIS B C 1
ATOM 2858 O O . HIS B 1 84 ? 17.891 11.867 -4.652 1 97.75 84 HIS B O 1
ATOM 2864 N N . ASN B 1 85 ? 17.844 9.672 -5.059 1 97.56 85 ASN B N 1
ATOM 2865 C CA . ASN B 1 85 ? 18.281 9.227 -3.738 1 97.56 85 ASN B CA 1
ATOM 2866 C C . ASN B 1 85 ? 17.375 9.766 -2.637 1 97.56 85 ASN B C 1
ATOM 2868 O O . ASN B 1 85 ? 17.859 10.305 -1.637 1 97.56 85 ASN B O 1
ATOM 2872 N N . MET B 1 86 ? 16.125 9.656 -2.818 1 98.62 86 MET B N 1
ATOM 2873 C CA . MET B 1 86 ? 15.141 10.203 -1.89 1 98.62 86 MET B CA 1
ATOM 2874 C C . MET B 1 86 ? 14.289 9.094 -1.276 1 98.62 86 MET B C 1
ATOM 2876 O O . MET B 1 86 ? 13.117 9.305 -0.964 1 98.62 86 MET B O 1
ATOM 2880 N N . CYS B 1 87 ? 14.844 7.832 -1.164 1 98.38 87 CYS B N 1
ATOM 2881 C CA . CYS B 1 87 ? 14.141 6.711 -0.554 1 98.38 87 CYS B CA 1
ATOM 2882 C C . CYS B 1 87 ? 14.719 6.383 0.816 1 98.38 87 CYS B C 1
ATOM 2884 O O . CYS B 1 87 ? 14.406 5.344 1.396 1 98.38 87 CYS B O 1
ATOM 2886 N N . GLY B 1 88 ? 15.531 7.27 1.342 1 98 88 GLY B N 1
ATOM 2887 C CA . GLY B 1 88 ? 16.25 6.984 2.576 1 98 88 GLY B CA 1
ATOM 2888 C C . GLY B 1 88 ? 17.641 6.418 2.346 1 98 88 GLY B C 1
ATOM 2889 O O . GLY B 1 88 ? 17.828 5.602 1.443 1 98 88 GLY B O 1
ATOM 2890 N N . GLU B 1 89 ? 18.609 6.82 3.154 1 97.12 89 GLU B N 1
ATOM 2891 C CA . GLU B 1 89 ? 20 6.395 2.969 1 97.12 89 GLU B CA 1
ATOM 2892 C C . GLU B 1 89 ? 20.391 5.316 3.977 1 97.12 89 GLU B C 1
ATOM 2894 O O . GLU B 1 89 ? 21.094 4.363 3.637 1 97.12 89 GLU B O 1
ATOM 2899 N N . THR B 1 90 ? 20 5.488 5.207 1 97.44 90 THR B N 1
ATOM 2900 C CA . THR B 1 90 ? 20.281 4.508 6.254 1 97.44 90 THR B CA 1
ATOM 2901 C C . THR B 1 90 ? 19.125 3.531 6.41 1 97.44 90 THR B C 1
ATOM 2903 O O . THR B 1 90 ? 18 3.822 5.996 1 97.44 90 THR B O 1
ATOM 2906 N N . GLU B 1 91 ? 19.422 2.398 6.992 1 97.12 91 GLU B N 1
ATOM 2907 C CA . GLU B 1 91 ? 18.359 1.421 7.223 1 97.12 91 GLU B CA 1
ATOM 2908 C C . GLU B 1 91 ? 17.25 2.004 8.094 1 97.12 91 GLU B C 1
ATOM 2910 O O . GLU B 1 91 ? 16.062 1.729 7.863 1 97.12 91 GLU B O 1
ATOM 2915 N N . ASP B 1 92 ? 17.609 2.834 9.055 1 97.31 92 ASP B N 1
ATOM 2916 C CA . ASP B 1 92 ? 16.609 3.479 9.898 1 97.31 92 ASP B CA 1
ATOM 2917 C C . ASP B 1 92 ? 15.688 4.379 9.078 1 97.31 92 ASP B C 1
ATOM 2919 O O . ASP B 1 92 ? 14.469 4.352 9.242 1 97.31 92 ASP B O 1
ATOM 2923 N N . GLU B 1 93 ? 16.281 5.141 8.195 1 98.31 93 GLU B N 1
ATOM 2924 C CA . GLU B 1 93 ? 15.5 6.02 7.336 1 98.31 93 GLU B CA 1
ATOM 2925 C C . GLU B 1 93 ? 14.602 5.211 6.402 1 98.31 93 GLU B C 1
ATOM 2927 O O . GLU B 1 93 ? 13.438 5.562 6.199 1 98.31 93 GLU B O 1
ATOM 2932 N N . LYS B 1 94 ? 15.156 4.129 5.883 1 98.5 94 LYS B N 1
ATOM 2933 C CA . LYS B 1 94 ? 14.398 3.301 4.949 1 98.5 94 LYS B CA 1
ATOM 2934 C C . LYS B 1 94 ? 13.195 2.662 5.637 1 98.5 94 LYS B C 1
ATOM 2936 O O . LYS B 1 94 ? 12.109 2.588 5.059 1 98.5 94 LYS B O 1
ATOM 2941 N N . VAL B 1 95 ? 13.367 2.229 6.848 1 98.44 95 VAL B N 1
ATOM 2942 C CA . VAL B 1 95 ? 12.266 1.643 7.609 1 98.44 95 VAL B CA 1
ATOM 2943 C C . VAL B 1 95 ? 11.195 2.699 7.871 1 98.44 95 VAL B C 1
ATOM 2945 O O . VAL B 1 95 ? 10 2.432 7.719 1 98.44 95 VAL B O 1
ATOM 2948 N N . ARG B 1 96 ? 11.609 3.904 8.258 1 98.62 96 ARG B N 1
ATOM 2949 C CA . ARG B 1 96 ? 10.664 4.984 8.508 1 98.62 96 ARG B CA 1
ATOM 2950 C C . ARG B 1 96 ? 9.906 5.355 7.238 1 98.62 96 ARG B C 1
ATOM 2952 O O . ARG B 1 96 ? 8.695 5.617 7.281 1 98.62 96 ARG B O 1
ATOM 2959 N N . VAL B 1 97 ? 10.609 5.305 6.07 1 98.75 97 VAL B N 1
ATOM 2960 C CA . VAL B 1 97 ? 9.984 5.57 4.777 1 98.75 97 VAL B CA 1
ATOM 2961 C C . VAL B 1 97 ? 8.922 4.512 4.492 1 98.75 97 VAL B C 1
ATOM 2963 O O . VAL B 1 97 ? 7.797 4.844 4.117 1 98.75 97 VAL B O 1
ATOM 2966 N N . ASP B 1 98 ? 9.281 3.26 4.707 1 98.62 98 ASP B N 1
ATOM 2967 C CA . ASP B 1 98 ? 8.359 2.16 4.445 1 98.62 98 ASP B CA 1
ATOM 2968 C C . ASP B 1 98 ? 7.109 2.273 5.316 1 98.62 98 ASP B C 1
ATOM 2970 O O . ASP B 1 98 ? 5.992 2.057 4.844 1 98.62 98 ASP B O 1
ATOM 2974 N N . ILE B 1 99 ? 7.297 2.654 6.555 1 98.69 99 ILE B N 1
ATOM 2975 C CA . ILE B 1 99 ? 6.184 2.771 7.488 1 98.69 99 ILE B CA 1
ATOM 2976 C C . ILE B 1 99 ? 5.262 3.91 7.059 1 98.69 99 ILE B C 1
ATOM 2978 O O . ILE B 1 99 ? 4.051 3.719 6.914 1 98.69 99 ILE B O 1
ATOM 2982 N N . ILE B 1 100 ? 5.801 5.059 6.773 1 98.75 100 ILE B N 1
ATOM 2983 C CA . ILE B 1 100 ? 5.012 6.25 6.48 1 98.75 100 ILE B CA 1
ATOM 2984 C C . ILE B 1 100 ? 4.324 6.094 5.125 1 98.75 100 ILE B C 1
ATOM 2986 O O . ILE B 1 100 ? 3.189 6.539 4.941 1 98.75 100 ILE B O 1
ATOM 2990 N N . GLU B 1 101 ? 5.043 5.453 4.176 1 98.5 101 GLU B N 1
ATOM 2991 C CA . GLU B 1 101 ? 4.422 5.191 2.881 1 98.5 101 GLU B CA 1
ATOM 2992 C C . GLU B 1 101 ? 3.109 4.434 3.039 1 98.5 101 GLU B C 1
ATOM 2994 O O . GLU B 1 101 ? 2.09 4.816 2.463 1 98.5 101 GLU B O 1
ATOM 2999 N N . ASN B 1 102 ? 3.145 3.43 3.826 1 97.88 102 ASN B N 1
ATOM 3000 C CA . ASN B 1 102 ? 1.966 2.59 4.016 1 97.88 102 ASN B CA 1
ATOM 3001 C C . ASN B 1 102 ? 0.959 3.24 4.961 1 97.88 102 ASN B C 1
ATOM 3003 O O . ASN B 1 102 ? -0.246 3.207 4.707 1 97.88 102 ASN B O 1
ATOM 3007 N N . GLN B 1 103 ? 1.437 3.887 6.016 1 98.06 103 GLN B N 1
ATOM 3008 C CA . GLN B 1 103 ? 0.545 4.531 6.977 1 98.06 103 GLN B CA 1
ATOM 3009 C C . GLN B 1 103 ? -0.21 5.691 6.332 1 98.06 103 GLN B C 1
ATOM 3011 O O . GLN B 1 103 ? -1.39 5.906 6.621 1 98.06 103 GLN B O 1
ATOM 3016 N N . SER B 1 104 ? 0.489 6.422 5.523 1 97.75 104 SER B N 1
ATOM 3017 C CA . SER B 1 104 ? -0.151 7.531 4.824 1 97.75 104 SER B CA 1
ATOM 3018 C C . SER B 1 104 ? -1.237 7.035 3.877 1 97.75 104 SER B C 1
ATOM 3020 O O . SER B 1 104 ? -2.262 7.695 3.697 1 97.75 104 SER B O 1
ATOM 3022 N N . MET B 1 105 ? -0.993 5.879 3.242 1 95.88 105 MET B N 1
ATOM 3023 C CA . MET B 1 105 ? -2.01 5.309 2.361 1 95.88 105 MET B CA 1
ATOM 3024 C C . MET B 1 105 ? -3.248 4.898 3.15 1 95.88 105 MET B C 1
ATOM 3026 O O . MET B 1 105 ? -4.375 5.113 2.701 1 95.88 105 MET B O 1
ATOM 3030 N N . ASP B 1 106 ? -3.033 4.34 4.348 1 94.56 106 ASP B N 1
ATOM 3031 C CA . ASP B 1 106 ? -4.164 4.035 5.219 1 94.56 106 ASP B CA 1
ATOM 3032 C C . ASP B 1 106 ? -4.941 5.297 5.574 1 94.56 106 ASP B C 1
ATOM 3034 O O . ASP B 1 106 ? -6.176 5.293 5.574 1 94.56 106 ASP B O 1
ATOM 3038 N N . PHE B 1 107 ? -4.203 6.328 5.934 1 97 107 PHE B N 1
ATOM 3039 C CA . PHE B 1 107 ? -4.801 7.613 6.281 1 97 107 PHE B CA 1
ATOM 3040 C C . PHE B 1 107 ? -5.602 8.172 5.109 1 97 107 PHE B C 1
ATOM 3042 O O . PHE B 1 107 ? -6.738 8.609 5.281 1 97 107 PHE B O 1
ATOM 3049 N N . ARG B 1 108 ? -5.035 8.086 3.922 1 94.5 108 ARG B N 1
ATOM 3050 C CA . ARG B 1 108 ? -5.703 8.547 2.707 1 94.5 108 ARG B CA 1
ATOM 3051 C C . ARG B 1 108 ? -6.973 7.742 2.443 1 94.5 108 ARG B C 1
ATOM 3053 O O . ARG B 1 108 ? -8.023 8.312 2.137 1 94.5 108 ARG B O 1
ATOM 3060 N N . ASN B 1 109 ? -6.871 6.445 2.557 1 90.81 109 ASN B N 1
ATOM 3061 C CA . ASN B 1 109 ? -8.016 5.582 2.297 1 90.81 109 ASN B CA 1
ATOM 3062 C C . ASN B 1 109 ? -9.172 5.879 3.246 1 90.81 109 ASN B C 1
ATOM 3064 O O . ASN B 1 109 ? -10.336 5.809 2.855 1 90.81 109 ASN B O 1
ATOM 3068 N N . GLY B 1 110 ? -8.844 6.188 4.5 1 89.75 110 GLY B N 1
ATOM 3069 C CA . GLY B 1 110 ? -9.875 6.598 5.441 1 89.75 110 GLY B CA 1
ATOM 3070 C C . GLY B 1 110 ? -10.602 7.863 5.02 1 89.75 110 GLY B C 1
ATOM 3071 O O . GLY B 1 110 ? -11.828 7.938 5.098 1 89.75 110 GLY B O 1
ATOM 3072 N N . PHE B 1 111 ? -9.867 8.781 4.57 1 92.06 111 PHE B N 1
ATOM 3073 C CA . PHE B 1 111 ? -10.445 10.047 4.137 1 92.06 111 PHE B CA 1
ATOM 3074 C C . PHE B 1 111 ? -11.258 9.859 2.861 1 92.06 111 PHE B C 1
ATOM 3076 O O . PHE B 1 111 ? -12.344 10.438 2.719 1 92.06 111 PHE B O 1
ATOM 3083 N N . VAL B 1 112 ? -10.734 9.047 1.939 1 86.06 112 VAL B N 1
ATOM 3084 C CA . VAL B 1 112 ? -11.422 8.758 0.685 1 86.06 112 VAL B CA 1
ATOM 3085 C C . VAL B 1 112 ? -12.75 8.062 0.972 1 86.06 112 VAL B C 1
ATOM 3087 O O . VAL B 1 112 ? -13.766 8.375 0.351 1 86.06 112 VAL B O 1
ATOM 3090 N N . ARG B 1 113 ? -12.742 7.098 1.883 1 83.19 113 ARG B N 1
ATOM 3091 C CA . ARG B 1 113 ? -13.977 6.426 2.277 1 83.19 113 ARG B CA 1
ATOM 3092 C C . ARG B 1 113 ? -15 7.422 2.809 1 83.19 113 ARG B C 1
ATOM 3094 O O . ARG B 1 113 ? -16.188 7.332 2.488 1 83.19 113 ARG B O 1
ATOM 3101 N N . LEU B 1 114 ? -14.555 8.352 3.639 1 86.25 114 LEU B N 1
ATOM 3102 C CA . LEU B 1 114 ? -15.422 9.398 4.164 1 86.25 114 LEU B CA 1
ATOM 3103 C C . LEU B 1 114 ? -16.078 10.188 3.029 1 86.25 114 LEU B C 1
ATOM 3105 O O . LEU B 1 114 ? -17.281 10.422 3.043 1 86.25 114 LEU B O 1
ATOM 3109 N N . CYS B 1 115 ? -15.289 10.484 2.037 1 79.25 115 CYS B N 1
ATOM 3110 C CA . CYS B 1 115 ? -15.719 11.383 0.972 1 79.25 115 CYS B CA 1
ATOM 3111 C C . CYS B 1 115 ? -16.641 10.672 -0.009 1 79.25 115 CYS B C 1
ATOM 3113 O O . CYS B 1 115 ? -17.5 11.297 -0.62 1 79.25 115 CYS B O 1
ATOM 3115 N N . TYR B 1 116 ? -16.516 9.289 -0.136 1 71.69 116 TYR B N 1
ATOM 3116 C CA . TYR B 1 116 ? -17.188 8.633 -1.249 1 71.69 116 TYR B CA 1
ATOM 3117 C C . TYR B 1 116 ? -18.312 7.727 -0.75 1 71.69 116 TYR B C 1
ATOM 3119 O O . TYR B 1 116 ? -19.094 7.195 -1.546 1 71.69 116 TYR B O 1
ATOM 3127 N N . THR B 1 117 ? -18.5 7.512 0.445 1 77.69 117 THR B N 1
ATOM 3128 C CA . THR B 1 117 ? -19.578 6.66 0.93 1 77.69 117 THR B CA 1
ATOM 3129 C C . THR B 1 117 ? -20.75 7.504 1.455 1 77.69 117 THR B C 1
ATOM 3131 O O . THR B 1 117 ? -21.625 7.902 0.691 1 77.69 117 THR B O 1
ATOM 3134 N N . ASN B 1 118 ? -20.875 7.812 2.773 1 77.94 118 ASN B N 1
ATOM 3135 C CA . ASN B 1 118 ? -21.875 8.664 3.406 1 77.94 118 ASN B CA 1
ATOM 3136 C C . ASN B 1 118 ? -21.234 9.781 4.219 1 77.94 118 ASN B C 1
ATOM 3138 O O . ASN B 1 118 ? -21.141 9.695 5.441 1 77.94 118 ASN B O 1
ATOM 3142 N N . PHE B 1 119 ? -20.922 10.82 3.535 1 82.88 119 PHE B N 1
ATOM 3143 C CA . PHE B 1 119 ? -20.109 11.906 4.074 1 82.88 119 PHE B CA 1
ATOM 3144 C C . PHE B 1 119 ? -20.75 12.477 5.336 1 82.88 119 PHE B C 1
ATOM 3146 O O . PHE B 1 119 ? -20.109 12.523 6.391 1 82.88 119 PHE B O 1
ATOM 3153 N N . ASP B 1 120 ? -21.984 12.828 5.262 1 82.62 120 ASP B N 1
ATOM 3154 C CA . ASP B 1 120 ? -22.641 13.516 6.367 1 82.62 120 ASP B CA 1
ATOM 3155 C C . ASP B 1 120 ? -22.781 12.609 7.586 1 82.62 120 ASP B C 1
ATOM 3157 O O . ASP B 1 120 ? -22.578 13.047 8.719 1 82.62 120 ASP B O 1
ATOM 3161 N N . GLU B 1 121 ? -23.031 11.391 7.297 1 87.56 121 GLU B N 1
ATOM 3162 C CA . GLU B 1 121 ? -23.219 10.438 8.391 1 87.56 121 GLU B CA 1
ATOM 3163 C C . GLU B 1 121 ? -21.875 10.062 9.031 1 87.56 121 GLU B C 1
ATOM 3165 O O . GLU B 1 121 ? -21.812 9.828 10.242 1 87.56 121 GLU B O 1
ATOM 3170 N N 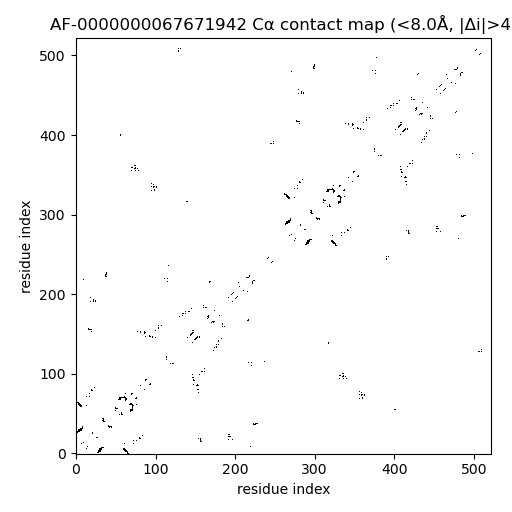. MET B 1 122 ? -20.859 10.086 8.266 1 89.69 122 MET B N 1
ATOM 3171 C CA . MET B 1 122 ? -19.578 9.578 8.742 1 89.69 122 MET B CA 1
ATOM 3172 C C . MET B 1 122 ? -18.703 10.711 9.258 1 89.69 122 MET B C 1
ATOM 3174 O O . MET B 1 122 ? -17.75 10.477 10 1 89.69 122 MET B O 1
ATOM 3178 N N . LYS B 1 123 ? -18.984 11.93 8.898 1 90.88 123 LYS B N 1
ATOM 3179 C CA . LYS B 1 123 ? -18.141 13.086 9.172 1 90.88 123 LYS B CA 1
ATOM 3180 C C . LYS B 1 123 ? -17.938 13.281 10.672 1 90.88 123 LYS B C 1
ATOM 3182 O O . LYS B 1 123 ? -16.812 13.469 11.141 1 90.88 123 LYS B O 1
ATOM 3187 N N . PRO B 1 124 ? -19 13.172 11.477 1 93.19 124 PRO B N 1
ATOM 3188 C CA . PRO B 1 124 ? -18.797 13.398 12.906 1 93.19 124 PRO B CA 1
ATOM 3189 C C . PRO B 1 124 ? -17.828 12.391 13.539 1 93.19 124 PRO B C 1
ATOM 3191 O O . PRO B 1 124 ? -16.953 12.773 14.305 1 93.19 124 PRO B O 1
ATOM 3194 N N . ASP B 1 125 ? -17.938 11.148 13.195 1 93.56 125 ASP B N 1
ATOM 3195 C CA . ASP B 1 125 ? -17.047 10.133 13.734 1 93.56 125 ASP B CA 1
ATOM 3196 C C . ASP B 1 125 ? -15.617 10.328 13.234 1 93.56 125 ASP B C 1
ATOM 3198 O O . ASP B 1 125 ? -14.656 10.117 13.984 1 93.56 125 ASP B O 1
ATOM 3202 N N . TYR B 1 126 ? -15.523 10.688 12.031 1 94.12 126 TYR B N 1
ATOM 3203 C CA . TYR B 1 126 ? -14.203 10.938 11.461 1 94.12 126 TYR B CA 1
ATOM 3204 C C . TYR B 1 126 ? -13.5 12.07 12.188 1 94.12 126 TYR B C 1
ATOM 3206 O O . TYR B 1 126 ? -12.328 11.953 12.547 1 94.12 126 TYR B O 1
ATOM 3214 N N . LEU B 1 127 ? -14.203 13.141 12.391 1 95 127 LEU B N 1
ATOM 3215 C CA . LEU B 1 127 ? -13.633 14.312 13.055 1 95 127 LEU B CA 1
ATOM 3216 C C . LEU B 1 127 ? -13.273 14 14.5 1 95 127 LEU B C 1
ATOM 3218 O O . LEU B 1 127 ? -12.297 14.531 15.031 1 95 127 LEU B O 1
ATOM 3222 N N . LYS B 1 128 ? -14.039 13.125 15.102 1 95.38 128 LYS B N 1
ATOM 3223 C CA . LYS B 1 128 ? -13.773 12.719 16.469 1 95.38 128 LYS B CA 1
ATOM 3224 C C . LYS B 1 128 ? -12.469 11.93 16.578 1 95.38 128 LYS B C 1
ATOM 3226 O O . LYS B 1 128 ? -11.727 12.062 17.547 1 95.38 128 LYS B O 1
ATOM 3231 N N . THR B 1 129 ? -12.133 11.133 15.594 1 95.5 129 THR B N 1
ATOM 3232 C CA . THR B 1 129 ? -10.977 10.242 15.648 1 95.5 129 THR B CA 1
ATOM 3233 C C . THR B 1 129 ? -9.75 10.914 15.023 1 95.5 129 THR B C 1
ATOM 3235 O O . THR B 1 129 ? -8.625 10.477 15.242 1 95.5 129 THR B O 1
ATOM 3238 N N . LEU B 1 130 ? -9.961 11.969 14.281 1 96.94 130 LEU B N 1
ATOM 3239 C CA . LEU B 1 130 ? -8.914 12.625 13.5 1 96.94 130 LEU B CA 1
ATOM 3240 C C . LEU B 1 130 ? -7.785 13.102 14.406 1 96.94 130 LEU B C 1
ATOM 3242 O O . LEU B 1 130 ? -6.609 12.883 14.109 1 96.94 130 LEU B O 1
ATOM 3246 N N . PRO B 1 131 ? -8.047 13.695 15.57 1 97.62 131 PRO B N 1
ATOM 3247 C CA . PRO B 1 131 ? -6.957 14.164 16.422 1 97.62 131 PRO B CA 1
ATOM 3248 C C . PRO B 1 131 ? -6.031 13.039 16.875 1 97.62 131 PRO B C 1
ATOM 3250 O O . PRO B 1 131 ? -4.812 13.227 16.938 1 97.62 131 PRO B O 1
ATOM 3253 N N . ASN B 1 132 ? -6.594 11.898 17.188 1 96.62 132 ASN B N 1
ATOM 3254 C CA . ASN B 1 132 ? -5.77 10.758 17.578 1 96.62 132 ASN B CA 1
ATOM 3255 C C . ASN B 1 132 ? -4.859 10.305 16.438 1 96.62 132 ASN B C 1
ATOM 3257 O O . ASN B 1 132 ? -3.691 9.977 16.672 1 96.62 132 ASN B O 1
ATOM 3261 N N . THR B 1 133 ? -5.414 10.258 15.258 1 97.38 133 THR B N 1
ATOM 3262 C CA . THR B 1 133 ? -4.621 9.891 14.086 1 97.38 133 THR B CA 1
ATOM 3263 C C . THR B 1 133 ? -3.488 10.883 13.867 1 97.38 133 THR B C 1
ATOM 3265 O O . THR B 1 133 ? -2.34 10.484 13.656 1 97.38 133 THR B O 1
ATOM 3268 N N . LEU B 1 134 ? -3.807 12.164 13.93 1 98.44 134 LEU B N 1
ATOM 3269 C CA . LEU B 1 134 ? -2.807 13.211 13.727 1 98.44 134 LEU B CA 1
ATOM 3270 C C . LEU B 1 134 ? -1.746 13.172 14.82 1 98.44 134 LEU B C 1
ATOM 3272 O O . LEU B 1 134 ? -0.576 13.469 14.562 1 98.44 134 LEU B O 1
ATOM 3276 N N . LYS B 1 135 ? -2.125 12.812 16 1 98.25 135 LYS B N 1
ATOM 3277 C CA . LYS B 1 135 ? -1.172 12.68 17.094 1 98.25 135 LYS B CA 1
ATOM 3278 C C . LYS B 1 135 ? -0.142 11.594 16.797 1 98.25 135 LYS B C 1
ATOM 3280 O O . LYS B 1 135 ? 1.04 11.75 17.125 1 98.25 135 LYS B O 1
ATOM 3285 N N . GLN B 1 136 ? -0.556 10.492 16.297 1 97.94 136 GLN B N 1
ATOM 3286 C CA . GLN B 1 136 ? 0.363 9.414 15.93 1 97.94 136 GLN B CA 1
ATOM 3287 C C . GLN B 1 136 ? 1.4 9.898 14.922 1 97.94 136 GLN B C 1
ATOM 3289 O O . GLN B 1 136 ? 2.592 9.609 15.062 1 97.94 136 GLN B O 1
ATOM 3294 N N . PHE B 1 137 ? 0.92 10.625 13.891 1 98.69 137 PHE B N 1
ATOM 3295 C CA . PHE B 1 137 ? 1.85 11.172 12.906 1 98.69 137 PHE B CA 1
ATOM 3296 C C . PHE B 1 137 ? 2.781 12.188 13.555 1 98.69 137 PHE B C 1
ATOM 3298 O O . PHE B 1 137 ? 3.973 12.234 13.242 1 98.69 137 PHE B O 1
ATOM 3305 N N . SER B 1 138 ? 2.188 13 14.414 1 98.75 138 SER B N 1
ATOM 3306 C CA . SER B 1 138 ? 2.982 13.984 15.141 1 98.75 138 SER B CA 1
ATOM 3307 C C . SER B 1 138 ? 4.07 13.312 15.977 1 98.75 138 SER B C 1
ATOM 3309 O O . SER B 1 138 ? 5.234 13.719 15.922 1 98.75 138 SER B O 1
ATOM 3311 N N . ASP B 1 139 ? 3.701 12.297 16.719 1 98.25 139 ASP B N 1
ATOM 3312 C CA . ASP B 1 139 ? 4.656 11.555 17.547 1 98.25 139 ASP B CA 1
ATOM 3313 C C . ASP B 1 139 ? 5.727 10.898 16.672 1 98.25 139 ASP B C 1
ATOM 3315 O O . ASP B 1 139 ? 6.898 10.859 17.062 1 98.25 139 ASP B O 1
ATOM 3319 N N . PHE B 1 140 ? 5.332 10.367 15.586 1 98.5 140 PHE B N 1
ATOM 3320 C CA . PHE B 1 140 ? 6.27 9.711 14.68 1 98.5 140 PHE B CA 1
ATOM 3321 C C . PHE B 1 140 ? 7.281 10.711 14.141 1 98.5 140 PHE B C 1
ATOM 3323 O O . PHE B 1 140 ? 8.477 10.414 14.062 1 98.5 140 PHE B O 1
ATOM 3330 N N . LEU B 1 141 ? 6.789 11.875 13.68 1 98.62 141 LEU B N 1
ATOM 3331 C CA . LEU B 1 141 ? 7.68 12.93 13.195 1 98.62 141 LEU B CA 1
ATOM 3332 C C . LEU B 1 141 ? 8.648 13.367 14.297 1 98.62 141 LEU B C 1
ATOM 3334 O O . LEU B 1 141 ? 9.852 13.484 14.055 1 98.62 141 LEU B O 1
ATOM 3338 N N . GLY B 1 142 ? 8.086 13.625 15.477 1 98 142 GLY B N 1
ATOM 3339 C CA . GLY B 1 142 ? 8.906 14.062 16.594 1 98 142 GLY B CA 1
ATOM 3340 C C . GLY B 1 142 ? 9.633 15.367 16.344 1 98 142 GLY B C 1
ATOM 3341 O O . GLY B 1 142 ? 9.023 16.359 15.938 1 98 142 GLY B O 1
ATOM 3342 N N . ASP B 1 143 ? 10.938 15.305 16.547 1 97.44 143 ASP B N 1
ATOM 3343 C CA . ASP B 1 143 ? 11.742 16.516 16.391 1 97.44 143 ASP B CA 1
ATOM 3344 C C . ASP B 1 143 ? 12.461 16.516 15.039 1 97.44 143 ASP B C 1
ATOM 3346 O O . ASP B 1 143 ? 13.281 17.391 14.773 1 97.44 143 ASP B O 1
ATOM 3350 N N . ARG B 1 144 ? 12.172 15.602 14.258 1 98.06 144 ARG B N 1
ATOM 3351 C CA . ARG B 1 144 ? 12.828 15.492 12.961 1 98.06 144 ARG B CA 1
ATOM 3352 C C . ARG B 1 144 ? 12.297 16.547 11.984 1 98.06 144 ARG B C 1
ATOM 3354 O O . ARG B 1 144 ? 11.141 16.953 12.086 1 98.06 144 ARG B O 1
ATOM 3361 N N . LYS B 1 145 ? 13.094 16.891 11.047 1 98.06 145 LYS B N 1
ATOM 3362 C CA . LYS B 1 145 ? 12.695 17.859 10.023 1 98.06 145 LYS B CA 1
ATOM 3363 C C . LYS B 1 145 ? 11.711 17.234 9.039 1 98.06 145 LYS B C 1
ATOM 3365 O O . LYS B 1 145 ? 10.758 17.891 8.617 1 98.06 145 LYS B O 1
ATOM 3370 N N . TRP B 1 146 ? 12.047 16.031 8.711 1 98.75 146 TRP B N 1
ATOM 3371 C CA . TRP B 1 146 ? 11.242 15.266 7.762 1 98.75 146 TRP B CA 1
ATOM 3372 C C . TRP B 1 146 ? 10.836 13.922 8.352 1 98.75 146 TRP B C 1
ATOM 3374 O O . TRP B 1 146 ? 11.414 13.477 9.344 1 98.75 146 TRP B O 1
ATOM 3384 N N . PHE B 1 147 ? 9.852 13.266 7.797 1 98.81 147 PHE B N 1
ATOM 3385 C CA . PHE B 1 147 ? 9.266 12.07 8.391 1 98.81 147 PHE B CA 1
ATOM 3386 C C . PHE B 1 147 ? 10.289 10.945 8.461 1 98.81 147 PHE B C 1
ATOM 3388 O O . PHE B 1 147 ? 10.25 10.109 9.367 1 98.81 147 PHE B O 1
ATOM 3395 N N . ALA B 1 148 ? 11.219 10.906 7.508 1 98.12 148 ALA B N 1
ATOM 3396 C CA . ALA B 1 148 ? 12.211 9.836 7.516 1 98.12 148 ALA B CA 1
ATOM 3397 C C . ALA B 1 148 ? 13.438 10.227 8.344 1 98.12 148 ALA B C 1
ATOM 3399 O O . ALA B 1 148 ? 14.242 9.367 8.711 1 98.12 148 ALA B O 1
ATOM 3400 N N . GLY B 1 149 ? 13.664 11.5 8.547 1 97.44 149 GLY B N 1
ATOM 3401 C CA . GLY B 1 149 ? 14.836 11.992 9.258 1 97.44 149 GLY B CA 1
ATOM 3402 C C . GLY B 1 149 ? 15.18 13.43 8.922 1 97.44 149 GLY B C 1
ATOM 3403 O O . GLY B 1 149 ? 14.297 14.289 8.883 1 97.44 149 GLY B O 1
ATOM 3404 N N . ASP B 1 150 ? 16.453 13.633 8.758 1 96.44 150 ASP B N 1
ATOM 3405 C CA . ASP B 1 150 ? 16.922 15 8.516 1 96.44 150 ASP B CA 1
ATOM 3406 C C . ASP B 1 150 ? 16.859 15.336 7.023 1 96.44 150 ASP B C 1
ATOM 3408 O O . ASP B 1 150 ? 16.844 16.516 6.652 1 96.44 150 ASP B O 1
ATOM 3412 N N . LYS B 1 151 ? 16.875 14.352 6.238 1 97.44 151 LYS B N 1
ATOM 3413 C CA . LYS B 1 151 ? 16.828 14.555 4.793 1 97.44 151 LYS B CA 1
ATOM 3414 C C . LYS B 1 151 ? 15.438 14.266 4.238 1 97.44 151 LYS B C 1
ATOM 3416 O O . LYS B 1 151 ? 14.789 13.305 4.656 1 97.44 151 LYS B O 1
ATOM 3421 N N . ILE B 1 152 ? 15.047 15.109 3.271 1 98.31 152 ILE B N 1
ATOM 3422 C CA . ILE B 1 152 ? 13.727 14.984 2.658 1 98.31 152 ILE B CA 1
ATOM 3423 C C . ILE B 1 152 ? 13.672 13.711 1.814 1 98.31 152 ILE B C 1
ATOM 3425 O O . ILE B 1 152 ? 14.641 13.359 1.145 1 98.31 152 ILE B O 1
ATOM 3429 N N . THR B 1 153 ? 12.586 12.969 1.915 1 98.81 153 THR B N 1
ATOM 3430 C CA . THR B 1 153 ? 12.312 11.789 1.106 1 98.81 153 THR B CA 1
ATOM 3431 C C . THR B 1 153 ? 10.953 11.914 0.417 1 98.81 153 THR B C 1
ATOM 3433 O O . THR B 1 153 ? 10.219 12.875 0.652 1 98.81 153 THR B O 1
ATOM 3436 N N . PHE B 1 154 ? 10.586 10.906 -0.396 1 98.75 154 PHE B N 1
ATOM 3437 C CA . PHE B 1 154 ? 9.375 11.016 -1.196 1 98.75 154 PHE B CA 1
ATOM 3438 C C . PHE B 1 154 ? 8.133 10.969 -0.309 1 98.75 154 PHE B C 1
ATOM 3440 O O . PHE B 1 154 ? 7.082 11.484 -0.682 1 98.75 154 PHE B O 1
ATOM 3447 N N . VAL B 1 155 ? 8.203 10.398 0.881 1 98.81 155 VAL B N 1
ATOM 3448 C CA . VAL B 1 155 ? 7.02 10.258 1.718 1 98.81 155 VAL B CA 1
ATOM 3449 C C . VAL B 1 155 ? 6.609 11.617 2.27 1 98.81 155 VAL B C 1
ATOM 3451 O O . VAL B 1 155 ? 5.465 11.805 2.691 1 98.81 155 VAL B O 1
ATOM 3454 N N . ASP B 1 156 ? 7.535 12.562 2.344 1 98.81 156 ASP B N 1
ATOM 3455 C CA . ASP B 1 156 ? 7.199 13.906 2.807 1 98.81 156 ASP B CA 1
ATOM 3456 C C . ASP B 1 156 ? 6.234 14.594 1.843 1 98.81 156 ASP B C 1
ATOM 3458 O O . ASP B 1 156 ? 5.422 15.422 2.256 1 98.81 156 ASP B O 1
ATOM 3462 N N . PHE B 1 157 ? 6.289 14.266 0.561 1 98.31 157 PHE B N 1
ATOM 3463 C CA . PHE B 1 157 ? 5.383 14.812 -0.439 1 98.31 157 PHE B CA 1
ATOM 3464 C C . PHE B 1 157 ? 3.979 14.242 -0.262 1 98.31 157 PHE B C 1
ATOM 3466 O O . PHE B 1 157 ? 2.988 14.969 -0.411 1 98.31 157 PHE B O 1
ATOM 3473 N N . VAL B 1 158 ? 3.928 12.977 0.049 1 98.12 158 VAL B N 1
ATOM 3474 C CA . VAL B 1 158 ? 2.654 12.32 0.323 1 98.12 158 VAL B CA 1
ATOM 3475 C C . VAL B 1 158 ? 2.018 12.93 1.572 1 98.12 158 VAL B C 1
ATOM 3477 O O . VAL B 1 158 ? 0.845 13.305 1.558 1 98.12 158 VAL B O 1
ATOM 3480 N N . MET B 1 159 ? 2.811 13.07 2.584 1 98.56 159 MET B N 1
ATOM 3481 C CA . MET B 1 159 ? 2.305 13.57 3.861 1 98.56 159 MET B CA 1
ATOM 3482 C C . MET B 1 159 ? 1.9 15.039 3.754 1 98.56 159 MET B C 1
ATOM 3484 O O . MET B 1 159 ? 0.904 15.453 4.344 1 98.56 159 MET B O 1
ATOM 3488 N N . TYR B 1 160 ? 2.678 15.805 3.027 1 97.62 160 TYR B N 1
ATOM 3489 C CA . TYR B 1 160 ? 2.289 17.203 2.832 1 97.62 160 TYR B CA 1
ATOM 3490 C C . TYR B 1 160 ? 0.9 17.297 2.213 1 97.62 160 TYR B C 1
ATOM 3492 O O . TYR B 1 160 ? 0.04 18.016 2.713 1 97.62 160 TYR B O 1
ATOM 3500 N N . GLU B 1 161 ? 0.737 16.562 1.125 1 94.5 161 GLU B N 1
ATOM 3501 C CA . GLU B 1 161 ? -0.537 16.609 0.415 1 94.5 161 GLU B CA 1
ATOM 3502 C C . GLU B 1 161 ? -1.692 16.203 1.323 1 94.5 161 GLU B C 1
ATOM 3504 O O . GLU B 1 161 ? -2.746 16.844 1.324 1 94.5 161 GLU B O 1
ATOM 3509 N N . LEU B 1 162 ? -1.535 15.172 2.125 1 96.44 162 LEU B N 1
ATOM 3510 C CA . LEU B 1 162 ? -2.588 14.664 3 1 96.44 162 LEU B CA 1
ATOM 3511 C C . LEU B 1 162 ? -2.906 15.664 4.102 1 96.44 162 LEU B C 1
ATOM 3513 O O . LEU B 1 162 ? -4.078 15.914 4.402 1 96.44 162 LEU B O 1
ATOM 3517 N N . LEU B 1 163 ? -1.862 16.219 4.68 1 96.88 163 LEU B N 1
ATOM 3518 C CA . LEU B 1 163 ? -2.076 17.203 5.746 1 96.88 163 LEU B CA 1
ATOM 3519 C C . LEU B 1 163 ? -2.721 18.469 5.203 1 96.88 163 LEU B C 1
ATOM 3521 O O . LEU B 1 163 ? -3.586 19.062 5.852 1 96.88 163 LEU B O 1
ATOM 3525 N N . ASP B 1 164 ? -2.271 18.828 4.047 1 93.06 164 ASP B N 1
ATOM 3526 C CA . ASP B 1 164 ? -2.861 20.016 3.416 1 93.06 164 ASP B CA 1
ATOM 3527 C C . ASP B 1 164 ? -4.344 19.797 3.125 1 93.06 164 ASP B C 1
ATOM 3529 O O . ASP B 1 164 ? -5.168 20.672 3.373 1 93.06 164 ASP B O 1
ATOM 3533 N N . GLN B 1 165 ? -4.711 18.625 2.637 1 91.19 165 GLN B N 1
ATOM 3534 C CA . GLN B 1 165 ? -6.102 18.281 2.375 1 91.19 165 GLN B CA 1
ATOM 3535 C C . GLN B 1 165 ? -6.926 18.312 3.66 1 91.19 165 GLN B C 1
ATOM 3537 O O . GLN B 1 165 ? -8.062 18.781 3.668 1 91.19 165 GLN B O 1
ATOM 3542 N N . HIS B 1 166 ? -6.363 17.844 4.711 1 94.19 166 HIS B N 1
ATOM 3543 C CA . HIS B 1 166 ? -7.094 17.797 5.969 1 94.19 166 HIS B CA 1
ATOM 3544 C C . HIS B 1 166 ? -7.242 19.188 6.578 1 94.19 166 HIS B C 1
ATOM 3546 O O . HIS B 1 166 ? -8.25 19.484 7.227 1 94.19 166 HIS B O 1
ATOM 3552 N N . ARG B 1 167 ? -6.227 19.984 6.391 1 92.56 167 ARG B N 1
ATOM 3553 C CA . ARG B 1 167 ? -6.348 21.375 6.828 1 92.56 167 ARG B CA 1
ATOM 3554 C C . ARG B 1 167 ? -7.484 22.078 6.098 1 92.56 167 ARG B C 1
ATOM 3556 O O . ARG B 1 167 ? -8.18 22.922 6.68 1 92.56 167 ARG B O 1
ATOM 3563 N N . LEU B 1 168 ? -7.695 21.812 4.855 1 86.81 168 LEU B N 1
ATOM 3564 C CA . LEU B 1 168 ? -8.797 22.359 4.07 1 86.81 168 LEU B CA 1
ATOM 3565 C C . LEU B 1 168 ? -10.133 21.781 4.535 1 86.81 168 LEU B C 1
ATOM 3567 O O . LEU B 1 168 ? -11.141 22.5 4.559 1 86.81 168 LEU B O 1
ATOM 3571 N N . PHE B 1 169 ? -10.125 20.547 4.977 1 88.62 169 PHE B N 1
ATOM 3572 C CA . PHE B 1 169 ? -11.312 19.859 5.457 1 88.62 169 PHE B CA 1
ATOM 3573 C C . PHE B 1 169 ? -11.727 20.375 6.824 1 88.62 169 PHE B C 1
ATOM 3575 O O . PHE B 1 169 ? -12.914 20.641 7.059 1 88.62 169 PHE B O 1
ATOM 3582 N N . ASP B 1 170 ? -10.836 20.547 7.637 1 92.38 170 ASP B N 1
ATOM 3583 C CA . ASP B 1 170 ? -11 21.078 8.984 1 92.38 170 ASP B CA 1
ATOM 3584 C C . ASP B 1 170 ? -9.82 21.984 9.367 1 92.38 170 ASP B C 1
ATOM 3586 O O . ASP B 1 170 ? -8.781 21.484 9.812 1 92.38 170 ASP B O 1
ATOM 3590 N N . SER B 1 171 ? -9.992 23.312 9.281 1 91.56 171 SER B N 1
ATOM 3591 C CA . SER B 1 171 ? -8.922 24.297 9.367 1 91.56 171 SER B CA 1
ATOM 3592 C C . SER B 1 171 ? -8.242 24.266 10.727 1 91.56 171 SER B C 1
ATOM 3594 O O . SER B 1 171 ? -7.094 24.688 10.867 1 91.56 171 SER B O 1
ATOM 3596 N N . LYS B 1 172 ? -8.852 23.656 11.727 1 95.44 172 LYS B N 1
ATOM 3597 C CA . LYS B 1 172 ? -8.297 23.703 13.07 1 95.44 172 LYS B CA 1
ATOM 3598 C C . LYS B 1 172 ? -7.676 22.359 13.445 1 95.44 172 LYS B C 1
ATOM 3600 O O . LYS B 1 172 ? -7.18 22.188 14.562 1 95.44 172 LYS B O 1
ATOM 3605 N N . CYS B 1 173 ? -7.633 21.422 12.547 1 96.44 173 CYS B N 1
ATOM 3606 C CA . CYS B 1 173 ? -7.277 20.062 12.898 1 96.44 173 CYS B CA 1
ATOM 3607 C C . CYS B 1 173 ? -5.812 19.969 13.312 1 96.44 173 CYS B C 1
ATOM 3609 O O . CYS B 1 173 ? -5.43 19.047 14.047 1 96.44 173 CYS B O 1
ATOM 3611 N N . LEU B 1 174 ? -4.988 20.922 12.914 1 97.81 174 LEU B N 1
ATOM 3612 C CA . LEU B 1 174 ? -3.561 20.828 13.195 1 97.81 174 LEU B CA 1
ATOM 3613 C C . LEU B 1 174 ? -3.164 21.766 14.328 1 97.81 174 LEU B C 1
ATOM 3615 O O . LEU B 1 174 ? -1.987 21.859 14.688 1 97.81 174 LEU B O 1
ATOM 3619 N N . ASP B 1 175 ? -4.082 22.422 14.945 1 96.94 175 ASP B N 1
ATOM 3620 C CA . ASP B 1 175 ? -3.818 23.469 15.938 1 96.94 175 ASP B CA 1
ATOM 3621 C C . ASP B 1 175 ? -3.012 22.906 17.109 1 96.94 175 ASP B C 1
ATOM 3623 O O . ASP B 1 175 ? -2.188 23.609 17.688 1 96.94 175 ASP B O 1
ATOM 3627 N N . ASP B 1 176 ? -3.211 21.688 17.453 1 97.25 176 ASP B N 1
ATOM 3628 C CA . ASP B 1 176 ? -2.561 21.109 18.625 1 97.25 176 ASP B CA 1
ATOM 3629 C C . ASP B 1 176 ? -1.275 20.391 18.234 1 97.25 176 ASP B C 1
ATOM 3631 O O . ASP B 1 176 ? -0.66 19.719 19.062 1 97.25 176 ASP B O 1
ATOM 3635 N N . PHE B 1 177 ? -0.856 20.484 17.016 1 98.44 177 PHE B N 1
ATOM 3636 C CA . PHE B 1 177 ? 0.306 19.766 16.516 1 98.44 177 PHE B CA 1
ATOM 3637 C C . PHE B 1 177 ? 1.27 20.703 15.812 1 98.44 177 PHE B C 1
ATOM 3639 O O . PHE B 1 177 ? 1.372 20.688 14.586 1 98.44 177 PHE B O 1
ATOM 3646 N N . LYS B 1 178 ? 2.027 21.406 16.609 1 98.19 178 LYS B N 1
ATOM 3647 C CA . LYS B 1 178 ? 2.928 22.438 16.109 1 98.19 178 LYS B CA 1
ATOM 3648 C C . LYS B 1 178 ? 3.977 21.828 15.172 1 98.19 178 LYS B C 1
ATOM 3650 O O . LYS B 1 178 ? 4.363 22.453 14.18 1 98.19 178 LYS B O 1
ATOM 3655 N N . ASN B 1 179 ? 4.477 20.672 15.539 1 98.62 179 ASN B N 1
ATOM 3656 C CA . ASN B 1 179 ? 5.527 20.094 14.711 1 98.62 179 ASN B CA 1
ATOM 3657 C C . ASN B 1 179 ? 5.004 19.719 13.32 1 98.62 179 ASN B C 1
ATOM 3659 O O . ASN B 1 179 ? 5.75 19.766 12.344 1 98.62 179 ASN B O 1
ATOM 3663 N N . LEU B 1 180 ? 3.742 19.328 13.203 1 98.75 180 LEU B N 1
ATOM 3664 C CA . LEU B 1 180 ? 3.16 19.078 11.891 1 98.75 180 LEU B CA 1
ATOM 3665 C C . LEU B 1 180 ? 2.973 20.375 11.125 1 98.75 180 LEU B C 1
ATOM 3667 O O . LEU B 1 180 ? 3.209 20.438 9.914 1 98.75 180 LEU B O 1
ATOM 3671 N N . THR B 1 181 ? 2.506 21.406 11.82 1 98.12 181 THR B N 1
ATOM 3672 C CA . THR B 1 181 ? 2.385 22.719 11.195 1 98.12 181 THR B CA 1
ATOM 3673 C C . THR B 1 181 ? 3.744 23.219 10.711 1 98.12 181 THR B C 1
ATOM 3675 O O . THR B 1 181 ? 3.863 23.75 9.609 1 98.12 181 THR B O 1
ATOM 3678 N N . ASP B 1 182 ? 4.766 23.031 11.539 1 98.31 182 ASP B N 1
ATOM 3679 C CA . ASP B 1 182 ? 6.125 23.406 11.156 1 98.31 182 ASP B CA 1
ATOM 3680 C C . ASP B 1 182 ? 6.594 22.625 9.938 1 98.31 182 ASP B C 1
ATOM 3682 O O . ASP B 1 182 ? 7.262 23.172 9.055 1 98.31 182 ASP B O 1
ATOM 3686 N N . PHE B 1 183 ? 6.348 21.359 9.914 1 98.44 183 PHE B N 1
ATOM 3687 C CA . PHE B 1 183 ? 6.656 20.531 8.766 1 98.44 183 PHE B CA 1
ATOM 3688 C C . PHE B 1 183 ? 6.039 21.094 7.492 1 98.44 183 PHE B C 1
ATOM 3690 O O . PHE B 1 183 ? 6.711 21.203 6.465 1 98.44 183 PHE B O 1
ATOM 3697 N N . LEU B 1 184 ? 4.688 21.469 7.547 1 97.31 184 LEU B N 1
ATOM 3698 C CA . LEU B 1 184 ? 4.004 22.047 6.398 1 97.31 184 LEU B CA 1
ATOM 3699 C C . LEU B 1 184 ? 4.684 23.344 5.953 1 97.31 184 LEU B C 1
ATOM 3701 O O . LEU B 1 184 ? 4.902 23.547 4.758 1 97.31 184 LEU B O 1
ATOM 3705 N N . ASN B 1 185 ? 5.008 24.156 6.879 1 96.5 185 ASN B N 1
ATOM 3706 C CA . ASN B 1 185 ? 5.676 25.406 6.57 1 96.5 185 ASN B CA 1
ATOM 3707 C C . ASN B 1 185 ? 7.023 25.188 5.895 1 96.5 185 ASN B C 1
ATOM 3709 O O . ASN B 1 185 ? 7.363 25.859 4.922 1 96.5 185 ASN B O 1
ATOM 3713 N N . ARG B 1 186 ? 7.828 24.266 6.414 1 97.25 186 ARG B N 1
ATOM 3714 C CA . ARG B 1 186 ? 9.117 23.922 5.82 1 97.25 186 ARG B CA 1
ATOM 3715 C C . ARG B 1 186 ? 8.953 23.422 4.395 1 97.25 186 ARG B C 1
ATOM 3717 O O . ARG B 1 186 ? 9.711 23.797 3.502 1 97.25 186 ARG B O 1
ATOM 3724 N N . PHE B 1 187 ? 7.973 22.547 4.227 1 97.12 187 PHE B N 1
ATOM 3725 C CA . PHE B 1 187 ? 7.723 22 2.904 1 97.12 187 PHE B CA 1
ATOM 3726 C C . PHE B 1 187 ? 7.324 23.094 1.923 1 97.12 187 PHE B C 1
ATOM 3728 O O . PHE B 1 187 ? 7.82 23.125 0.795 1 97.12 187 PHE B O 1
ATOM 3735 N N . GLU B 1 188 ? 6.398 23.984 2.348 1 93.44 188 GLU B N 1
ATOM 3736 C CA . GLU B 1 188 ? 5.891 25.047 1.491 1 93.44 188 GLU B CA 1
ATOM 3737 C C . GLU B 1 188 ? 6.992 26.047 1.147 1 93.44 188 GLU B C 1
ATOM 3739 O O . GLU B 1 188 ? 6.891 26.766 0.156 1 93.44 188 GLU B O 1
ATOM 3744 N N . ALA B 1 189 ? 8.008 26.078 1.935 1 93.75 189 ALA B N 1
ATOM 3745 C CA . ALA B 1 189 ? 9.141 26.984 1.699 1 93.75 189 ALA B CA 1
ATOM 3746 C C . ALA B 1 189 ? 10.102 26.391 0.676 1 93.75 189 ALA B C 1
ATOM 3748 O O . ALA B 1 189 ? 11.008 27.078 0.199 1 93.75 189 ALA B O 1
ATOM 3749 N N . LEU B 1 190 ? 9.922 25.125 0.355 1 92.69 190 LEU B N 1
ATOM 3750 C CA . LEU B 1 190 ? 10.781 24.5 -0.641 1 92.69 190 LEU B CA 1
ATOM 3751 C C . LEU B 1 190 ? 10.633 25.188 -1.996 1 92.69 190 LEU B C 1
ATOM 3753 O O . LEU B 1 190 ? 9.539 25.625 -2.355 1 92.69 190 LEU B O 1
ATOM 3757 N N . GLU B 1 191 ? 11.727 25.266 -2.729 1 81.94 191 GLU B N 1
ATOM 3758 C CA . GLU B 1 191 ? 11.688 25.781 -4.098 1 81.94 191 GLU B CA 1
ATOM 3759 C C . GLU B 1 191 ? 11.258 24.688 -5.074 1 81.94 191 GLU B C 1
ATOM 3761 O O . GLU B 1 191 ? 11.875 23.625 -5.141 1 81.94 191 GLU B O 1
ATOM 3766 N N . LEU B 1 192 ? 10.133 24.875 -5.688 1 80.69 192 LEU B N 1
ATOM 3767 C CA . LEU B 1 192 ? 9.672 23.969 -6.73 1 80.69 192 LEU B CA 1
ATOM 3768 C C . LEU B 1 192 ? 9.82 24.609 -8.109 1 80.69 192 LEU B C 1
ATOM 3770 O O . LEU B 1 192 ? 9.797 25.828 -8.234 1 80.69 192 LEU B O 1
ATOM 3774 N N . ARG B 1 193 ? 10.258 23.828 -9.109 1 71.44 193 ARG B N 1
ATOM 3775 C CA . ARG B 1 193 ? 10.516 24.312 -10.461 1 71.44 193 ARG B CA 1
ATOM 3776 C C . ARG B 1 193 ? 9.383 25.219 -10.938 1 71.44 193 ARG B C 1
ATOM 3778 O O . ARG B 1 193 ? 9.633 26.328 -11.414 1 71.44 193 ARG B O 1
ATOM 3785 N N . ASP B 1 194 ? 8.203 24.625 -11.273 1 61.56 194 ASP B N 1
ATOM 3786 C CA . ASP B 1 194 ? 7.086 25.453 -11.719 1 61.56 194 ASP B CA 1
ATOM 3787 C C . ASP B 1 194 ? 6.285 25.969 -10.523 1 61.56 194 ASP B C 1
ATOM 3789 O O . ASP B 1 194 ? 6.109 25.25 -9.531 1 61.56 194 ASP B O 1
ATOM 3793 N N . ASN B 1 195 ? 6.523 27.156 -10.109 1 49.03 195 ASN B N 1
ATOM 3794 C CA . ASN B 1 195 ? 5.844 27.812 -8.992 1 49.03 195 ASN B CA 1
ATOM 3795 C C . ASN B 1 195 ? 4.387 27.359 -8.898 1 49.03 195 ASN B C 1
ATOM 3797 O O . ASN B 1 195 ? 3.541 28.109 -8.391 1 49.03 195 ASN B O 1
ATOM 3801 N N . ASP B 1 196 ? 4.043 26.328 -9.57 1 47.97 196 ASP B N 1
ATOM 3802 C CA . ASP B 1 196 ? 2.633 25.953 -9.648 1 47.97 196 ASP B CA 1
ATOM 3803 C C . ASP B 1 196 ? 2.162 25.312 -8.344 1 47.97 196 ASP B C 1
ATOM 3805 O O . ASP B 1 196 ? 1.165 24.578 -8.328 1 47.97 196 ASP B O 1
ATOM 3809 N N . LYS B 1 197 ? 3.051 25.391 -7.25 1 48.94 197 LYS B N 1
ATOM 3810 C CA . LYS B 1 197 ? 2.406 25.031 -5.996 1 48.94 197 LYS B CA 1
ATOM 3811 C C . LYS B 1 197 ? 0.979 25.562 -5.93 1 48.94 197 LYS B C 1
ATOM 3813 O O . LYS B 1 197 ? 0.089 24.922 -5.379 1 48.94 197 LYS B O 1
ATOM 3818 N N . THR B 1 198 ? 0.885 26.75 -6.617 1 44.28 198 THR B N 1
ATOM 3819 C CA . THR B 1 198 ? -0.333 27.562 -6.605 1 44.28 198 THR B CA 1
ATOM 3820 C C . THR B 1 198 ? -1.351 27.016 -7.602 1 44.28 198 THR B C 1
ATOM 3822 O O . THR B 1 198 ? -2.537 27.344 -7.531 1 44.28 198 THR B O 1
ATOM 3825 N N . ARG B 1 199 ? -0.849 26.516 -8.711 1 43.91 199 ARG B N 1
ATOM 3826 C CA . ARG B 1 199 ? -1.855 26.094 -9.68 1 43.91 199 ARG B CA 1
ATOM 3827 C C . ARG B 1 199 ? -2.895 25.188 -9.031 1 43.91 199 ARG B C 1
ATOM 3829 O O . ARG B 1 199 ? -4.09 25.297 -9.312 1 43.91 199 ARG B O 1
ATOM 3836 N N . TYR B 1 200 ? -2.402 24.219 -8.312 1 44.62 200 TYR B N 1
ATOM 3837 C CA . TYR B 1 200 ? -3.367 23.328 -7.68 1 44.62 200 TYR B CA 1
ATOM 3838 C C . TYR B 1 200 ? -3.691 23.797 -6.266 1 44.62 200 TYR B C 1
ATOM 3840 O O . TYR B 1 200 ? -4.719 23.422 -5.699 1 44.62 200 TYR B O 1
ATOM 3848 N N . MET B 1 201 ? -2.68 24.562 -5.656 1 42.59 201 MET B N 1
ATOM 3849 C CA . MET B 1 201 ? -3.033 25.125 -4.359 1 42.59 201 MET B CA 1
ATOM 3850 C C . MET B 1 201 ? -4.055 26.25 -4.52 1 42.59 201 MET B C 1
ATOM 3852 O O . MET B 1 201 ? -4.938 26.406 -3.674 1 42.59 201 MET B O 1
ATOM 3856 N N . GLY B 1 202 ? -3.809 27.266 -5.477 1 36.41 202 GLY B N 1
ATOM 3857 C CA . GLY B 1 202 ? -4.57 28.5 -5.684 1 36.41 202 GLY B CA 1
ATOM 3858 C C . GLY B 1 202 ? -5.941 28.25 -6.281 1 36.41 202 GLY B C 1
ATOM 3859 O O . GLY B 1 202 ? -6.836 29.094 -6.16 1 36.41 202 GLY B O 1
ATOM 3860 N N . LYS B 1 203 ? -6.066 27.484 -7.285 1 37.28 203 LYS B N 1
ATOM 3861 C CA . LYS B 1 203 ? -7.383 27.438 -7.922 1 37.28 203 LYS B CA 1
ATOM 3862 C C . LYS B 1 203 ? -8.453 27 -6.934 1 37.28 203 LYS B C 1
ATOM 3864 O O . LYS B 1 203 ? -9.641 26.953 -7.273 1 37.28 203 LYS B O 1
ATOM 3869 N N . GLY B 1 204 ? -8.07 26.469 -5.836 1 34.66 204 GLY B N 1
ATOM 3870 C CA . GLY B 1 204 ? -9.094 26.328 -4.805 1 34.66 204 GLY B CA 1
ATOM 3871 C C . GLY B 1 204 ? -9.57 27.656 -4.254 1 34.66 204 GLY B C 1
ATOM 3872 O O . GLY B 1 204 ? -10.438 27.703 -3.379 1 34.66 204 GLY B O 1
ATOM 3873 N N . LYS B 1 205 ? -8.82 28.781 -4.469 1 32.03 205 LYS B N 1
ATOM 3874 C CA . LYS B 1 205 ? -9.391 30.062 -4.082 1 32.03 205 LYS B CA 1
ATOM 3875 C C . LYS B 1 205 ? -10.383 30.562 -5.129 1 32.03 205 LYS B C 1
ATOM 3877 O O . LYS B 1 205 ? -10.023 31.328 -6.02 1 32.03 205 LYS B O 1
ATOM 3882 N N . THR B 1 206 ? -11.203 29.906 -5.883 1 31.14 206 THR B N 1
ATOM 3883 C CA . THR B 1 206 ? -12.312 30.656 -6.445 1 31.14 206 THR B CA 1
ATOM 3884 C C . THR B 1 206 ? -12.852 31.672 -5.434 1 31.14 206 THR B C 1
ATOM 3886 O O . THR B 1 206 ? -12.719 31.469 -4.223 1 31.14 206 THR B O 1
ATOM 3889 N N . SER B 1 207 ? -13.148 32.969 -5.855 1 27.67 207 SER B N 1
ATOM 3890 C CA . SER B 1 207 ? -13.875 34 -5.125 1 27.67 207 SER B CA 1
ATOM 3891 C C . SER B 1 207 ? -14.953 33.375 -4.23 1 27.67 207 SER B C 1
ATOM 3893 O O . SER B 1 207 ? -15.812 32.656 -4.707 1 27.67 207 SER B O 1
ATOM 3895 N N . LEU B 1 208 ? -14.742 33.156 -2.996 1 31.81 208 LEU B N 1
ATOM 3896 C CA . LEU B 1 208 ? -15.609 32.844 -1.863 1 31.81 208 LEU B CA 1
ATOM 3897 C C . LEU B 1 208 ? -16.906 33.656 -1.958 1 31.81 208 LEU B C 1
ATOM 3899 O O . LEU B 1 208 ? -17.672 33.719 -0.992 1 31.81 208 LEU B O 1
ATOM 3903 N N . SER B 1 209 ? -17.094 34.531 -2.959 1 30.25 209 SER B N 1
ATOM 3904 C CA . SER B 1 209 ? -18.453 35 -2.738 1 30.25 209 SER B CA 1
ATOM 3905 C C . SER B 1 209 ? -19.422 33.812 -2.605 1 30.25 209 SER B C 1
ATOM 3907 O O . SER B 1 209 ? -20.172 33.719 -1.64 1 30.25 209 SER B O 1
ATOM 3909 N N . ASN B 1 210 ? -20.375 33.562 -3.549 1 27.97 210 ASN B N 1
ATOM 3910 C CA . ASN B 1 210 ? -21.328 32.5 -3.32 1 27.97 210 ASN B CA 1
ATOM 3911 C C . ASN B 1 210 ? -20.688 31.125 -3.607 1 27.97 210 ASN B C 1
ATOM 3913 O O . ASN B 1 210 ? -20.75 30.625 -4.734 1 27.97 210 ASN B O 1
ATOM 3917 N N . PRO B 1 211 ? -19.469 30.969 -3.031 1 30.72 211 PRO B N 1
ATOM 3918 C CA . PRO B 1 211 ? -18.797 29.719 -3.395 1 30.72 211 PRO B CA 1
ATOM 3919 C C . PRO B 1 211 ? -19.703 28.5 -3.275 1 30.72 211 PRO B C 1
ATOM 3921 O O . PRO B 1 211 ? -20.484 28.391 -2.322 1 30.72 211 PRO B O 1
ATOM 3924 N N . PRO B 1 212 ? -20.219 28.047 -4.309 1 31.97 212 PRO B N 1
ATOM 3925 C CA . PRO B 1 212 ? -20.984 26.859 -3.908 1 31.97 212 PRO B CA 1
ATOM 3926 C C . PRO B 1 212 ? -20.266 26.016 -2.859 1 31.97 212 PRO B C 1
ATOM 3928 O O . PRO B 1 212 ? -19.031 26.078 -2.762 1 31.97 212 PRO B O 1
ATOM 3931 N N . PRO B 1 213 ? -20.844 25.562 -1.768 1 29.59 213 PRO B N 1
ATOM 3932 C CA . PRO B 1 213 ? -20.219 24.875 -0.637 1 29.59 213 PRO B CA 1
ATOM 3933 C C . PRO B 1 213 ? -18.922 24.172 -1.023 1 29.59 213 PRO B C 1
ATOM 3935 O O . PRO B 1 213 ? -18.062 24.766 -1.672 1 29.59 213 PRO B O 1
ATOM 3938 N N . PHE B 1 214 ? -18.719 22.891 -0.625 1 32.56 214 PHE B N 1
ATOM 3939 C CA . PHE B 1 214 ? -17.609 21.953 -0.491 1 32.56 214 PHE B CA 1
ATOM 3940 C C . PHE B 1 214 ? -16.906 21.75 -1.83 1 32.56 214 PHE B C 1
ATOM 3942 O O . PHE B 1 214 ? -17.078 20.719 -2.477 1 32.56 214 PHE B O 1
ATOM 3949 N N . VAL B 1 215 ? -16.734 22.672 -2.65 1 31.91 215 VAL B N 1
ATOM 3950 C CA . VAL B 1 215 ? -15.984 22.547 -3.898 1 31.91 215 VAL B CA 1
ATOM 3951 C C . VAL B 1 215 ? -14.594 21.969 -3.617 1 31.91 215 VAL B C 1
ATOM 3953 O O . VAL B 1 215 ? -13.93 21.453 -4.523 1 31.91 215 VAL B O 1
ATOM 3956 N N . PHE B 1 216 ? -13.93 22.547 -2.639 1 33.53 216 PHE B N 1
ATOM 3957 C CA . PHE B 1 216 ? -12.562 22.094 -2.387 1 33.53 216 PHE B CA 1
ATOM 3958 C C . PHE B 1 216 ? -12.5 20.578 -2.334 1 33.53 216 PHE B C 1
ATOM 3960 O O . PHE B 1 216 ? -11.578 19.969 -2.891 1 33.53 216 PHE B O 1
ATOM 3967 N N . ALA B 1 217 ? -13.273 19.953 -1.28 1 33.59 217 ALA B N 1
ATOM 3968 C CA . ALA B 1 217 ? -13.555 18.531 -1.125 1 33.59 217 ALA B CA 1
ATOM 3969 C C . ALA B 1 217 ? -14.203 17.953 -2.381 1 33.59 217 ALA B C 1
ATOM 3971 O O . ALA B 1 217 ? -14.383 16.734 -2.496 1 33.59 217 ALA B O 1
ATOM 3972 N N . GLY B 1 218 ? -14.945 18.703 -3.143 1 32.47 218 GLY B N 1
ATOM 3973 C CA . GLY B 1 218 ? -15.719 18.344 -4.324 1 32.47 218 GLY B CA 1
ATOM 3974 C C . GLY B 1 218 ? -14.891 17.688 -5.41 1 32.47 218 GLY B C 1
ATOM 3975 O O . GLY B 1 218 ? -15.344 16.75 -6.066 1 32.47 218 GLY B O 1
ATOM 3976 N N . PHE B 1 219 ? -13.789 18.391 -5.805 1 36.19 219 PHE B N 1
ATOM 3977 C CA . PHE B 1 219 ? -13.07 17.766 -6.898 1 36.19 219 PHE B CA 1
ATOM 3978 C C . PHE B 1 219 ? -12.492 16.422 -6.465 1 36.19 219 PHE B C 1
ATOM 3980 O O . PHE B 1 219 ? -12.453 15.477 -7.254 1 36.19 219 PHE B O 1
ATOM 3987 N N . PHE B 1 220 ? -11.859 16.297 -5.297 1 37.53 220 PHE B N 1
ATOM 3988 C CA . PHE B 1 220 ? -11.727 14.906 -4.871 1 37.53 220 PHE B CA 1
ATOM 3989 C C . PHE B 1 220 ? -13.102 14.266 -4.711 1 37.53 220 PHE B C 1
ATOM 3991 O O . PHE B 1 220 ? -13.336 13.156 -5.195 1 37.53 220 PHE B O 1
ATOM 3998 N N . CYS B 1 221 ? -14.109 14.773 -3.707 1 31.59 221 CYS B N 1
ATOM 3999 C CA . CYS B 1 221 ? -15.438 14.352 -3.285 1 31.59 221 CYS B CA 1
ATOM 4000 C C . CYS B 1 221 ? -16.516 14.953 -4.18 1 31.59 221 CYS B C 1
ATOM 4002 O O . CYS B 1 221 ? -17.703 14.641 -4.043 1 31.59 221 CYS B O 1
ATOM 4004 N N . THR B 1 222 ? -16.406 16.062 -4.762 1 33.94 222 THR B N 1
ATOM 4005 C CA . THR B 1 222 ? -17.5 16.719 -5.484 1 33.94 222 THR B CA 1
ATOM 4006 C C . THR B 1 222 ? -18.016 15.82 -6.609 1 33.94 222 THR B C 1
ATOM 4008 O O . THR B 1 222 ? -18.922 16.203 -7.348 1 33.94 222 THR B O 1
ATOM 4011 N N . PHE B 1 223 ? -17.312 14.906 -7.047 1 31.28 223 PHE B N 1
ATOM 4012 C CA . PHE B 1 223 ? -18.156 14.133 -7.957 1 31.28 223 PHE B CA 1
ATOM 4013 C C . PHE B 1 223 ? -19.531 13.891 -7.348 1 31.28 223 PHE B C 1
ATOM 4015 O O . PHE B 1 223 ? -20.547 13.898 -8.055 1 31.28 223 PHE B O 1
ATOM 4022 N N . LEU B 1 224 ? -19.531 13.438 -6.066 1 29.55 224 LEU B N 1
ATOM 4023 C CA . LEU B 1 224 ? -20.812 12.859 -5.664 1 29.55 224 LEU B CA 1
ATOM 4024 C C . LEU B 1 224 ? -21.797 13.953 -5.277 1 29.55 224 LEU B C 1
ATOM 4026 O O . LEU B 1 224 ? -23.016 13.789 -5.43 1 29.55 224 LEU B O 1
ATOM 4030 N N . GLN B 1 225 ? -21.359 14.914 -4.477 1 28.19 225 GLN B N 1
ATOM 4031 C CA . GLN B 1 225 ? -22.469 15.461 -3.713 1 28.19 225 GLN B CA 1
ATOM 4032 C C . GLN B 1 225 ? -23.266 16.469 -4.543 1 28.19 225 GLN B C 1
ATOM 4034 O O . GLN B 1 225 ? -24.172 17.125 -4.035 1 28.19 225 GLN B O 1
ATOM 4039 N N . SER B 1 226 ? -22.797 16.938 -5.664 1 28.45 226 SER B N 1
ATOM 4040 C CA . SER B 1 226 ? -23.812 17.953 -5.973 1 28.45 226 SER B CA 1
ATOM 4041 C C . SER B 1 226 ? -25.219 17.406 -5.805 1 28.45 226 SER B C 1
ATOM 4043 O O . SER B 1 226 ? -26.031 17.984 -5.086 1 28.45 226 SER B O 1
ATOM 4045 N N . TYR B 1 227 ? -26.109 17.516 -6.973 1 27.56 227 TYR B N 1
ATOM 4046 C CA . TYR B 1 227 ? -27.562 17.656 -7.062 1 27.56 227 TYR B CA 1
ATOM 4047 C C . TYR B 1 227 ? -28.266 16.328 -6.746 1 27.56 227 TYR B C 1
ATOM 4049 O O . TYR B 1 227 ? -29.453 16.172 -7.023 1 27.56 227 TYR B O 1
ATOM 4057 N N . VAL B 1 228 ? -27.562 15.148 -6.906 1 28.28 228 VAL B N 1
ATOM 4058 C CA . VAL B 1 228 ? -28.609 14.172 -7.117 1 28.28 228 VAL B CA 1
ATOM 4059 C C . VAL B 1 228 ? -29.344 13.914 -5.805 1 28.28 228 VAL B C 1
ATOM 4061 O O . VAL B 1 228 ? -28.734 13.828 -4.746 1 28.28 228 VAL B O 1
ATOM 4064 N N . PRO B 1 229 ? -30.703 14.078 -5.734 1 27.33 229 PRO B N 1
ATOM 4065 C CA . PRO B 1 229 ? -31.625 13.68 -4.668 1 27.33 229 PRO B CA 1
ATOM 4066 C C . PRO B 1 229 ? -31.266 12.32 -4.066 1 27.33 229 PRO B C 1
ATOM 4068 O O . PRO B 1 229 ? -30.547 11.531 -4.688 1 27.33 229 PRO B O 1
ATOM 4071 N N . PHE B 1 230 ? -31.859 11.828 -2.82 1 29.44 230 PHE B N 1
ATOM 4072 C CA . PHE B 1 230 ? -31.734 10.797 -1.792 1 29.44 230 PHE B CA 1
ATOM 4073 C C . PHE B 1 230 ? -31.484 9.43 -2.416 1 29.44 230 PHE B C 1
ATOM 4075 O O . PHE B 1 230 ? -30.781 8.602 -1.843 1 29.44 230 PHE B O 1
ATOM 4082 N N . PRO B 1 231 ? -32.375 8.891 -3.393 1 30.91 231 PRO B N 1
ATOM 4083 C CA . PRO B 1 231 ? -32.531 7.449 -3.625 1 30.91 231 PRO B CA 1
ATOM 4084 C C . PRO B 1 231 ? -31.281 6.836 -4.285 1 30.91 231 PRO B C 1
ATOM 4086 O O . PRO B 1 231 ? -31.109 5.613 -4.27 1 30.91 231 PRO B O 1
ATOM 4089 N N . LEU B 1 232 ? -30.578 7.512 -5.266 1 28.62 232 LEU B N 1
ATOM 4090 C CA . LEU B 1 232 ? -29.719 6.824 -6.227 1 28.62 232 LEU B CA 1
ATOM 4091 C C . LEU B 1 232 ? -28.312 6.668 -5.676 1 28.62 232 LEU B C 1
ATOM 4093 O O . LEU B 1 232 ? -27.391 6.277 -6.406 1 28.62 232 LEU B O 1
ATOM 4097 N N . TYR B 1 233 ? -28.062 6.906 -4.453 1 30.92 233 TYR B N 1
ATOM 4098 C CA . TYR B 1 233 ? -26.734 6.922 -3.838 1 30.92 233 TYR B CA 1
ATOM 4099 C C . TYR B 1 233 ? -26.094 5.535 -3.873 1 30.92 233 TYR B C 1
ATOM 4101 O O . TYR B 1 233 ? -24.875 5.398 -3.715 1 30.92 233 TYR B O 1
ATOM 4109 N N . ILE B 1 234 ? -26.891 4.523 -3.689 1 30 234 ILE B N 1
ATOM 4110 C CA . ILE B 1 234 ? -26.344 3.182 -3.535 1 30 234 ILE B CA 1
ATOM 4111 C C . ILE B 1 234 ? -25.609 2.768 -4.816 1 30 234 ILE B C 1
ATOM 4113 O O . ILE B 1 234 ? -24.578 2.115 -4.766 1 30 234 ILE B O 1
ATOM 4117 N N . LEU B 1 235 ? -26.156 3.215 -5.965 1 29.11 235 LEU B N 1
ATOM 4118 C CA . LEU B 1 235 ? -25.594 2.746 -7.23 1 29.11 235 LEU B CA 1
ATOM 4119 C C . LEU B 1 235 ? -24.234 3.371 -7.5 1 29.11 235 LEU B C 1
ATOM 4121 O O . LEU B 1 235 ? -23.359 2.732 -8.086 1 29.11 235 LEU B O 1
ATOM 4125 N N . LEU B 1 236 ? -24.047 4.59 -7.066 1 31.06 236 LEU B N 1
ATOM 4126 C CA . LEU B 1 236 ? -22.812 5.297 -7.422 1 31.06 236 LEU B CA 1
ATOM 4127 C C . LEU B 1 236 ? -21.625 4.758 -6.641 1 31.06 236 LEU B C 1
ATOM 4129 O O . LEU B 1 236 ? -20.5 4.723 -7.152 1 31.06 236 LEU B O 1
ATOM 4133 N N . SER B 1 237 ? -21.859 4.43 -5.379 1 32.75 237 SER B N 1
ATOM 4134 C CA . SER B 1 237 ? -20.781 3.799 -4.617 1 32.75 237 SER B CA 1
ATOM 4135 C C . SER B 1 237 ? -20.234 2.578 -5.352 1 32.75 237 SER B C 1
ATOM 4137 O O . SER B 1 237 ? -19.047 2.268 -5.242 1 32.75 237 SER B O 1
ATOM 4139 N N . LEU B 1 238 ? -21.109 1.862 -6.016 1 33.75 238 LEU B N 1
ATOM 4140 C CA . LEU B 1 238 ? -20.734 0.688 -6.793 1 33.75 238 LEU B CA 1
ATOM 4141 C C . LEU B 1 238 ? -1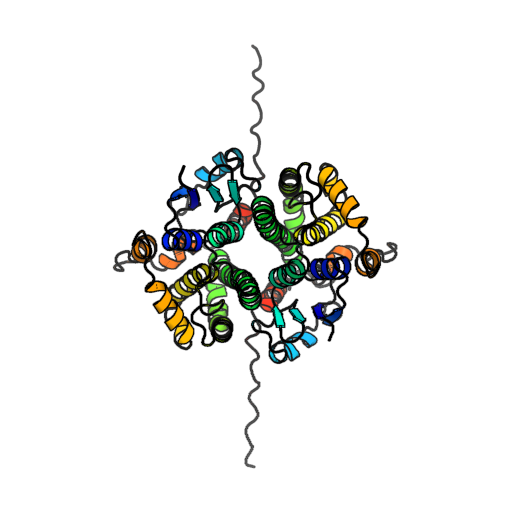9.891 1.086 -7.996 1 33.75 238 LEU B C 1
ATOM 4143 O O . LEU B 1 238 ? -18.984 0.343 -8.406 1 33.75 238 LEU B O 1
ATOM 4147 N N . LEU B 1 239 ? -20.203 2.23 -8.555 1 31.09 239 LEU B N 1
ATOM 4148 C CA . LEU B 1 239 ? -19.516 2.629 -9.773 1 31.09 239 LEU B CA 1
ATOM 4149 C C . LEU B 1 239 ? -18.078 3.066 -9.469 1 31.09 239 LEU B C 1
ATOM 4151 O O . LEU B 1 239 ? -17.156 2.789 -10.242 1 31.09 239 LEU B O 1
ATOM 4155 N N . ILE B 1 240 ? -17.969 3.844 -8.453 1 32.69 240 ILE B N 1
ATOM 4156 C CA . ILE B 1 240 ? -16.609 4.309 -8.172 1 32.69 240 ILE B CA 1
ATOM 4157 C C . ILE B 1 240 ? -15.727 3.119 -7.801 1 32.69 24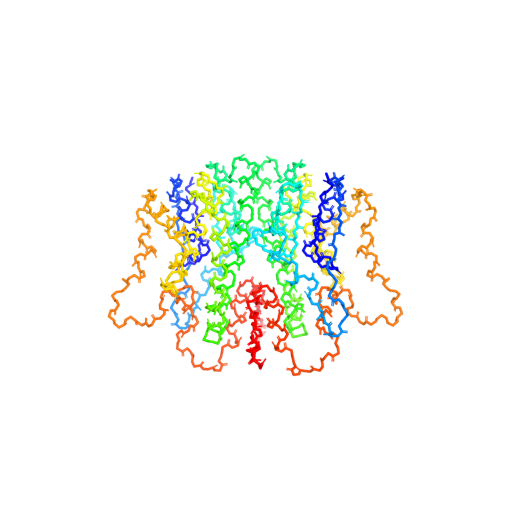0 ILE B C 1
ATOM 4159 O O . ILE B 1 240 ? -14.57 3.039 -8.234 1 32.69 240 ILE B O 1
ATOM 4163 N N . PHE B 1 241 ? -16.312 2.193 -6.973 1 33.62 241 PHE B N 1
ATOM 4164 C CA . PHE B 1 241 ? -15.578 0.961 -6.699 1 33.62 241 PHE B CA 1
ATOM 4165 C C . PHE B 1 241 ? -15.422 0.131 -7.969 1 33.62 241 PHE B C 1
ATOM 4167 O O . PHE B 1 241 ? -14.438 -0.601 -8.117 1 33.62 241 PHE B O 1
ATOM 4174 N N . TYR B 1 242 ? -16.5 0.114 -8.828 1 31.38 242 TYR B N 1
ATOM 4175 C CA . TYR B 1 242 ? -16.359 -0.56 -10.117 1 31.38 242 TYR B CA 1
ATOM 4176 C C . TYR B 1 242 ? -15.305 0.112 -10.984 1 31.38 242 TYR B C 1
ATOM 4178 O O . TYR B 1 242 ? -14.898 -0.431 -12.016 1 31.38 242 TYR B O 1
ATOM 4186 N N . CYS B 1 243 ? -15.188 1.401 -10.906 1 31.09 243 CYS B N 1
ATOM 4187 C CA . CYS B 1 243 ? -14.156 1.99 -11.75 1 31.09 243 CYS B CA 1
ATOM 4188 C C . CYS B 1 243 ? -12.812 1.309 -11.523 1 31.09 243 CYS B C 1
ATOM 4190 O O . CYS B 1 243 ? -11.992 1.227 -12.438 1 31.09 243 CYS B O 1
ATOM 4192 N N . PHE B 1 244 ? -12.547 0.923 -10.289 1 30.73 244 PHE B N 1
ATOM 4193 C CA . PHE B 1 244 ? -11.328 0.129 -10.18 1 30.73 244 PHE B CA 1
ATOM 4194 C C . PHE B 1 244 ? -11.539 -1.268 -10.75 1 30.73 244 PHE B C 1
ATOM 4196 O O . PHE B 1 244 ? -10.633 -1.835 -11.367 1 30.73 244 PHE B O 1
ATOM 4203 N N . ILE B 1 245 ? -12.734 -2.01 -10.398 1 28.64 245 ILE B N 1
ATOM 4204 C CA . ILE B 1 245 ? -12.844 -3.412 -10.781 1 28.64 245 ILE B CA 1
ATOM 4205 C C . ILE B 1 245 ? -13.562 -3.527 -12.125 1 28.64 245 ILE B C 1
ATOM 4207 O O . ILE B 1 245 ? -13.289 -4.438 -12.906 1 28.64 245 ILE B O 1
ATOM 4211 N N . SER B 1 246 ? -14.586 -2.787 -12.367 1 27.72 246 SER B N 1
ATOM 4212 C CA . SER B 1 246 ? -15.609 -3.219 -13.32 1 27.72 246 SER B CA 1
ATOM 4213 C C . SER B 1 246 ? -15.125 -3.064 -14.758 1 27.72 246 SER B C 1
ATOM 4215 O O . SER B 1 246 ? -15.555 -2.154 -15.469 1 27.72 246 SER B O 1
ATOM 4217 N N . ASP B 1 247 ? -14.016 -3.121 -15.117 1 25.33 247 ASP B N 1
ATOM 4218 C CA . ASP B 1 247 ? -13.836 -2.947 -16.562 1 25.33 247 ASP B CA 1
ATOM 4219 C C . ASP B 1 247 ? -14.539 -4.059 -17.328 1 25.33 247 ASP B C 1
ATOM 4221 O O . ASP B 1 247 ? -14.375 -4.168 -18.547 1 25.33 247 ASP B O 1
ATOM 4225 N N . SER B 1 248 ? -15.117 -5.133 -16.766 1 23.53 248 SER B N 1
ATOM 4226 C CA . SER B 1 248 ? -15.258 -6.258 -17.688 1 23.53 248 SER B CA 1
ATOM 4227 C C . SER B 1 248 ? -16.5 -6.105 -18.562 1 23.53 248 SER B C 1
ATOM 4229 O O . SER B 1 248 ? -16.609 -6.766 -19.609 1 23.53 248 SER B O 1
ATOM 4231 N N . TYR B 1 249 ? -17.641 -5.684 -18.109 1 23.52 249 TYR B N 1
ATOM 4232 C CA . TYR B 1 249 ? -18.781 -6.273 -18.812 1 23.52 249 TYR B CA 1
ATOM 4233 C C . TYR B 1 249 ? -19.109 -5.492 -20.078 1 23.52 249 TYR B C 1
ATOM 4235 O O . TYR B 1 249 ? -19.781 -4.465 -20.016 1 23.52 249 TYR B O 1
ATOM 4243 N N . ILE B 1 250 ? -18.219 -5.09 -20.953 1 24.8 250 ILE B N 1
ATOM 4244 C CA . ILE B 1 250 ? -18.812 -4.484 -22.141 1 24.8 250 ILE B CA 1
ATOM 4245 C C . ILE B 1 250 ? -19.547 -5.551 -22.953 1 24.8 250 ILE B C 1
ATOM 4247 O O . ILE B 1 250 ? -18.938 -6.527 -23.406 1 24.8 250 ILE B O 1
ATOM 4251 N N . SER B 1 251 ? -20.797 -5.789 -22.688 1 22.75 251 SER B N 1
ATOM 4252 C CA . SER B 1 251 ? -21.672 -6.617 -23.5 1 22.75 251 SER B CA 1
ATOM 4253 C C . SER B 1 251 ? -21.656 -6.156 -24.953 1 22.75 251 SER B C 1
ATOM 4255 O O . SER B 1 251 ? -21.891 -4.98 -25.25 1 22.75 251 SER B O 1
ATOM 4257 N N . LEU B 1 252 ? -20.953 -6.855 -25.875 1 25.44 252 LEU B N 1
ATOM 4258 C CA . LEU B 1 252 ? -20.938 -6.723 -27.328 1 25.44 252 LEU B CA 1
ATOM 4259 C C . LEU B 1 252 ? -22.359 -6.855 -27.891 1 25.44 252 LEU B C 1
ATOM 4261 O O . LEU B 1 252 ? -23.109 -7.742 -27.484 1 25.44 252 LEU B O 1
ATOM 4265 N N . PRO B 1 253 ? -22.938 -5.812 -28.391 1 26.55 253 PRO B N 1
ATOM 4266 C CA . PRO B 1 253 ? -24.281 -5.914 -28.969 1 26.55 253 PRO B CA 1
ATOM 4267 C C . PRO B 1 253 ? -24.359 -6.969 -30.078 1 26.55 253 PRO B C 1
ATOM 4269 O O . PRO B 1 253 ? -23.344 -7.27 -30.719 1 26.55 253 PRO B O 1
ATOM 4272 N N . PRO B 1 254 ? -25.297 -7.883 -30.109 1 25.19 254 PRO B N 1
ATOM 4273 C CA . PRO B 1 254 ? -25.5 -8.93 -31.125 1 25.19 254 PRO B CA 1
ATOM 4274 C C . PRO B 1 254 ? -25.672 -8.367 -32.531 1 25.19 254 PRO B C 1
ATOM 4276 O O . PRO B 1 254 ? -26.391 -7.379 -32.719 1 25.19 254 PRO B O 1
ATOM 4279 N N . VAL B 1 255 ? -24.688 -8.281 -33.344 1 23.22 255 VAL B N 1
ATOM 4280 C CA . VAL B 1 255 ? -24.797 -7.906 -34.75 1 23.22 255 VAL B CA 1
ATOM 4281 C C . VAL B 1 255 ? -25.969 -8.656 -35.375 1 23.22 255 VAL B C 1
ATOM 4283 O O . VAL B 1 255 ? -26.109 -9.867 -35.188 1 23.22 255 VAL B O 1
ATOM 4286 N N . ARG B 1 256 ? -26.984 -7.973 -35.906 1 21.83 256 ARG B N 1
ATOM 4287 C CA . ARG B 1 256 ? -28.188 -8.297 -36.688 1 21.83 256 ARG B CA 1
ATOM 4288 C C . ARG B 1 256 ? -27.859 -9.211 -37.875 1 21.83 256 ARG B C 1
ATOM 4290 O O . ARG B 1 256 ? -26.844 -9.016 -38.531 1 21.83 256 ARG B O 1
ATOM 4297 N N . SER B 1 257 ? -28.422 -10.398 -37.844 1 21.52 257 SER B N 1
ATOM 4298 C CA . SER B 1 257 ? -28.531 -11.438 -38.844 1 21.52 257 SER B CA 1
ATOM 4299 C C . SER B 1 257 ? -28.875 -10.844 -40.219 1 21.52 257 SER B C 1
ATOM 4301 O O . SER B 1 257 ? -29.516 -9.797 -40.281 1 21.52 257 SER B O 1
ATOM 4303 N N . GLN B 1 258 ? -28.188 -11.258 -41.312 1 21.91 258 GLN B N 1
ATOM 4304 C CA . GLN B 1 258 ? -28.281 -11.18 -42.781 1 21.91 258 GLN B CA 1
ATOM 4305 C C . GLN B 1 258 ? -29.672 -11.523 -43.25 1 21.91 258 GLN B C 1
ATOM 4307 O O . GLN B 1 258 ? -30.141 -12.648 -43.062 1 21.91 258 GLN B O 1
ATOM 4312 N N . LYS B 1 259 ? -30.734 -10.727 -43.188 1 21.06 259 LYS B N 1
ATOM 4313 C CA . LYS B 1 259 ? -31.953 -11.094 -43.875 1 21.06 259 LYS B CA 1
ATOM 4314 C C . LYS B 1 259 ? -31.672 -11.43 -45.344 1 21.06 259 LYS B C 1
ATOM 4316 O O . LYS B 1 259 ? -30.969 -10.688 -46.031 1 21.06 259 LYS B O 1
ATOM 4321 N N . SER B 1 260 ? -31.812 -12.703 -45.688 1 23.31 260 SER B N 1
ATOM 4322 C CA . SER B 1 260 ? -31.969 -13.391 -46.969 1 23.31 260 SER B CA 1
ATOM 4323 C C . SER B 1 260 ? -32.969 -12.672 -47.875 1 23.31 260 SER B C 1
ATOM 4325 O O . SER B 1 260 ? -32.938 -12.812 -49.094 1 23.31 260 SER B O 1
ATOM 4327 N N . SER B 1 261 ? -34 -11.781 -47.438 1 23.98 261 SER B N 1
ATOM 4328 C CA . SER B 1 261 ? -34.938 -11.672 -48.531 1 23.98 261 SER B CA 1
ATOM 4329 C C . SER B 1 261 ? -34.375 -10.797 -49.656 1 23.98 261 SER B C 1
ATOM 4331 O O . SER B 1 261 ? -33.656 -9.82 -49.375 1 23.98 261 SER B O 1
#

Radius of gyration: 24.03 Å; Cα contacts (8 Å, |Δi|>4): 582; chains: 2; bounding box: 55×70×104 Å

Secondary structure (DSSP, 8-state):
--EEEEEESSSGGGHHHHHHHHHHT--EEEEEE---STT----HHHHTTGGGS--SS--SSEEEETTEEEESHHHHHHHHHHHTT-S-SSHHHHHHHHHHHHHHHHHHHHHHHHHHS-HHHHHHHHHHHHHHHHHHHHHHHTT-SSSSSSS--THHHHHHHHHHHHHHH-TTTTTT-HHHHHHHHHHHTS--SS-THHHHHHTT---SSS--SSSHHIIIIIHHHSS--GGGHHHHHHHHHHHHH----------------/--EEEEEESSSGGGHHHHHHHHHHT--EEEEEE---STT----HHHHTTGGGS--SS--SSEEEETTEEEESHHHHHHHHHHHTT-S-SSHHHHHHHHHHHHHHHHHHHHHHHHHHS-HHHHHHHHHHHHHHHHHHHHHHHTT-SSSSSSS--THHHHHHHHHHHHHHH-TTTTTT-HHHHHHHHHHHTS--SSSTHHHHHHTT---SSS--TTSHHHHHHHHHHSS--GGGHHHHHHHHHHHHH----------------

Nearest PDB structures (foldseek):
  3fyg-assembly1_B  TM=9.317E-01  e=2.058E-21  Rattus norvegicus
  1c72-assembly2_D  TM=9.589E-01  e=6.260E-21  Gallus gallus
  1gsu-assembly1_B  TM=9.602E-01  e=1.314E-20  Gallus gallus
  4q5q-assembly1_A  TM=9.648E-01  e=1.012E-18  Dermatophagoides pteronyssinus
  4q5q-assembly1_B  TM=9.433E-01  e=5.813E-18  Dermatophagoides pteronyssinus